Protein AF-A0A7W0K6J2-F1 (afdb_monomer)

Sequence (387 aa):
MLRSRPRVLTAVVVVIVLTAGVWVAWDRLHVATPQEAKAETKAQKPKSLDDDDRKVTDEQRAEMLGRAHVWRTPAVPIAHASFVGEGLETLSCKFKLSDLGGTTPKFDCTLEDGQKIRIKYGKGPEIPAEAAATRLLKALGFGADDIALVEKVHCYGCPEEPFSTMKVVEVTGAGPLYKNVIDYNDVEEFTWVALERKFSGRPVETDQVEGWSFFELDLVDAAKGGAPRAHVDALRLMAVFLSHWDNKSENQRLVCLSAHWPKDTRCSDPFLLLQDVGATFGPVKVDLDAWGHAPIWEDRPSCTVSMIDLPYDGATFGKAHVTEAGRQFIGRLLTQLSDPQITELFAGARFNHERGIFSAARPVSDWVRTFKSKVSTITEGPACPEA

Mean predicted aligned error: 9.85 Å

Solvent-accessible surface area (backbone atoms only — not comparable to full-atom values): 21674 Å² total; per-residue (Å²): 140,85,83,88,83,91,82,78,79,70,72,71,64,65,68,71,67,67,77,78,72,72,91,82,74,89,75,90,83,90,78,89,82,83,91,83,88,78,90,73,89,69,80,78,66,82,74,78,73,86,64,86,79,60,61,47,53,69,66,59,47,53,55,38,48,22,26,18,29,46,64,49,86,40,95,52,55,51,79,69,46,77,38,68,51,73,66,39,67,66,47,65,32,37,50,41,96,65,91,76,78,87,87,73,47,38,46,42,27,29,36,90,92,65,50,77,40,35,41,38,51,67,70,62,46,37,60,35,19,26,29,32,47,23,51,51,34,41,39,68,13,31,45,35,40,45,52,29,49,26,49,30,35,44,27,26,31,42,59,99,52,47,38,65,50,41,54,50,31,60,79,66,67,38,54,80,62,52,67,75,70,56,48,66,86,43,72,37,80,46,61,58,25,30,42,42,42,78,53,86,46,50,68,51,26,35,98,85,44,50,33,47,39,55,67,56,59,78,53,37,28,48,94,71,62,13,32,50,69,34,51,53,31,20,50,52,51,50,39,44,72,34,38,50,26,63,33,45,28,73,30,20,38,29,23,28,56,48,94,76,73,60,87,99,55,80,73,89,41,28,34,40,30,53,34,70,43,26,42,11,41,10,85,84,20,63,28,68,67,55,35,60,67,52,63,67,50,74,36,65,82,67,26,26,30,51,36,53,92,33,62,75,52,8,56,33,36,60,79,43,75,35,45,39,63,3,45,52,50,41,35,60,52,60,69,44,55,47,72,68,43,47,39,30,30,37,53,59,24,52,56,56,49,69,41,65,100,86,38,80,51,43,62,49,70,57,55,40,51,42,50,53,52,55,49,45,67,59,62,51,78,77,78,35,52,88,130

Foldseek 3Di:
DDDDDDDDPPPPPPVVPPVPPDPPPPDDDDDDDDDDDDDDDDDDDPPPPPLQPDEDDPVLLLLLLQQAEFFDCAPDALLPQALLFPAAQEAEWEFDQDADDDDFQKGWTAHPVRDIWIKTADLAQLLLQLSLLCSLCNSLGGDEWHKGWYFKYKYFQADQRNRVVNVVCVVVVVVVVSVVVRGRVDIDMGGGIIITGGDAFHFHHHPVFFADFLVSLVSHHVVSNGYDLLSNLLVLLSCLLFLQLVGPRNQWTWGQNPPDDDPPDRRPHIYTHGGSSSCTQALRHLDLVRSLPRDSAPDPQQQKGFSCVHPPRSPRTHIDGHALSNLVSNLVSLVSQDLVNQLSSNVSSPQQDARPDPRHGDDSVSVSVSSVVSSCSSNDDDGNDDD

Structure (mmCIF, N/CA/C/O backbone):
data_AF-A0A7W0K6J2-F1
#
_entry.id   AF-A0A7W0K6J2-F1
#
loop_
_atom_site.group_PDB
_atom_site.id
_atom_site.type_symbol
_atom_site.label_atom_id
_atom_site.label_alt_id
_atom_site.label_comp_id
_atom_site.label_asym_id
_atom_site.label_entity_id
_atom_site.label_seq_id
_atom_site.pdbx_PDB_ins_code
_atom_site.Cartn_x
_atom_site.Cartn_y
_atom_site.Cartn_z
_atom_site.occupancy
_atom_site.B_iso_or_equiv
_atom_site.auth_seq_id
_atom_site.auth_comp_id
_atom_site.auth_asym_id
_atom_site.auth_atom_id
_atom_site.pdbx_PDB_model_num
ATOM 1 N N . MET A 1 1 ? 49.452 11.692 -24.178 1.00 37.75 1 MET A N 1
ATOM 2 C CA . MET A 1 1 ? 49.080 12.250 -25.498 1.00 37.75 1 MET A CA 1
ATOM 3 C C . MET A 1 1 ? 48.085 11.302 -26.155 1.00 37.75 1 MET A C 1
ATOM 5 O O . MET A 1 1 ? 48.494 10.357 -26.816 1.00 37.75 1 MET A O 1
ATOM 9 N N . LEU A 1 2 ? 46.790 11.487 -25.882 1.00 33.62 2 LEU A N 1
ATOM 10 C CA . LEU A 1 2 ? 45.718 10.666 -26.450 1.00 33.62 2 LEU A CA 1
ATOM 11 C C . LEU A 1 2 ? 45.206 11.310 -27.743 1.00 33.62 2 LEU A C 1
ATOM 13 O O . LEU A 1 2 ? 44.875 12.493 -27.765 1.00 33.62 2 LEU A O 1
ATOM 17 N N . ARG A 1 3 ? 45.154 10.511 -28.812 1.00 36.97 3 ARG A N 1
ATOM 18 C CA . ARG A 1 3 ? 44.584 10.863 -30.116 1.00 36.97 3 ARG A CA 1
ATOM 19 C C . ARG A 1 3 ? 43.105 10.472 -30.146 1.00 36.97 3 ARG A C 1
ATOM 21 O O . ARG A 1 3 ? 42.750 9.341 -29.828 1.00 36.97 3 ARG A O 1
ATOM 28 N N . SER A 1 4 ? 42.284 11.432 -30.547 1.00 35.66 4 SER A N 1
ATOM 29 C CA . SER A 1 4 ? 40.837 11.379 -30.731 1.00 35.66 4 SER A CA 1
ATOM 30 C C . SER A 1 4 ? 40.411 10.509 -31.925 1.00 35.66 4 SER A C 1
ATOM 32 O O . SER A 1 4 ? 41.108 10.425 -32.937 1.00 35.66 4 SER A O 1
ATOM 34 N N . ARG A 1 5 ? 39.227 9.889 -31.830 1.00 38.28 5 ARG A N 1
ATOM 35 C CA . ARG A 1 5 ? 38.500 9.268 -32.952 1.00 38.28 5 ARG A CA 1
ATOM 36 C C . ARG A 1 5 ? 37.072 9.837 -33.010 1.00 38.28 5 ARG A C 1
ATOM 38 O O . ARG A 1 5 ? 36.350 9.680 -32.030 1.00 38.28 5 ARG A O 1
ATOM 45 N N . PRO A 1 6 ? 36.636 10.447 -34.128 1.00 42.25 6 PRO A N 1
ATOM 46 C CA . PRO A 1 6 ? 35.254 10.865 -34.334 1.00 42.25 6 PRO A CA 1
ATOM 47 C C . PRO A 1 6 ? 34.502 9.785 -35.128 1.00 42.25 6 PRO A C 1
ATOM 49 O O . PRO A 1 6 ? 34.853 9.498 -36.271 1.00 42.25 6 PRO A O 1
ATOM 52 N N . ARG A 1 7 ? 33.477 9.160 -34.537 1.00 43.97 7 ARG A N 1
ATOM 53 C CA . ARG A 1 7 ? 32.579 8.216 -35.244 1.00 43.97 7 ARG A CA 1
ATOM 54 C C . ARG A 1 7 ? 31.093 8.350 -34.882 1.00 43.97 7 ARG A C 1
ATOM 56 O O . ARG A 1 7 ? 30.318 7.456 -35.181 1.00 43.97 7 ARG A O 1
ATOM 63 N N . VAL A 1 8 ? 30.675 9.471 -34.293 1.00 45.00 8 VAL A N 1
ATOM 64 C CA . VAL A 1 8 ? 29.279 9.651 -33.839 1.00 45.00 8 VAL A CA 1
ATOM 65 C C . VAL A 1 8 ? 28.438 10.529 -34.783 1.00 45.00 8 VAL A C 1
ATOM 67 O O . VAL A 1 8 ? 27.218 10.504 -34.713 1.00 45.00 8 VAL A O 1
ATOM 70 N N . LEU A 1 9 ? 29.033 11.245 -35.746 1.00 39.81 9 LEU A N 1
ATOM 71 C CA . LEU A 1 9 ? 28.279 12.229 -36.543 1.00 39.81 9 LEU A CA 1
ATOM 72 C C . LEU A 1 9 ? 27.656 11.722 -37.860 1.00 39.81 9 LEU A C 1
ATOM 74 O O . LEU A 1 9 ? 26.963 12.486 -38.523 1.00 39.81 9 LEU A O 1
ATOM 78 N N . THR A 1 10 ? 27.875 10.470 -38.272 1.00 39.72 10 THR A N 1
ATOM 79 C CA . THR A 1 10 ? 27.467 10.014 -39.622 1.00 39.72 10 THR A CA 1
ATOM 80 C C . THR A 1 10 ? 26.140 9.241 -39.651 1.00 39.72 10 THR A C 1
ATOM 82 O O . THR A 1 10 ? 25.559 9.086 -40.719 1.00 39.72 10 THR A O 1
ATOM 85 N N . ALA A 1 11 ? 25.599 8.813 -38.506 1.00 39.47 11 ALA A N 1
ATOM 86 C CA . ALA A 1 11 ? 24.343 8.051 -38.465 1.00 39.47 11 ALA A CA 1
ATOM 87 C C . ALA A 1 11 ? 23.072 8.930 -38.489 1.00 39.47 11 ALA A C 1
ATOM 89 O O . ALA A 1 11 ? 22.015 8.474 -38.913 1.00 39.47 11 ALA A O 1
ATOM 90 N N . VAL A 1 12 ? 23.167 10.207 -38.099 1.00 41.69 12 VAL A N 1
ATOM 91 C CA . VAL A 1 12 ? 21.994 11.092 -37.930 1.00 41.69 12 VAL A CA 1
ATOM 92 C C . VAL A 1 12 ? 21.539 11.751 -39.246 1.00 41.69 12 VAL A C 1
ATOM 94 O O . VAL A 1 12 ? 20.387 12.150 -39.375 1.00 41.69 12 VAL A O 1
ATOM 97 N N . VAL A 1 13 ? 22.393 11.807 -40.274 1.00 40.66 13 VAL A N 1
ATOM 98 C CA . VAL A 1 13 ? 22.077 12.501 -41.543 1.00 40.66 13 VAL A CA 1
ATOM 99 C C . VAL A 1 13 ? 21.351 11.601 -42.561 1.00 40.66 13 VAL A C 1
ATOM 101 O O . VAL A 1 13 ? 20.655 12.105 -43.437 1.00 40.66 13 VAL A O 1
ATOM 104 N N . VAL A 1 14 ? 21.426 10.271 -42.434 1.00 41.25 14 VAL A N 1
ATOM 105 C CA . VAL A 1 14 ? 20.830 9.344 -43.422 1.00 41.25 14 VAL A CA 1
ATOM 106 C C . VAL A 1 14 ? 19.319 9.141 -43.217 1.00 41.25 14 VAL A C 1
ATOM 108 O O . VAL A 1 14 ? 18.601 8.867 -44.175 1.00 41.25 14 VAL A O 1
ATOM 111 N N . VAL A 1 15 ? 18.795 9.366 -42.009 1.00 41.56 15 VAL A N 1
ATOM 112 C CA . VAL A 1 15 ? 17.362 9.173 -41.706 1.00 41.56 15 VAL A CA 1
ATOM 113 C C . VAL A 1 15 ? 16.490 10.345 -42.194 1.00 41.56 15 VAL A C 1
ATOM 115 O O . VAL A 1 15 ? 15.308 10.160 -42.465 1.00 41.56 15 VAL A O 1
ATOM 118 N N . ILE A 1 16 ? 17.065 11.535 -42.408 1.00 41.38 16 ILE A N 1
ATOM 119 C CA . ILE A 1 16 ? 16.310 12.740 -42.807 1.00 41.38 16 ILE A CA 1
ATOM 120 C C . ILE A 1 16 ? 16.061 12.817 -44.330 1.00 41.38 16 ILE A C 1
ATOM 122 O O . ILE A 1 16 ? 15.163 13.529 -44.768 1.00 41.38 16 ILE A O 1
ATOM 126 N N . VAL A 1 17 ? 16.780 12.052 -45.162 1.00 39.00 17 VAL A N 1
ATOM 127 C CA . VAL A 1 17 ? 16.642 12.128 -46.636 1.00 39.00 17 VAL A CA 1
ATOM 128 C C . VAL A 1 17 ? 15.668 11.087 -47.217 1.00 39.00 17 VAL A C 1
ATOM 130 O O . VAL A 1 17 ? 15.190 11.254 -48.337 1.00 39.00 17 VAL A O 1
ATOM 133 N N . LEU A 1 18 ? 15.278 10.050 -46.466 1.00 39.22 18 LEU A N 1
ATOM 134 C CA . LEU A 1 18 ? 14.361 9.011 -46.972 1.00 39.22 18 LEU A CA 1
ATOM 135 C C . LEU A 1 18 ? 12.867 9.296 -46.730 1.00 39.22 18 LEU A C 1
ATOM 137 O O . LEU A 1 18 ? 12.018 8.589 -47.269 1.00 39.22 18 LEU A O 1
ATOM 141 N N . THR A 1 19 ? 12.519 10.361 -46.003 1.00 38.97 19 THR A N 1
ATOM 142 C CA . THR A 1 19 ? 11.121 10.747 -45.727 1.00 38.97 19 THR A CA 1
ATOM 143 C C . THR A 1 19 ? 10.505 11.690 -46.768 1.00 38.97 19 THR A C 1
ATOM 145 O O . THR A 1 19 ? 9.306 11.946 -46.712 1.00 38.97 19 THR A O 1
ATOM 148 N N . ALA A 1 20 ? 11.264 12.153 -47.770 1.00 38.50 20 ALA A N 1
ATOM 149 C CA . ALA A 1 20 ? 10.760 13.061 -48.812 1.00 38.50 20 ALA A CA 1
ATOM 150 C C . ALA A 1 20 ? 10.387 12.378 -50.150 1.00 38.50 20 ALA A C 1
ATOM 152 O O . ALA A 1 20 ? 9.940 13.055 -51.072 1.00 38.50 20 ALA A O 1
ATOM 153 N N . GLY A 1 21 ? 10.555 11.054 -50.286 1.00 39.44 21 GLY A N 1
ATOM 154 C CA . GLY A 1 21 ? 10.448 10.359 -51.583 1.00 39.44 21 GLY A CA 1
ATOM 155 C C . GLY A 1 21 ? 9.261 9.410 -51.789 1.00 39.44 21 GLY A C 1
ATOM 156 O O . GLY A 1 21 ? 9.068 8.943 -52.906 1.00 39.44 21 GLY A O 1
ATOM 157 N N . VAL A 1 22 ? 8.464 9.095 -50.762 1.00 40.91 22 VAL A N 1
ATOM 158 C CA . VAL A 1 22 ? 7.479 7.985 -50.842 1.00 40.91 22 VAL A CA 1
ATOM 159 C C . VAL A 1 22 ? 6.017 8.461 -50.890 1.00 40.91 22 VAL A C 1
ATOM 161 O O . VAL A 1 22 ? 5.095 7.662 -50.999 1.00 40.91 22 VAL A O 1
ATOM 164 N N . TRP A 1 23 ? 5.769 9.772 -50.929 1.00 33.25 23 TRP A N 1
ATOM 165 C CA . TRP A 1 23 ? 4.405 10.325 -50.924 1.00 33.25 23 TRP A CA 1
ATOM 166 C C . TRP A 1 23 ? 3.747 10.491 -52.314 1.00 33.25 23 TRP A C 1
ATOM 168 O O . TRP A 1 23 ? 2.705 11.126 -52.420 1.00 33.25 23 TRP A O 1
ATOM 178 N N . VAL A 1 24 ? 4.319 9.930 -53.393 1.00 37.50 24 VAL A N 1
ATOM 179 C CA . VAL A 1 24 ? 3.827 10.139 -54.783 1.00 37.50 24 VAL A CA 1
ATOM 180 C C . VAL A 1 24 ? 3.415 8.844 -55.517 1.00 37.50 24 VAL A C 1
ATOM 182 O O . VAL A 1 24 ? 3.085 8.882 -56.696 1.00 37.50 24 VAL A O 1
ATOM 185 N N . ALA A 1 25 ? 3.340 7.683 -54.859 1.00 38.03 25 ALA A N 1
ATOM 186 C CA . ALA A 1 25 ? 2.979 6.434 -55.555 1.00 38.03 25 ALA A CA 1
ATOM 187 C C . ALA A 1 25 ? 2.019 5.517 -54.780 1.00 38.03 25 ALA A C 1
ATOM 189 O O . ALA A 1 25 ? 2.139 4.297 -54.843 1.00 38.03 25 ALA A O 1
ATOM 190 N N . TRP A 1 26 ? 1.052 6.098 -54.065 1.00 32.16 26 TRP A N 1
ATOM 191 C CA . TRP A 1 26 ? -0.043 5.358 -53.420 1.00 32.16 26 TRP A CA 1
ATOM 192 C C . TRP A 1 26 ? -1.407 5.772 -53.977 1.00 32.16 26 TRP A C 1
ATOM 194 O O . TRP A 1 26 ? -2.379 5.940 -53.250 1.00 32.16 26 TRP A O 1
ATOM 204 N N . ASP A 1 27 ? -1.481 5.946 -55.291 1.00 32.47 27 ASP A N 1
ATOM 205 C CA . ASP A 1 27 ? -2.751 5.975 -55.998 1.00 32.47 27 ASP A CA 1
ATOM 206 C C . ASP A 1 27 ? -2.582 5.143 -57.269 1.00 32.47 27 ASP A C 1
ATOM 208 O O . ASP A 1 27 ? -1.630 5.349 -58.022 1.00 32.47 27 ASP A O 1
ATOM 212 N N . ARG A 1 28 ? -3.493 4.186 -57.480 1.00 36.31 28 ARG A N 1
ATOM 213 C CA . ARG A 1 28 ? -3.448 3.061 -58.445 1.00 36.31 28 ARG A CA 1
ATOM 214 C C . ARG A 1 28 ? -2.753 1.785 -57.959 1.00 36.31 28 ARG A C 1
ATOM 216 O O . ARG A 1 28 ? -1.608 1.510 -58.295 1.00 36.31 28 ARG A O 1
ATOM 223 N N . LEU A 1 29 ? -3.534 0.934 -57.295 1.00 33.84 29 LEU A N 1
ATOM 224 C CA . LEU A 1 29 ? -3.852 -0.421 -57.779 1.00 33.84 29 LEU A CA 1
ATOM 225 C C . LEU A 1 29 ? -4.843 -1.075 -56.805 1.00 33.84 29 LEU A C 1
ATOM 227 O O . LEU A 1 29 ? -4.480 -1.761 -55.857 1.00 33.84 29 LEU A O 1
ATOM 231 N N . HIS A 1 30 ? -6.129 -0.830 -57.051 1.00 33.28 30 HIS A N 1
ATOM 232 C CA . HIS A 1 30 ? -7.193 -1.741 -56.647 1.00 33.28 30 HIS A CA 1
ATOM 233 C C . HIS A 1 30 ? -7.361 -2.778 -57.755 1.00 33.28 30 HIS A C 1
ATOM 235 O O . HIS A 1 30 ? -7.811 -2.442 -58.848 1.00 33.28 30 HIS A O 1
ATOM 241 N N . VAL A 1 31 ? -7.029 -4.032 -57.460 1.00 33.12 31 VAL A N 1
ATOM 242 C CA . VAL A 1 31 ? -7.576 -5.193 -58.165 1.00 33.12 31 VAL A CA 1
ATOM 243 C C . VAL A 1 31 ? -7.964 -6.207 -57.098 1.00 33.12 31 VAL A C 1
ATOM 245 O O . VAL A 1 31 ? -7.122 -6.718 -56.365 1.00 33.12 31 VAL A O 1
ATOM 248 N N . ALA A 1 32 ? -9.267 -6.436 -56.989 1.00 33.50 32 ALA A N 1
ATOM 249 C CA . ALA A 1 32 ? -9.851 -7.505 -56.202 1.00 33.50 32 ALA A CA 1
ATOM 250 C C . ALA A 1 32 ? -9.737 -8.829 -56.964 1.00 33.50 32 ALA A C 1
ATOM 252 O O . ALA A 1 32 ? -10.024 -8.866 -58.159 1.00 33.50 32 ALA A O 1
ATOM 253 N N . THR A 1 33 ? -9.432 -9.916 -56.255 1.00 30.48 33 THR A N 1
ATOM 254 C CA . THR A 1 33 ? -9.789 -11.283 -56.667 1.00 30.48 33 THR A CA 1
ATOM 255 C C . THR A 1 33 ? -10.016 -12.176 -55.435 1.00 30.48 33 THR A C 1
ATOM 257 O O . THR A 1 33 ? -9.529 -11.844 -54.354 1.00 30.48 33 THR A O 1
ATOM 260 N N . PRO A 1 34 ? -10.821 -13.247 -55.568 1.00 31.42 34 PRO A N 1
ATOM 261 C CA . PRO A 1 34 ? -11.751 -13.692 -54.531 1.00 31.42 34 PRO A CA 1
ATOM 262 C C . PRO A 1 34 ? -11.293 -14.891 -53.680 1.00 31.42 34 PRO A C 1
ATOM 264 O O . PRO A 1 34 ? -10.385 -15.631 -54.038 1.00 31.42 34 PRO A O 1
ATOM 267 N N . GLN A 1 35 ? -12.013 -15.040 -52.560 1.00 34.94 35 GLN A N 1
ATOM 268 C CA . GLN A 1 35 ? -12.176 -16.182 -51.646 1.00 34.94 35 GLN A CA 1
ATOM 269 C C . GLN A 1 35 ? -11.630 -17.552 -52.085 1.00 34.94 35 GLN A C 1
ATOM 271 O O . GLN A 1 35 ? -12.126 -18.141 -53.039 1.00 34.94 35 GLN A O 1
ATOM 276 N N . GLU A 1 36 ? -10.847 -18.166 -51.194 1.00 29.56 36 GLU A N 1
ATOM 277 C CA . GLU A 1 36 ? -10.998 -19.589 -50.877 1.00 29.56 36 GLU A CA 1
ATOM 278 C C . GLU A 1 36 ? -11.085 -19.780 -49.360 1.00 29.56 36 GLU A C 1
ATOM 280 O O . GLU A 1 36 ? -10.163 -19.493 -48.597 1.00 29.56 36 GLU A O 1
ATOM 285 N N . ALA A 1 37 ? -12.253 -20.251 -48.928 1.00 32.75 37 ALA A N 1
ATOM 286 C CA . ALA A 1 37 ? -12.520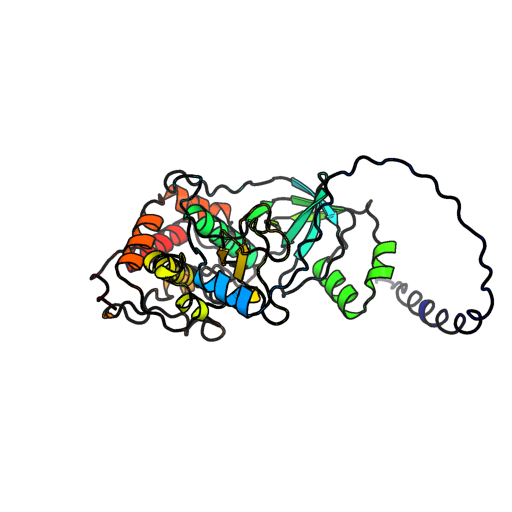 -20.693 -47.576 1.00 32.75 37 ALA A CA 1
ATOM 287 C C . ALA A 1 37 ? -11.918 -22.089 -47.368 1.00 32.75 37 ALA A C 1
ATOM 289 O O . ALA A 1 37 ? -12.308 -23.044 -48.039 1.00 32.75 37 ALA A O 1
ATOM 290 N N . LYS A 1 38 ? -11.026 -22.229 -46.385 1.00 32.53 38 LYS A N 1
ATOM 291 C CA . LYS A 1 38 ? -10.736 -23.517 -45.748 1.00 32.53 38 LYS A CA 1
ATOM 292 C C . LYS A 1 38 ? -11.127 -23.433 -44.283 1.00 32.53 38 LYS A C 1
ATOM 294 O O . LYS A 1 38 ? -10.480 -22.770 -43.478 1.00 32.53 38 LYS A O 1
ATOM 299 N N . ALA A 1 39 ? -12.243 -24.086 -43.979 1.00 31.61 39 ALA A N 1
ATOM 300 C CA . ALA A 1 39 ? -12.684 -24.372 -42.630 1.00 31.61 39 ALA A CA 1
ATOM 301 C C . ALA A 1 39 ? -11.764 -25.448 -42.037 1.00 31.61 39 ALA A C 1
ATOM 303 O O . ALA A 1 39 ? -11.871 -26.621 -42.383 1.00 31.61 39 ALA A O 1
ATOM 304 N N . GLU A 1 40 ? -10.861 -25.039 -41.150 1.00 32.53 40 GLU A N 1
ATOM 305 C CA . GLU A 1 40 ? -10.204 -25.941 -40.209 1.00 32.53 40 GLU A CA 1
ATOM 306 C C . GLU A 1 40 ? -10.767 -25.684 -38.816 1.00 32.53 40 GLU A C 1
ATOM 308 O O . GLU A 1 40 ? -10.619 -24.611 -38.225 1.00 32.53 40 GLU A O 1
ATOM 313 N N . THR A 1 41 ? -11.443 -26.705 -38.305 1.00 33.19 41 THR A N 1
ATOM 314 C CA . THR A 1 41 ? -12.015 -26.788 -36.968 1.00 33.19 41 THR A CA 1
ATOM 315 C C . THR A 1 41 ? -10.887 -26.805 -35.933 1.00 33.19 41 THR A C 1
ATOM 317 O O . THR A 1 41 ? -10.472 -27.857 -35.453 1.00 33.19 41 THR A O 1
ATOM 320 N N . LYS A 1 42 ? -10.361 -25.628 -35.576 1.00 32.12 42 LYS A N 1
ATOM 321 C CA . LYS A 1 42 ? -9.554 -25.469 -34.363 1.00 32.12 42 LYS A CA 1
ATOM 322 C C . LYS A 1 42 ? -10.488 -25.551 -33.165 1.00 32.12 42 LYS A C 1
ATOM 324 O O . LYS A 1 42 ? -11.328 -24.674 -32.969 1.00 32.12 42 LY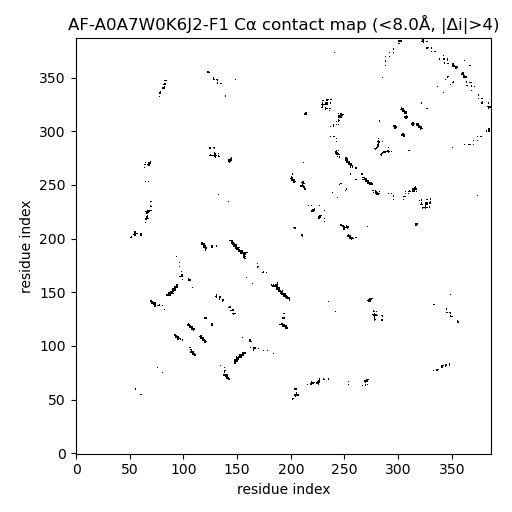S A O 1
ATOM 329 N N . ALA A 1 43 ? -10.315 -26.598 -32.362 1.00 34.09 43 ALA A N 1
ATOM 330 C CA . ALA A 1 43 ? -10.822 -26.644 -31.001 1.00 34.09 43 ALA A CA 1
ATOM 331 C C . ALA A 1 43 ? -10.476 -25.313 -30.317 1.00 34.09 43 ALA A C 1
ATOM 333 O O . ALA A 1 43 ? -9.302 -24.958 -30.181 1.00 34.09 43 ALA A O 1
ATOM 334 N N . GLN A 1 44 ? -11.509 -24.540 -29.977 1.00 28.67 44 GLN A N 1
ATOM 335 C CA . GLN A 1 44 ? -11.364 -23.276 -29.275 1.00 28.67 44 GLN A CA 1
ATOM 336 C C . GLN A 1 44 ? -10.728 -23.562 -27.917 1.00 28.67 44 GLN A C 1
ATOM 338 O O . GLN A 1 44 ? -11.383 -23.992 -26.972 1.00 28.67 44 GLN A O 1
ATOM 343 N N . LYS A 1 45 ? -9.423 -23.298 -27.826 1.00 31.28 45 LYS A N 1
ATOM 344 C CA . LYS A 1 45 ? -8.774 -22.943 -26.566 1.00 31.28 45 LYS A CA 1
ATOM 345 C C . LYS A 1 45 ? -9.619 -21.811 -25.957 1.00 31.28 45 LYS A C 1
ATOM 347 O O . LYS A 1 45 ? -9.982 -20.909 -26.722 1.00 31.28 45 LYS A O 1
ATOM 352 N N . PRO A 1 46 ? -9.974 -21.837 -24.658 1.00 30.02 46 PRO A N 1
ATOM 353 C CA . PRO A 1 46 ? -10.716 -20.736 -24.061 1.00 30.02 46 PRO A CA 1
ATOM 354 C C . PRO A 1 46 ? -9.935 -19.458 -24.349 1.00 30.02 46 PRO A C 1
ATOM 356 O O . PRO A 1 46 ? -8.751 -19.348 -24.027 1.00 30.02 46 PRO A O 1
ATOM 359 N N . LYS A 1 47 ? -10.589 -18.554 -25.079 1.00 31.38 47 LYS A N 1
ATOM 360 C CA . LYS A 1 47 ? -10.069 -17.238 -25.418 1.00 31.38 47 LYS A CA 1
ATOM 361 C C . LYS A 1 47 ? -9.708 -16.600 -24.081 1.00 31.38 47 LYS A C 1
ATOM 363 O O . LYS A 1 47 ? -10.598 -16.420 -23.251 1.00 31.38 47 LYS A O 1
ATOM 368 N N . SER A 1 48 ? -8.423 -16.338 -23.846 1.00 36.84 48 SER A N 1
ATOM 369 C CA . SER A 1 48 ? -8.022 -15.434 -22.776 1.00 36.84 48 SER A CA 1
ATOM 370 C C . SER A 1 48 ? -8.790 -14.151 -23.037 1.00 36.84 48 SER A C 1
ATOM 372 O O . SER A 1 48 ? -8.620 -13.535 -24.091 1.00 36.84 48 SER A O 1
ATOM 374 N N . LEU A 1 49 ? -9.742 -13.846 -22.165 1.00 40.16 49 LEU A N 1
ATOM 375 C CA . LEU A 1 49 ? -10.480 -12.608 -22.247 1.00 40.16 49 LEU A CA 1
ATOM 376 C C . LEU A 1 49 ? -9.430 -11.504 -22.091 1.00 40.16 49 LEU A C 1
ATOM 378 O O . LEU A 1 49 ? -8.841 -11.374 -21.021 1.00 40.16 49 LEU A O 1
ATOM 382 N N . ASP A 1 50 ? -9.171 -10.748 -23.157 1.00 43.50 50 ASP A N 1
ATOM 383 C CA . ASP A 1 50 ? -8.651 -9.383 -23.049 1.00 43.50 50 ASP A CA 1
ATOM 384 C C . ASP A 1 50 ? -9.763 -8.551 -22.372 1.00 43.50 50 ASP A C 1
ATOM 386 O O . ASP A 1 50 ? -10.477 -7.779 -23.004 1.00 43.50 50 ASP A O 1
ATOM 390 N N . ASP A 1 51 ? -10.013 -8.849 -21.093 1.00 47.16 51 ASP A N 1
ATOM 391 C CA . ASP A 1 51 ? -11.104 -8.332 -20.258 1.00 47.16 51 ASP A CA 1
ATOM 392 C C . ASP A 1 51 ? -10.662 -7.104 -19.438 1.00 47.16 51 ASP A C 1
ATOM 394 O O . ASP A 1 51 ? -11.496 -6.515 -18.738 1.00 47.16 51 ASP A O 1
ATOM 398 N N . ASP A 1 52 ? -9.379 -6.735 -19.547 1.00 51.00 52 ASP A N 1
ATOM 399 C CA . ASP A 1 52 ? -8.712 -5.649 -18.816 1.00 51.00 52 ASP A CA 1
ATOM 400 C C . ASP A 1 52 ? -9.166 -4.245 -19.270 1.00 51.00 52 ASP A C 1
ATOM 402 O O . ASP A 1 52 ? -9.069 -3.308 -18.487 1.00 51.00 52 ASP A O 1
ATOM 406 N N . ASP A 1 53 ? -9.759 -4.096 -20.463 1.00 56.28 53 ASP A N 1
ATOM 407 C CA . ASP A 1 53 ? -10.169 -2.785 -21.013 1.00 56.28 53 ASP A CA 1
ATOM 408 C C . ASP A 1 53 ? -11.630 -2.395 -20.712 1.00 56.28 53 ASP A C 1
ATOM 410 O O . ASP A 1 53 ? -12.116 -1.346 -21.144 1.00 56.28 53 ASP A O 1
ATOM 414 N N . ARG A 1 54 ? -12.403 -3.237 -20.013 1.00 71.38 54 ARG A N 1
ATOM 415 C CA . ARG A 1 54 ? -13.829 -2.947 -19.796 1.00 71.38 54 ARG A CA 1
ATOM 416 C C . ARG A 1 54 ? -14.027 -1.958 -18.651 1.00 71.38 54 ARG A C 1
ATOM 418 O O . ARG A 1 54 ? -13.934 -2.337 -17.485 1.00 71.38 54 ARG A O 1
ATOM 425 N N . LYS A 1 55 ? -14.461 -0.748 -18.997 1.00 88.12 55 LYS A N 1
ATOM 426 C CA . LYS A 1 55 ? -14.991 0.235 -18.048 1.00 88.12 55 LYS A CA 1
ATOM 427 C C . LYS A 1 55 ? -16.461 -0.053 -17.683 1.00 88.12 55 LYS A C 1
ATOM 429 O O . LYS A 1 55 ? -17.212 -0.641 -18.471 1.00 88.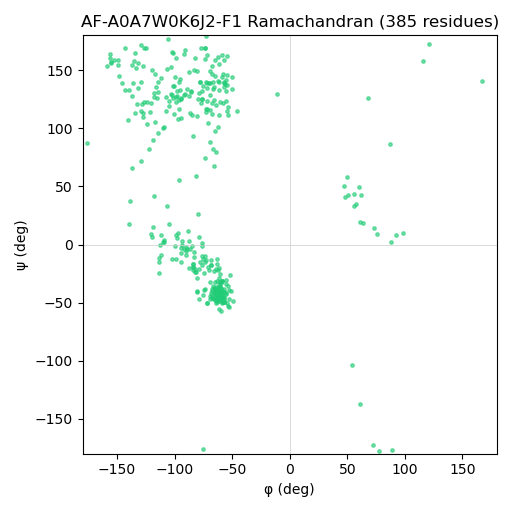12 55 LYS A O 1
ATOM 434 N N . VAL A 1 56 ? -16.860 0.307 -16.465 1.00 91.31 56 VAL A N 1
ATOM 435 C CA . VAL A 1 56 ? -18.245 0.277 -15.956 1.00 91.31 56 VAL A CA 1
ATOM 436 C C . VAL A 1 56 ? -18.846 1.684 -15.944 1.00 91.31 56 VAL A C 1
ATOM 438 O O . VAL A 1 56 ? -18.114 2.664 -16.066 1.00 91.31 56 VAL A O 1
ATOM 441 N N . THR A 1 57 ? -20.169 1.804 -15.785 1.00 93.50 57 THR A N 1
ATOM 442 C CA . THR A 1 57 ? -20.790 3.123 -15.554 1.00 93.50 57 THR A CA 1
ATOM 443 C C . THR A 1 57 ? -20.518 3.622 -14.134 1.00 93.50 57 THR A C 1
ATOM 445 O O . THR A 1 57 ? -20.245 2.824 -13.229 1.00 93.50 57 THR A O 1
ATOM 448 N N . ASP A 1 58 ? -20.642 4.931 -13.912 1.00 94.44 58 ASP A N 1
ATOM 449 C CA . ASP A 1 58 ? -20.467 5.529 -12.585 1.00 94.44 58 ASP A CA 1
ATOM 450 C C . ASP A 1 58 ? -21.468 4.955 -11.567 1.00 94.44 58 ASP A C 1
ATOM 452 O O . ASP A 1 58 ? -21.102 4.673 -10.424 1.00 94.44 58 ASP A O 1
ATOM 456 N N . GLU A 1 59 ? -22.711 4.676 -11.980 1.00 94.31 59 GLU A N 1
ATOM 457 C CA . GLU A 1 59 ? -23.725 4.056 -11.120 1.00 94.31 59 GLU A CA 1
ATOM 458 C C . GLU A 1 59 ? -23.343 2.627 -10.731 1.00 94.31 59 GLU A C 1
ATOM 460 O O . GLU A 1 59 ? -23.512 2.231 -9.577 1.00 94.31 59 GLU A O 1
ATOM 465 N N . GLN A 1 60 ? -22.807 1.847 -11.675 1.00 94.25 60 GLN A N 1
ATOM 466 C CA . GLN A 1 60 ? -22.327 0.492 -11.401 1.00 94.25 60 GLN A CA 1
ATOM 467 C C . GLN A 1 60 ? -21.135 0.512 -10.441 1.00 94.25 60 GLN A C 1
ATOM 469 O O . GLN A 1 60 ? -21.081 -0.307 -9.522 1.00 94.25 60 GLN A O 1
ATOM 474 N N . ARG A 1 61 ? -20.202 1.456 -10.618 1.00 95.44 61 ARG A N 1
ATOM 475 C CA . ARG A 1 61 ? -19.065 1.632 -9.708 1.00 95.44 61 ARG A CA 1
ATOM 476 C C . ARG A 1 61 ? -19.535 2.019 -8.306 1.00 95.44 61 ARG A C 1
ATOM 478 O O . ARG A 1 61 ? -19.126 1.374 -7.344 1.00 95.44 61 ARG A O 1
ATOM 485 N N . ALA A 1 62 ? -20.410 3.018 -8.182 1.00 95.75 62 ALA A N 1
ATOM 486 C CA . ALA A 1 62 ? -20.943 3.473 -6.895 1.00 95.75 62 ALA A CA 1
ATOM 487 C C . ALA A 1 62 ? -21.724 2.366 -6.163 1.00 95.75 62 ALA A C 1
ATOM 489 O O . ALA A 1 62 ? -21.600 2.201 -4.949 1.00 95.75 62 ALA A O 1
ATOM 490 N N . GLU A 1 63 ? -22.490 1.561 -6.903 1.00 95.56 63 GLU A N 1
ATOM 491 C CA . GLU A 1 63 ? -23.191 0.387 -6.378 1.00 95.56 63 GLU A CA 1
ATOM 492 C C . GLU A 1 63 ? -22.224 -0.660 -5.811 1.00 95.56 63 GLU A C 1
ATOM 494 O O . GLU A 1 63 ? -22.444 -1.168 -4.708 1.00 95.56 63 GLU A O 1
ATOM 499 N N . MET A 1 64 ? -21.149 -0.972 -6.542 1.00 95.94 64 MET A N 1
ATOM 500 C CA . MET A 1 64 ? -20.134 -1.934 -6.103 1.00 95.94 64 MET A CA 1
ATOM 501 C C . MET A 1 64 ? -19.330 -1.414 -4.920 1.00 95.94 64 MET A C 1
ATOM 503 O O . MET A 1 64 ? -19.099 -2.168 -3.979 1.00 95.94 64 MET A O 1
ATOM 507 N N . LEU A 1 65 ? -18.956 -0.136 -4.940 1.00 97.44 65 LEU A N 1
ATOM 508 C CA . LEU A 1 65 ? -18.281 0.533 -3.835 1.00 97.44 65 LEU A CA 1
ATOM 509 C C . LEU A 1 65 ? -19.114 0.440 -2.550 1.00 97.44 65 LEU A C 1
ATOM 511 O O . LEU A 1 65 ? -18.597 0.041 -1.509 1.00 97.44 65 LEU A O 1
ATOM 515 N N . GLY A 1 66 ? -20.423 0.697 -2.639 1.00 97.94 66 GLY A N 1
ATOM 516 C CA . GLY A 1 66 ? -21.327 0.603 -1.493 1.00 97.94 66 GLY A CA 1
ATOM 517 C C . GLY A 1 66 ? -21.430 -0.792 -0.874 1.00 97.94 66 GLY A C 1
ATOM 518 O O . GLY A 1 66 ? -21.803 -0.922 0.289 1.00 97.94 66 GLY A O 1
ATOM 519 N N . ARG A 1 67 ? -21.068 -1.840 -1.619 1.00 97.75 67 ARG A N 1
ATOM 520 C CA . ARG A 1 67 ? -21.053 -3.232 -1.149 1.00 97.75 67 ARG A CA 1
ATOM 521 C C . ARG A 1 67 ? -19.661 -3.826 -1.037 1.00 97.75 67 ARG A C 1
ATOM 523 O O . ARG A 1 67 ? -19.535 -5.032 -0.836 1.00 97.75 67 ARG A O 1
ATOM 530 N N . ALA A 1 68 ? -18.620 -3.023 -1.206 1.00 98.44 68 ALA A N 1
ATOM 531 C CA . ALA A 1 68 ? -17.277 -3.550 -1.248 1.00 98.44 68 ALA A CA 1
ATOM 532 C C . ALA A 1 68 ? -16.841 -4.053 0.129 1.00 98.44 68 ALA A C 1
ATOM 534 O O . ALA A 1 68 ? -17.082 -3.428 1.167 1.00 98.44 68 ALA A O 1
ATOM 535 N N . HIS A 1 69 ? -16.154 -5.189 0.128 1.00 98.56 69 HIS A N 1
ATOM 536 C CA . HIS A 1 69 ? -15.399 -5.648 1.282 1.00 98.56 69 HIS A CA 1
ATOM 537 C C . HIS A 1 69 ? -13.979 -5.068 1.245 1.00 98.56 69 HIS A C 1
ATOM 539 O O . HIS A 1 69 ? -13.417 -4.866 0.177 1.00 98.56 69 HIS A O 1
ATOM 545 N N . VAL A 1 70 ? -13.381 -4.822 2.411 1.00 98.50 70 VAL A N 1
ATOM 546 C CA . VAL A 1 70 ? -11.994 -4.314 2.532 1.00 98.50 70 VAL A CA 1
ATOM 547 C C . VAL A 1 70 ? -11.041 -5.326 3.174 1.00 98.50 70 VAL A C 1
ATOM 549 O O . VAL A 1 70 ? -9.830 -5.137 3.195 1.00 98.50 70 VAL A O 1
ATOM 552 N N . TRP A 1 71 ? -11.591 -6.395 3.752 1.00 98.62 71 TRP A N 1
ATOM 553 C CA . TRP A 1 71 ? -10.854 -7.378 4.538 1.00 98.62 71 TRP A CA 1
ATOM 554 C C . TRP A 1 71 ? -11.486 -8.761 4.391 1.00 98.62 71 TRP A C 1
ATOM 556 O O . TRP A 1 71 ? -12.714 -8.876 4.308 1.00 98.62 71 TRP A O 1
ATOM 566 N N . ARG A 1 72 ? -10.651 -9.802 4.391 1.00 97.56 72 ARG A N 1
ATOM 567 C CA . ARG A 1 72 ? -11.053 -11.212 4.481 1.00 97.56 72 ARG A CA 1
ATOM 568 C C . ARG A 1 72 ? -10.140 -11.942 5.444 1.00 97.56 72 ARG A C 1
ATOM 570 O O . ARG A 1 72 ? -8.976 -11.587 5.589 1.00 97.56 72 ARG A O 1
ATOM 577 N N . THR A 1 73 ? -10.646 -13.022 6.026 1.00 97.69 73 THR A N 1
ATOM 578 C CA . THR A 1 73 ? -9.797 -13.950 6.770 1.00 97.69 73 THR A CA 1
ATOM 579 C C . THR A 1 73 ? -8.656 -14.425 5.862 1.00 97.69 73 THR A C 1
ATOM 581 O O . THR A 1 73 ? -8.940 -14.942 4.776 1.00 97.69 73 THR A O 1
ATOM 584 N N . PRO A 1 74 ? -7.384 -14.246 6.262 1.00 96.38 74 PRO A N 1
ATOM 585 C CA . PRO A 1 74 ? -6.259 -14.682 5.451 1.00 96.38 74 PRO A CA 1
ATOM 586 C C . PRO A 1 74 ? -6.260 -16.211 5.325 1.00 96.38 74 PRO A C 1
ATOM 588 O O . PRO A 1 74 ? -6.627 -16.925 6.259 1.00 96.38 74 PRO A O 1
ATOM 591 N N . ALA A 1 75 ? -5.846 -16.718 4.161 1.00 93.50 75 ALA A N 1
ATOM 592 C CA . ALA A 1 75 ? -5.804 -18.159 3.892 1.00 93.50 75 ALA A CA 1
ATOM 593 C C . ALA A 1 75 ? -4.831 -18.903 4.824 1.00 93.50 75 ALA A C 1
ATOM 595 O O . ALA A 1 75 ? -5.063 -20.056 5.180 1.00 93.50 75 ALA A O 1
ATOM 596 N N . VAL A 1 76 ? -3.756 -18.225 5.233 1.00 95.81 76 VAL A N 1
ATOM 597 C CA . VAL A 1 76 ? -2.821 -18.683 6.262 1.00 95.81 76 VAL A CA 1
ATOM 598 C C . VAL A 1 76 ? -3.129 -17.914 7.549 1.00 95.81 76 VAL A C 1
ATOM 600 O O . VAL A 1 76 ? -3.200 -16.685 7.497 1.00 95.81 76 VAL A O 1
ATOM 603 N N . PRO A 1 77 ? -3.304 -18.582 8.706 1.00 97.62 77 PRO A N 1
ATOM 604 C CA . PRO A 1 77 ? -3.484 -17.883 9.975 1.00 97.62 77 PRO A CA 1
ATOM 605 C C . PRO A 1 77 ? -2.328 -16.917 10.253 1.00 97.62 77 PRO A C 1
ATOM 607 O O . PRO A 1 77 ? -1.171 -17.253 10.012 1.00 97.62 77 PRO A O 1
ATOM 610 N N . ILE A 1 78 ? -2.623 -15.745 10.819 1.00 98.00 78 ILE A N 1
ATOM 611 C CA . ILE A 1 78 ? -1.639 -14.664 11.029 1.00 98.00 78 ILE A CA 1
ATOM 612 C C . ILE A 1 78 ? -0.440 -15.142 11.862 1.00 98.00 78 ILE A C 1
ATOM 614 O O . ILE A 1 78 ? 0.709 -14.866 11.522 1.00 98.00 78 ILE A O 1
ATOM 618 N N . ALA A 1 79 ? -0.694 -15.948 12.896 1.00 96.75 79 ALA A N 1
ATOM 619 C CA . ALA A 1 79 ? 0.339 -16.553 13.743 1.00 96.75 79 ALA A CA 1
ATOM 620 C C . ALA A 1 79 ? 1.290 -17.520 12.999 1.00 96.75 79 ALA A C 1
ATOM 622 O O . ALA A 1 79 ? 2.320 -17.913 13.539 1.00 96.75 79 ALA A O 1
ATOM 623 N N . HIS A 1 80 ? 0.945 -17.914 11.771 1.00 95.81 80 HIS A N 1
ATOM 624 C CA . HIS A 1 80 ? 1.726 -18.795 10.902 1.00 95.81 80 HIS A CA 1
ATOM 625 C C . HIS A 1 80 ? 2.133 -18.124 9.582 1.00 95.81 80 HIS A C 1
ATOM 627 O O . HIS A 1 80 ? 2.683 -18.790 8.707 1.00 95.81 80 HIS A O 1
ATOM 633 N N . ALA A 1 81 ? 1.862 -16.826 9.414 1.00 94.06 81 ALA A N 1
ATOM 634 C CA . ALA A 1 81 ? 2.295 -16.090 8.236 1.00 94.06 81 ALA A CA 1
ATOM 635 C C . ALA A 1 81 ? 3.828 -16.095 8.145 1.00 94.06 81 ALA A C 1
ATOM 637 O O . ALA A 1 81 ? 4.508 -15.820 9.137 1.00 94.06 81 ALA A O 1
ATOM 638 N N . SER A 1 82 ? 4.356 -16.388 6.956 1.00 90.25 82 SER A N 1
ATOM 639 C CA . SER A 1 82 ? 5.782 -16.267 6.657 1.00 90.25 82 SER A CA 1
ATOM 640 C C . SER A 1 82 ? 6.037 -14.983 5.884 1.00 90.25 82 SER A C 1
ATOM 642 O O . SER A 1 82 ? 5.298 -14.649 4.955 1.00 90.25 82 SER A O 1
ATOM 644 N N . PHE A 1 83 ? 7.093 -14.271 6.272 1.00 91.62 83 PHE A N 1
ATOM 645 C CA . PHE A 1 83 ? 7.538 -13.061 5.582 1.00 91.62 83 PHE A CA 1
ATOM 646 C C . PHE A 1 83 ? 8.860 -13.241 4.838 1.00 91.62 83 PHE A C 1
ATOM 648 O O . PHE A 1 83 ? 9.349 -12.305 4.190 1.00 91.62 83 PHE A O 1
ATOM 655 N N . VAL A 1 84 ? 9.402 -14.459 4.882 1.00 76.69 84 VAL A N 1
ATOM 656 C CA . VAL A 1 84 ? 10.407 -14.932 3.941 1.00 76.69 84 VAL A CA 1
ATOM 657 C C . VAL A 1 84 ? 9.706 -14.968 2.588 1.00 76.69 84 VAL A C 1
ATOM 659 O O . VAL A 1 84 ? 8.915 -15.865 2.310 1.00 76.69 84 VAL A O 1
ATOM 662 N N . GLY A 1 85 ? 9.892 -13.916 1.788 1.00 65.56 85 GLY A N 1
ATOM 663 C CA . GLY A 1 85 ? 9.328 -13.879 0.443 1.00 65.56 85 GLY A CA 1
ATOM 664 C C . GLY A 1 85 ? 9.768 -15.110 -0.349 1.00 65.56 85 GLY A C 1
ATOM 665 O O . GLY A 1 85 ? 10.762 -15.749 0.001 1.00 65.56 85 GLY A O 1
ATOM 666 N N . GLU A 1 86 ? 9.062 -15.418 -1.434 1.00 63.62 86 GLU A N 1
ATOM 667 C CA . GLU A 1 86 ? 9.552 -16.355 -2.446 1.00 63.62 86 GLU A CA 1
ATOM 668 C C . GLU A 1 86 ? 10.810 -15.747 -3.085 1.00 63.62 86 GLU A C 1
ATOM 670 O O . GLU A 1 86 ? 10.752 -15.075 -4.112 1.00 63.62 86 GLU A O 1
ATOM 675 N N . GLY A 1 87 ? 11.944 -15.864 -2.394 1.00 60.56 87 GLY A N 1
ATOM 676 C CA . GLY A 1 87 ? 13.235 -15.364 -2.827 1.00 60.56 87 GLY A CA 1
ATOM 677 C C . GLY A 1 87 ? 13.688 -16.206 -4.001 1.00 60.56 87 GLY A C 1
ATOM 678 O O . GLY A 1 87 ? 14.332 -17.234 -3.818 1.00 60.56 87 GLY A O 1
ATOM 679 N N . LEU A 1 88 ? 13.297 -15.800 -5.204 1.00 71.75 88 LEU A N 1
ATOM 680 C CA . LEU A 1 88 ? 13.801 -16.407 -6.421 1.00 71.75 88 LEU A CA 1
ATOM 681 C C . LEU A 1 88 ? 15.245 -15.933 -6.594 1.00 71.75 88 LEU A C 1
ATOM 683 O O . LEU A 1 88 ? 15.500 -14.738 -6.759 1.00 71.75 88 LEU A O 1
ATOM 687 N N . GLU A 1 89 ? 16.191 -16.871 -6.546 1.00 83.62 89 GLU A N 1
ATOM 688 C CA . GLU A 1 89 ? 17.606 -16.565 -6.786 1.00 83.62 89 GLU A CA 1
ATOM 689 C C . GLU A 1 89 ? 17.798 -15.997 -8.193 1.00 83.62 89 GLU A C 1
ATOM 691 O O . GLU A 1 89 ? 18.527 -15.030 -8.405 1.00 83.62 89 GLU A O 1
ATOM 696 N N . THR A 1 90 ? 17.133 -16.591 -9.184 1.00 91.75 90 THR A N 1
ATOM 697 C CA . THR A 1 90 ? 17.225 -16.153 -10.573 1.00 91.75 90 THR A CA 1
ATOM 698 C C . THR A 1 90 ? 15.903 -16.347 -11.299 1.00 91.75 90 THR A C 1
ATOM 700 O O . THR A 1 90 ? 15.238 -17.371 -11.152 1.00 91.75 90 THR A O 1
ATOM 703 N N . LEU A 1 91 ? 15.539 -15.360 -12.113 1.00 94.12 91 LEU A N 1
ATOM 704 C CA . LEU A 1 91 ? 14.366 -15.371 -12.976 1.00 94.12 91 LEU A CA 1
ATOM 705 C C . LEU A 1 91 ? 14.778 -14.995 -14.402 1.00 94.12 91 LEU A C 1
ATOM 707 O O . LEU A 1 91 ? 15.589 -14.098 -14.607 1.00 94.12 91 LEU A O 1
ATOM 711 N N . SER A 1 92 ? 14.201 -15.663 -15.395 1.00 95.75 92 SER A N 1
ATOM 712 C CA . SER A 1 92 ? 14.383 -15.323 -16.809 1.00 95.75 92 SER A CA 1
ATOM 713 C C . SER A 1 92 ? 13.056 -14.882 -17.412 1.00 95.75 92 SER A C 1
ATOM 715 O O . SER A 1 92 ? 12.028 -15.517 -17.176 1.00 95.75 92 SER A O 1
ATOM 717 N N . CYS A 1 93 ? 13.058 -13.795 -18.185 1.00 96.44 93 CYS A N 1
ATOM 718 C CA . CYS A 1 93 ? 11.857 -13.321 -18.870 1.00 96.44 93 CYS A CA 1
ATOM 719 C C . CYS A 1 93 ? 12.169 -12.612 -20.192 1.00 96.44 93 CYS A C 1
ATOM 721 O O . CYS A 1 93 ? 13.281 -12.143 -20.422 1.00 96.44 93 CYS A O 1
ATOM 723 N N . LYS A 1 94 ? 11.172 -12.532 -21.079 1.00 96.88 94 LYS A N 1
ATOM 724 C CA . LYS A 1 94 ? 11.274 -11.826 -22.365 1.00 96.88 94 LYS A CA 1
ATOM 725 C C . LYS A 1 94 ? 10.665 -10.440 -22.271 1.00 96.88 94 LYS A C 1
ATOM 727 O O . LYS A 1 94 ? 9.498 -10.318 -21.891 1.00 96.88 94 LYS A O 1
ATOM 732 N N . PHE A 1 95 ? 11.431 -9.423 -22.654 1.00 96.50 95 PHE A N 1
ATOM 733 C CA . PHE A 1 95 ? 10.993 -8.035 -22.646 1.00 96.50 95 PHE A CA 1
ATOM 734 C C . PHE A 1 95 ? 9.694 -7.842 -23.433 1.00 96.50 95 PHE A C 1
ATOM 736 O O . PHE A 1 95 ? 9.516 -8.383 -24.534 1.00 96.50 95 PHE A O 1
ATOM 743 N N . LYS A 1 96 ? 8.787 -7.052 -22.859 1.00 93.19 96 LYS A N 1
ATOM 744 C CA . LYS A 1 96 ? 7.508 -6.704 -23.459 1.00 93.19 96 LYS A CA 1
ATOM 745 C C . LYS A 1 96 ? 7.386 -5.188 -23.539 1.00 93.19 96 LYS A C 1
ATOM 747 O O . LYS A 1 96 ? 7.392 -4.495 -22.530 1.00 93.19 96 LYS A O 1
ATOM 752 N N . LEU A 1 97 ? 7.187 -4.697 -24.758 1.00 90.12 97 LEU A N 1
ATOM 753 C CA . LEU A 1 97 ? 6.858 -3.298 -24.992 1.00 90.12 97 LEU A CA 1
ATOM 754 C C . LEU A 1 97 ? 5.474 -2.971 -24.412 1.00 90.12 97 LEU A C 1
ATOM 756 O O . LEU A 1 97 ? 4.486 -3.613 -24.784 1.00 90.12 97 LEU A O 1
ATOM 760 N N . SER A 1 98 ? 5.406 -1.969 -23.544 1.00 85.62 98 SER A N 1
ATOM 761 C CA . SER A 1 98 ? 4.172 -1.494 -22.914 1.00 85.62 98 SER A CA 1
ATOM 762 C C . SER A 1 98 ? 4.307 -0.038 -22.485 1.00 85.62 98 SER A C 1
ATOM 764 O O . SER A 1 98 ? 5.415 0.414 -22.193 1.00 85.62 98 SER A O 1
ATOM 766 N N . ASP A 1 99 ? 3.182 0.656 -22.363 1.00 81.62 99 ASP A N 1
ATOM 767 C CA . ASP A 1 99 ? 3.149 1.987 -21.760 1.00 81.62 99 ASP A CA 1
ATOM 768 C C . ASP A 1 99 ? 3.422 1.876 -20.255 1.00 81.62 99 ASP A C 1
ATOM 770 O O . ASP A 1 99 ? 2.959 0.947 -19.581 1.00 81.62 99 ASP A O 1
ATOM 774 N N . LEU A 1 100 ? 4.223 2.801 -19.723 1.00 83.62 100 LEU A N 1
ATOM 775 C CA . LEU A 1 100 ? 4.661 2.766 -18.329 1.00 83.62 100 LEU A CA 1
ATOM 776 C C . LEU A 1 100 ? 4.235 4.049 -17.621 1.00 83.62 100 LEU A C 1
ATOM 778 O O . LEU A 1 100 ? 4.758 5.122 -17.900 1.00 83.62 100 LEU A O 1
ATOM 782 N N . GLY A 1 101 ? 3.336 3.949 -16.642 1.00 80.00 101 GLY A N 1
ATOM 783 C CA . GLY A 1 101 ? 2.983 5.069 -15.759 1.00 80.00 101 GLY A CA 1
ATOM 784 C C . GLY A 1 101 ? 4.029 5.338 -14.667 1.00 80.00 101 GLY A C 1
ATOM 785 O O . GLY A 1 101 ? 4.904 4.513 -14.416 1.00 80.00 101 GLY A O 1
ATOM 786 N N . GLY A 1 102 ? 3.919 6.463 -13.958 1.00 83.50 102 GLY A N 1
ATOM 787 C CA . GLY A 1 102 ? 4.748 6.777 -12.782 1.00 83.50 102 GLY A CA 1
ATOM 788 C C . GLY A 1 102 ? 6.213 7.132 -13.079 1.00 83.50 102 GLY A C 1
ATOM 789 O O . GLY A 1 102 ? 6.607 7.317 -14.235 1.00 83.50 102 GLY A O 1
ATOM 790 N N . THR A 1 103 ? 7.004 7.263 -12.010 1.00 83.00 103 THR A N 1
ATOM 791 C CA . THR A 1 103 ? 8.404 7.741 -12.033 1.00 83.00 103 THR A CA 1
ATOM 792 C C . THR A 1 103 ? 9.431 6.678 -11.641 1.00 83.00 103 THR A C 1
ATOM 794 O O . THR A 1 103 ? 10.621 6.856 -11.899 1.00 83.00 103 THR A O 1
ATOM 797 N N . THR A 1 104 ? 8.991 5.572 -11.044 1.00 87.06 104 THR A N 1
ATOM 798 C CA . THR A 1 104 ? 9.863 4.476 -10.611 1.00 87.06 104 THR A CA 1
ATOM 799 C C . THR A 1 104 ? 10.318 3.628 -11.795 1.00 87.06 104 THR A C 1
ATOM 801 O O . THR A 1 104 ? 9.461 3.198 -12.577 1.00 87.06 104 THR A O 1
ATOM 804 N N . PRO A 1 105 ? 11.627 3.325 -11.911 1.00 93.88 105 PRO A N 1
ATOM 805 C CA . PRO A 1 105 ? 12.139 2.459 -12.961 1.00 93.88 105 PRO A CA 1
ATOM 806 C C . PRO A 1 105 ? 11.490 1.075 -12.938 1.00 93.88 105 PRO A C 1
ATOM 808 O O . PRO A 1 105 ? 11.528 0.352 -11.938 1.00 93.88 105 PRO A O 1
ATOM 811 N N . LYS A 1 106 ? 10.870 0.716 -14.062 1.00 95.00 106 LYS A N 1
ATOM 812 C CA . LYS A 1 106 ? 10.179 -0.558 -14.248 1.00 95.00 106 LYS A CA 1
ATOM 813 C C . LYS A 1 106 ? 10.081 -0.948 -15.714 1.00 95.00 106 LYS A C 1
ATOM 815 O O . LYS A 1 106 ? 10.258 -0.104 -16.588 1.00 95.00 106 LYS A O 1
ATOM 820 N N . PHE A 1 107 ? 9.783 -2.213 -15.968 1.00 95.56 107 PHE A N 1
ATOM 821 C CA . PHE A 1 107 ? 9.446 -2.729 -17.290 1.00 95.56 107 PHE A CA 1
ATOM 822 C C . PHE A 1 107 ? 8.534 -3.949 -17.187 1.00 95.56 107 PHE A C 1
ATOM 824 O O . PHE A 1 107 ? 8.506 -4.630 -16.160 1.00 95.56 107 PHE A O 1
ATOM 831 N N . ASP A 1 108 ? 7.810 -4.239 -18.265 1.00 94.94 108 ASP A N 1
ATOM 832 C CA . ASP A 1 108 ? 7.007 -5.452 -18.368 1.00 94.94 108 ASP A CA 1
ATOM 833 C C . ASP A 1 108 ? 7.796 -6.541 -19.094 1.00 94.94 108 ASP A C 1
ATOM 835 O O . ASP A 1 108 ? 8.520 -6.293 -20.063 1.00 94.94 108 ASP A O 1
ATOM 839 N N . CYS A 1 109 ? 7.632 -7.781 -18.650 1.00 94.44 109 CYS A N 1
ATOM 840 C CA . CYS A 1 109 ? 8.148 -8.936 -19.363 1.00 94.44 109 CYS A CA 1
ATOM 841 C C . CYS A 1 109 ? 7.198 -10.132 -19.270 1.00 94.44 109 CYS A C 1
ATOM 843 O O . CYS A 1 109 ? 6.188 -10.112 -18.564 1.00 94.44 109 CYS A O 1
ATOM 845 N N . THR A 1 110 ? 7.480 -11.157 -20.068 1.00 94.62 110 THR A N 1
ATOM 8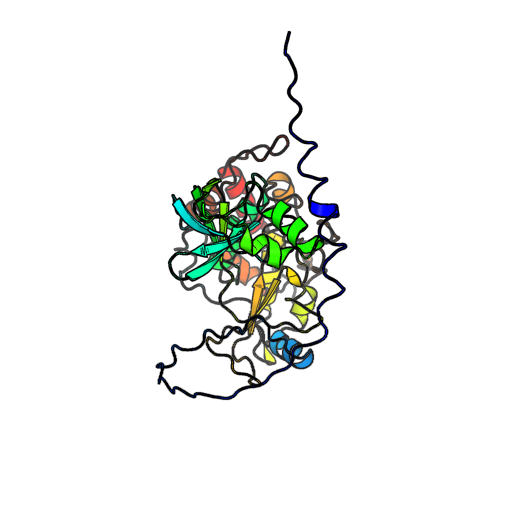46 C CA . THR A 1 110 ? 6.696 -12.394 -20.116 1.00 94.62 110 THR A CA 1
ATOM 847 C C . THR A 1 110 ? 7.573 -13.572 -19.709 1.00 94.62 110 THR A C 1
ATOM 849 O O . THR A 1 110 ? 8.688 -13.711 -20.218 1.00 94.62 110 THR A O 1
ATOM 852 N N . LEU A 1 111 ? 7.080 -14.396 -18.787 1.00 92.19 111 LEU A N 1
ATOM 853 C CA . LEU A 1 111 ? 7.712 -15.648 -18.365 1.00 92.19 111 LEU A CA 1
ATOM 854 C C . LEU A 1 111 ? 7.559 -16.745 -19.429 1.00 92.19 111 LEU A C 1
ATOM 856 O O . LEU A 1 111 ? 6.802 -16.597 -20.391 1.00 92.19 111 LEU A O 1
ATOM 860 N N . GLU A 1 112 ? 8.276 -17.859 -19.265 1.00 89.75 112 GLU A N 1
ATOM 861 C CA . GLU A 1 112 ? 8.226 -18.993 -20.204 1.00 89.75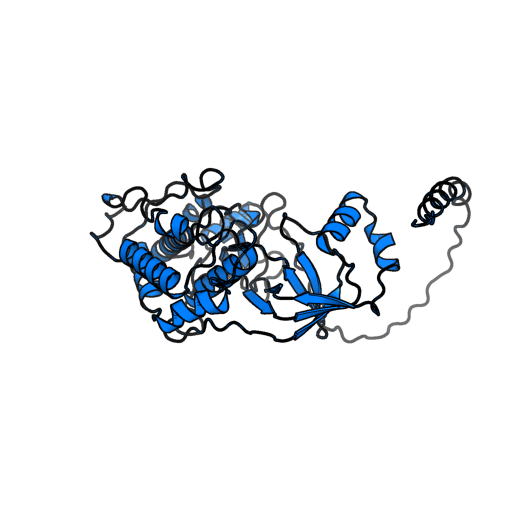 112 GLU A CA 1
ATOM 862 C C . GLU A 1 112 ? 6.823 -19.599 -20.352 1.00 89.75 112 GLU A C 1
ATOM 864 O O . GLU A 1 112 ? 6.442 -20.025 -21.442 1.00 89.75 112 GLU A O 1
ATOM 869 N N . ASP A 1 113 ? 6.031 -19.586 -19.280 1.00 88.56 113 ASP A N 1
ATOM 870 C CA . ASP A 1 113 ? 4.643 -20.060 -19.258 1.00 88.56 113 ASP A CA 1
ATOM 871 C C . ASP A 1 113 ? 3.643 -19.078 -19.909 1.00 88.56 113 ASP A C 1
ATOM 873 O O . ASP A 1 113 ? 2.448 -19.368 -20.005 1.00 88.56 113 ASP A O 1
ATOM 877 N N . GLY A 1 114 ? 4.124 -17.927 -20.393 1.00 89.19 114 GLY A N 1
ATOM 878 C CA . GLY A 1 114 ? 3.316 -16.876 -21.005 1.00 89.19 114 GLY A CA 1
ATOM 879 C C . GLY A 1 114 ? 2.752 -15.857 -20.013 1.00 89.19 114 GLY A C 1
ATOM 880 O O . GLY A 1 114 ? 2.034 -14.941 -20.426 1.00 89.19 114 GLY A O 1
ATOM 881 N N . GLN A 1 115 ? 3.060 -15.974 -18.721 1.00 88.50 115 GLN A N 1
ATOM 882 C CA . GLN A 1 115 ? 2.584 -15.036 -17.719 1.00 88.50 115 GLN A CA 1
ATOM 883 C C . GLN A 1 115 ? 3.239 -13.659 -17.878 1.00 88.50 115 GLN A C 1
ATOM 885 O O . GLN A 1 115 ? 4.462 -13.533 -17.925 1.00 88.50 115 GLN A O 1
ATOM 890 N N . LYS A 1 116 ? 2.408 -12.612 -17.922 1.00 91.06 116 LYS A N 1
ATOM 891 C CA . LYS A 1 116 ? 2.847 -11.210 -17.912 1.00 91.06 116 LYS A CA 1
ATOM 892 C C . LYS A 1 116 ? 3.203 -10.806 -16.481 1.00 91.06 116 LYS A C 1
ATOM 894 O O . LYS A 1 116 ? 2.405 -11.013 -15.569 1.00 91.06 116 LYS A O 1
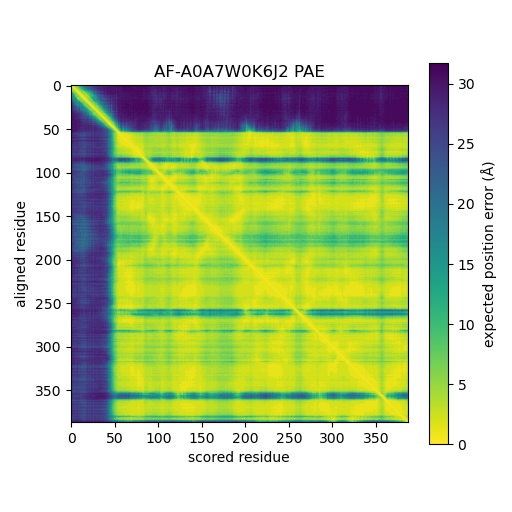ATOM 899 N N . ILE A 1 117 ? 4.373 -10.211 -16.309 1.00 91.88 117 ILE A N 1
ATOM 900 C CA . ILE A 1 117 ? 4.887 -9.731 -15.026 1.00 91.88 117 ILE A CA 1
ATOM 901 C C . ILE A 1 117 ? 5.486 -8.337 -15.190 1.00 91.88 117 ILE A C 1
ATOM 903 O O . ILE A 1 117 ? 5.888 -7.954 -16.292 1.00 91.88 117 ILE A O 1
ATOM 907 N N . ARG A 1 118 ? 5.570 -7.598 -14.085 1.00 94.50 118 ARG A N 1
ATOM 908 C CA . ARG A 1 118 ? 6.236 -6.299 -14.030 1.00 94.50 118 ARG A CA 1
ATOM 909 C C . ARG A 1 118 ? 7.457 -6.389 -13.129 1.00 94.50 118 ARG A C 1
ATOM 911 O O . ARG A 1 118 ? 7.376 -6.902 -12.018 1.00 94.50 118 ARG A O 1
ATOM 918 N N . ILE A 1 119 ? 8.586 -5.902 -13.625 1.00 95.50 119 ILE A N 1
ATOM 919 C CA . ILE A 1 119 ? 9.838 -5.814 -12.881 1.00 95.50 119 ILE A CA 1
ATOM 920 C C . ILE A 1 119 ? 10.056 -4.357 -12.496 1.00 95.50 119 ILE A C 1
ATOM 922 O O . ILE A 1 119 ? 10.166 -3.499 -13.369 1.00 95.50 119 ILE A O 1
ATOM 926 N N . LYS A 1 120 ? 10.131 -4.078 -11.195 1.00 95.31 120 LYS A N 1
ATOM 927 C CA . LYS A 1 120 ? 10.574 -2.799 -10.628 1.00 95.31 120 LYS A CA 1
ATOM 928 C C . LYS A 1 120 ? 12.046 -2.927 -10.238 1.00 95.31 120 LYS A C 1
ATOM 930 O O . LYS A 1 120 ? 12.421 -3.898 -9.581 1.00 95.31 120 LYS A O 1
ATOM 935 N N . TYR A 1 121 ? 12.884 -1.968 -10.625 1.00 94.19 121 TYR A N 1
ATOM 936 C CA . TYR A 1 121 ? 14.332 -2.024 -10.390 1.00 94.19 121 TYR A CA 1
ATOM 937 C C . TYR A 1 121 ? 14.895 -0.700 -9.856 1.00 94.19 121 TYR A C 1
ATOM 939 O O . TYR A 1 121 ? 14.248 0.345 -9.899 1.00 94.19 121 TYR A O 1
ATOM 947 N N . GLY A 1 122 ? 16.118 -0.751 -9.324 1.00 89.75 122 GLY A N 1
ATOM 948 C CA . GLY A 1 122 ? 16.827 0.407 -8.777 1.00 89.75 122 GLY A CA 1
ATOM 949 C C . GLY A 1 122 ? 17.195 0.250 -7.301 1.00 89.75 122 GLY A C 1
ATOM 950 O O . GLY A 1 122 ? 16.812 -0.702 -6.632 1.00 89.75 122 GLY A O 1
ATOM 951 N N . LYS A 1 123 ? 17.976 1.206 -6.784 1.00 86.62 123 LYS A N 1
ATOM 952 C CA . LYS A 1 123 ? 18.538 1.171 -5.415 1.00 86.62 123 LYS A CA 1
ATOM 953 C C . LYS A 1 123 ? 17.748 2.006 -4.397 1.00 86.62 123 LYS A C 1
ATOM 955 O O . LYS A 1 123 ? 18.220 2.237 -3.285 1.00 86.62 123 LYS A O 1
ATOM 960 N N . GLY A 1 124 ? 16.589 2.522 -4.803 1.00 87.62 124 GLY A N 1
ATOM 961 C CA . GLY A 1 124 ? 15.760 3.400 -3.984 1.00 87.62 124 GLY A CA 1
ATOM 962 C C . GLY A 1 124 ? 15.022 2.667 -2.854 1.00 87.62 124 GLY A C 1
ATOM 963 O O . GLY A 1 124 ? 14.973 1.437 -2.827 1.00 87.62 124 GLY A O 1
ATOM 964 N N . PRO A 1 125 ? 14.415 3.418 -1.921 1.00 91.38 125 PRO A N 1
ATOM 965 C CA . PRO A 1 125 ? 13.672 2.855 -0.789 1.00 91.38 125 PRO A CA 1
ATOM 966 C C . PRO A 1 125 ? 12.316 2.236 -1.164 1.00 91.38 125 PRO A C 1
ATOM 968 O O . PRO A 1 125 ? 11.744 1.505 -0.362 1.00 91.38 125 PRO A O 1
ATOM 971 N N . GLU A 1 126 ? 11.809 2.493 -2.370 1.00 91.75 126 GLU A N 1
ATOM 972 C CA . GLU A 1 126 ? 10.457 2.102 -2.782 1.00 91.75 126 GLU A CA 1
ATOM 973 C C . GLU A 1 126 ? 10.241 0.588 -2.859 1.00 91.75 126 GLU A C 1
ATOM 975 O O . GLU A 1 126 ? 9.278 0.087 -2.291 1.00 91.75 126 GLU A O 1
ATOM 980 N N . ILE A 1 127 ? 11.158 -0.152 -3.492 1.00 92.94 127 ILE A N 1
ATOM 981 C CA . ILE A 1 127 ? 11.051 -1.613 -3.641 1.00 92.94 127 ILE A CA 1
ATOM 982 C C . ILE A 1 127 ? 10.976 -2.312 -2.269 1.00 92.94 127 ILE A C 1
ATOM 984 O O . ILE A 1 127 ? 10.059 -3.104 -2.048 1.00 92.94 127 ILE A O 1
ATOM 988 N N . PRO A 1 128 ? 11.881 -2.018 -1.315 1.00 93.62 128 PRO A N 1
ATOM 989 C CA . PRO A 1 128 ? 11.753 -2.485 0.060 1.00 93.62 128 PRO A CA 1
ATOM 990 C C . PRO A 1 128 ? 10.428 -2.116 0.728 1.00 93.62 128 PRO A C 1
ATOM 992 O O . PRO A 1 128 ? 9.782 -2.995 1.298 1.00 93.62 128 PRO A O 1
ATOM 995 N N . ALA A 1 129 ? 10.023 -0.841 0.668 1.00 95.50 129 ALA A N 1
ATOM 996 C CA . ALA A 1 129 ? 8.784 -0.373 1.289 1.00 95.50 129 ALA A CA 1
ATOM 997 C C . ALA A 1 129 ? 7.578 -1.160 0.771 1.00 95.50 129 ALA A C 1
ATOM 999 O O . ALA A 1 129 ? 6.814 -1.709 1.562 1.00 95.50 129 ALA A O 1
ATOM 1000 N N . GLU A 1 130 ? 7.466 -1.293 -0.549 1.00 95.31 130 GLU A N 1
ATOM 1001 C CA . GLU A 1 130 ? 6.372 -2.007 -1.192 1.00 95.31 130 GLU A CA 1
ATOM 1002 C C . GLU A 1 130 ? 6.383 -3.494 -0.828 1.00 95.31 130 GLU A C 1
ATOM 1004 O O . GLU A 1 130 ? 5.343 -4.050 -0.477 1.00 95.31 130 GLU A O 1
ATOM 1009 N N . ALA A 1 131 ? 7.559 -4.133 -0.813 1.00 95.44 131 ALA A N 1
ATOM 1010 C CA . ALA A 1 131 ? 7.701 -5.530 -0.409 1.00 95.44 131 ALA A CA 1
ATOM 1011 C C . ALA A 1 131 ? 7.244 -5.769 1.038 1.00 95.44 131 ALA A C 1
ATOM 1013 O O . ALA A 1 131 ? 6.509 -6.719 1.300 1.00 95.44 131 ALA A O 1
ATOM 1014 N N . ALA A 1 132 ? 7.639 -4.916 1.987 1.00 97.00 132 ALA A N 1
ATOM 1015 C CA . ALA A 1 132 ? 7.196 -5.047 3.374 1.00 97.00 132 ALA A CA 1
ATOM 1016 C C . ALA A 1 132 ? 5.698 -4.736 3.528 1.00 97.00 132 ALA A C 1
ATOM 1018 O O . ALA A 1 132 ? 4.970 -5.499 4.161 1.00 97.00 132 ALA A O 1
ATOM 1019 N N . ALA A 1 133 ? 5.211 -3.642 2.940 1.00 97.88 133 ALA A N 1
ATOM 1020 C CA . ALA A 1 133 ? 3.823 -3.220 3.099 1.00 97.88 133 ALA A CA 1
ATOM 1021 C C . ALA A 1 133 ? 2.844 -4.240 2.503 1.00 97.88 133 ALA A C 1
ATOM 1023 O O . ALA A 1 133 ? 1.904 -4.648 3.183 1.00 97.88 133 ALA A O 1
ATOM 1024 N N . THR A 1 134 ? 3.091 -4.716 1.279 1.00 97.06 134 THR A N 1
ATOM 1025 C CA . THR A 1 134 ? 2.233 -5.722 0.628 1.00 97.06 134 THR A CA 1
ATOM 1026 C C . THR A 1 134 ? 2.198 -7.039 1.397 1.00 97.06 134 THR A C 1
ATOM 1028 O O . THR A 1 134 ? 1.121 -7.586 1.641 1.00 97.06 134 THR A O 1
ATOM 1031 N N . ARG A 1 135 ? 3.355 -7.527 1.861 1.00 96.81 135 ARG A N 1
ATOM 1032 C CA . ARG A 1 135 ? 3.438 -8.737 2.686 1.00 96.81 135 ARG A CA 1
ATOM 1033 C C . ARG A 1 135 ? 2.653 -8.598 3.986 1.00 96.81 135 ARG A C 1
ATOM 1035 O O . ARG A 1 135 ? 1.882 -9.496 4.320 1.00 96.81 135 ARG A O 1
ATOM 1042 N N . LEU A 1 136 ? 2.812 -7.478 4.696 1.00 98.31 136 LEU A N 1
ATOM 1043 C CA . LEU A 1 136 ? 2.081 -7.208 5.934 1.00 98.31 136 LEU A CA 1
ATOM 1044 C C . LEU A 1 136 ? 0.569 -7.149 5.690 1.00 98.31 136 LEU A C 1
ATOM 1046 O O . LEU A 1 136 ? -0.185 -7.818 6.390 1.00 98.31 136 LEU A O 1
ATOM 1050 N N . LEU A 1 137 ? 0.123 -6.403 4.677 1.00 98.50 137 LEU A N 1
ATOM 1051 C CA . LEU A 1 137 ? -1.295 -6.282 4.326 1.00 98.50 137 LEU A CA 1
ATOM 1052 C C . LEU A 1 137 ? -1.922 -7.648 4.031 1.00 98.50 137 LEU A C 1
ATOM 1054 O O . LEU A 1 137 ? -2.934 -7.999 4.643 1.00 98.50 137 LEU A O 1
ATOM 1058 N N . LYS A 1 138 ? -1.274 -8.450 3.176 1.00 97.06 138 LYS A N 1
ATOM 1059 C CA . LYS A 1 138 ? -1.724 -9.806 2.829 1.00 97.06 138 LYS A CA 1
ATOM 1060 C C . LYS A 1 138 ? -1.782 -10.718 4.053 1.00 97.06 138 LYS A C 1
ATOM 1062 O O . LYS A 1 138 ? -2.776 -11.416 4.240 1.00 97.06 138 LYS A O 1
ATOM 1067 N N . ALA A 1 139 ? -0.747 -10.699 4.897 1.00 97.56 139 ALA A N 1
ATOM 1068 C CA . ALA A 1 139 ? -0.704 -11.508 6.114 1.00 97.56 139 ALA A CA 1
ATOM 1069 C C . ALA A 1 139 ? -1.843 -11.158 7.078 1.00 97.56 139 ALA A C 1
ATOM 1071 O O . ALA A 1 139 ? -2.393 -12.049 7.716 1.00 97.56 139 ALA A O 1
ATOM 1072 N N . LEU A 1 140 ? -2.231 -9.883 7.155 1.00 98.62 140 LEU A N 1
ATOM 1073 C CA . LEU A 1 140 ? -3.325 -9.420 8.008 1.00 98.62 140 LEU A CA 1
ATOM 1074 C C . LEU A 1 140 ? -4.716 -9.588 7.371 1.00 98.62 140 LEU A C 1
ATOM 1076 O O . LEU A 1 140 ? -5.706 -9.360 8.062 1.00 98.62 140 LEU A O 1
ATOM 1080 N N . GLY A 1 141 ? -4.818 -10.001 6.102 1.00 98.12 141 GLY A N 1
ATOM 1081 C CA . GLY A 1 141 ? -6.091 -10.229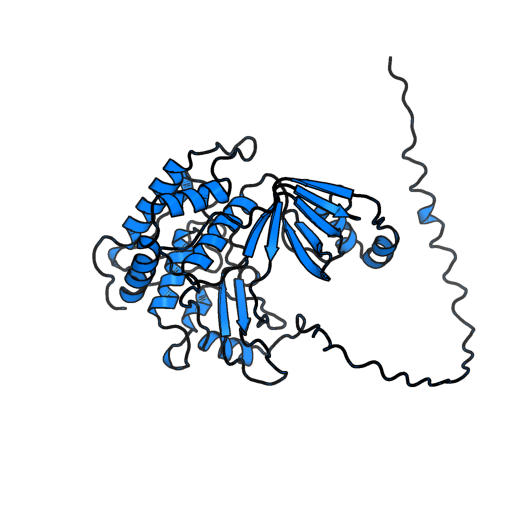 5.402 1.00 98.12 141 GLY A CA 1
ATOM 1082 C C . GLY A 1 141 ? -6.635 -9.033 4.605 1.00 98.12 141 GLY A C 1
ATOM 1083 O O . GLY A 1 141 ? -7.761 -9.083 4.103 1.00 98.12 141 GLY A O 1
ATOM 1084 N N . PHE A 1 142 ? -5.854 -7.959 4.470 1.00 98.50 142 PHE A N 1
ATOM 1085 C CA . PHE A 1 142 ? -6.151 -6.861 3.547 1.00 98.50 142 PHE A CA 1
ATOM 1086 C C . PHE A 1 142 ? -5.662 -7.208 2.136 1.00 98.50 142 PHE A C 1
ATOM 1088 O O . PHE A 1 142 ? -4.686 -7.941 1.964 1.00 98.50 142 PHE A O 1
ATOM 1095 N N . GLY A 1 143 ? -6.332 -6.683 1.109 1.00 96.94 143 GLY A N 1
ATOM 1096 C CA . GLY A 1 143 ? -5.856 -6.859 -0.262 1.00 96.94 143 GLY A CA 1
ATOM 1097 C C . GLY A 1 143 ? -4.662 -5.964 -0.552 1.00 96.94 143 GLY A C 1
ATOM 1098 O O . GLY A 1 143 ? -4.687 -4.776 -0.228 1.00 96.94 143 GLY A O 1
ATOM 1099 N N . ALA A 1 144 ? -3.665 -6.544 -1.210 1.00 96.62 144 ALA A N 1
ATOM 1100 C CA . ALA A 1 144 ? -2.551 -5.840 -1.817 1.00 96.62 144 ALA A CA 1
ATOM 1101 C C . ALA A 1 144 ? -1.960 -6.676 -2.955 1.00 96.62 144 ALA A C 1
ATOM 1103 O O . ALA A 1 144 ? -2.117 -7.901 -2.967 1.00 96.62 144 ALA A O 1
ATOM 1104 N N . ASP A 1 145 ? -1.275 -6.022 -3.891 1.00 93.56 145 ASP A N 1
ATOM 1105 C CA . ASP A 1 145 ? -0.479 -6.713 -4.907 1.00 93.56 145 ASP A CA 1
ATOM 1106 C C . ASP A 1 145 ? 0.609 -7.586 -4.260 1.00 93.56 145 ASP A C 1
ATOM 1108 O O . ASP A 1 145 ? 0.921 -7.460 -3.076 1.00 93.56 145 ASP A O 1
ATOM 1112 N N . ASP A 1 146 ? 1.170 -8.513 -5.029 1.00 91.12 146 ASP A N 1
ATOM 1113 C CA . ASP A 1 146 ? 2.233 -9.389 -4.558 1.00 91.12 146 ASP A CA 1
ATOM 1114 C C . ASP A 1 146 ? 3.598 -8.928 -5.066 1.00 91.12 146 ASP A C 1
ATOM 1116 O O . ASP A 1 146 ? 3.785 -8.704 -6.263 1.00 91.12 146 ASP A O 1
ATOM 1120 N N . ILE A 1 147 ? 4.543 -8.800 -4.133 1.00 92.75 147 ILE A N 1
ATOM 1121 C CA . ILE A 1 147 ? 5.899 -8.318 -4.385 1.00 92.75 147 ILE A CA 1
ATOM 1122 C C . ILE A 1 147 ? 6.902 -9.365 -3.905 1.00 92.75 147 ILE A C 1
ATOM 1124 O O . ILE A 1 147 ? 7.197 -9.503 -2.706 1.00 92.75 147 ILE A O 1
ATOM 1128 N N . ALA A 1 148 ? 7.476 -10.083 -4.866 1.00 91.94 148 ALA A N 1
ATOM 1129 C CA . ALA A 1 148 ? 8.594 -10.983 -4.627 1.00 91.94 148 ALA A CA 1
ATOM 1130 C C . ALA A 1 148 ? 9.910 -10.254 -4.918 1.00 91.94 148 ALA A C 1
ATOM 1132 O O . ALA A 1 148 ? 10.046 -9.586 -5.941 1.00 91.94 148 ALA A O 1
ATOM 1133 N N . LEU A 1 149 ? 10.885 -10.372 -4.014 1.00 92.88 149 LEU A N 1
ATOM 1134 C CA . LEU A 1 149 ? 12.230 -9.868 -4.283 1.00 92.88 149 LEU A CA 1
ATOM 1135 C C . LEU A 1 149 ? 13.019 -10.957 -4.997 1.00 92.88 149 LEU A C 1
ATOM 1137 O O . LEU A 1 149 ? 13.092 -12.084 -4.511 1.00 92.88 149 LEU A O 1
ATOM 1141 N N . VAL A 1 150 ? 13.608 -10.596 -6.130 1.00 93.06 150 VAL A N 1
ATOM 1142 C CA . VAL A 1 150 ? 14.394 -11.494 -6.972 1.00 93.06 150 VAL A CA 1
ATOM 1143 C C . VAL A 1 150 ? 15.829 -10.994 -6.978 1.00 93.06 150 VAL A C 1
ATOM 1145 O O . VAL A 1 150 ? 16.082 -9.821 -7.268 1.00 93.06 150 VAL A O 1
ATOM 1148 N N . GLU A 1 151 ? 16.774 -11.868 -6.638 1.00 91.88 151 GLU A N 1
ATOM 1149 C CA . GLU A 1 151 ? 18.184 -11.478 -6.571 1.00 91.88 151 GLU A CA 1
ATOM 1150 C C . GLU A 1 151 ? 18.738 -11.156 -7.958 1.00 91.88 151 GLU A C 1
ATOM 1152 O O . GLU A 1 151 ? 19.448 -10.161 -8.100 1.00 91.88 151 GLU A O 1
ATOM 1157 N N . LYS A 1 152 ? 18.368 -11.941 -8.976 1.00 94.94 152 LYS A N 1
ATOM 1158 C CA . LYS A 1 152 ? 18.816 -11.746 -10.355 1.00 94.94 152 LYS A CA 1
ATOM 1159 C C . LYS A 1 152 ? 17.704 -11.967 -11.382 1.00 94.94 152 LYS A C 1
ATOM 1161 O O . LYS A 1 152 ? 17.014 -12.983 -11.356 1.00 94.94 152 LYS A O 1
ATOM 1166 N N . VAL A 1 153 ? 17.566 -11.048 -12.334 1.00 95.88 153 VAL A N 1
ATOM 1167 C CA . VAL A 1 153 ? 16.724 -11.210 -13.527 1.00 95.88 153 VAL A CA 1
ATOM 1168 C C . VAL A 1 153 ? 17.590 -11.164 -14.775 1.00 95.88 153 VAL A C 1
ATOM 1170 O O . VAL A 1 153 ? 18.306 -10.191 -14.985 1.00 95.88 153 VAL A O 1
ATOM 1173 N N . HIS A 1 154 ? 17.467 -12.184 -15.621 1.00 97.12 154 HIS A N 1
ATOM 1174 C CA . HIS A 1 154 ? 17.931 -12.153 -17.005 1.00 97.12 154 HIS A CA 1
ATOM 1175 C C . HIS A 1 154 ? 16.765 -11.739 -17.906 1.00 97.12 154 HIS A C 1
ATOM 1177 O O . HIS A 1 154 ? 15.807 -12.500 -18.093 1.00 97.12 154 HIS A O 1
ATOM 1183 N N . CYS A 1 155 ? 16.828 -10.524 -18.446 1.00 97.44 155 CYS A N 1
ATOM 1184 C CA . CYS A 1 155 ? 15.823 -10.017 -19.367 1.00 97.44 155 CYS A CA 1
ATOM 1185 C C . CYS A 1 155 ? 16.311 -10.120 -20.814 1.00 97.44 155 CYS A C 1
ATOM 1187 O O . CYS A 1 155 ? 17.211 -9.396 -21.233 1.00 97.44 155 CYS A O 1
ATOM 1189 N N . TYR A 1 156 ? 15.668 -10.991 -21.588 1.00 97.62 156 TYR A N 1
ATOM 1190 C CA . TYR A 1 156 ? 15.951 -11.174 -23.008 1.00 97.62 156 TYR A CA 1
ATOM 1191 C C . TYR A 1 156 ? 15.281 -10.072 -23.834 1.00 97.62 156 TYR A C 1
ATOM 1193 O O . TYR A 1 156 ? 14.059 -9.895 -23.749 1.00 97.62 156 TYR A O 1
ATOM 1201 N N . GLY A 1 157 ? 16.062 -9.360 -24.648 1.00 96.00 157 GLY A N 1
ATOM 1202 C CA . GLY A 1 157 ? 15.607 -8.241 -25.480 1.00 96.00 157 GLY A CA 1
ATOM 1203 C C . GLY A 1 157 ? 15.303 -6.950 -24.716 1.00 96.00 157 GLY A C 1
ATOM 1204 O O . GLY A 1 157 ? 14.648 -6.059 -25.262 1.00 96.00 157 GLY A O 1
ATOM 1205 N N . CYS A 1 158 ? 15.729 -6.844 -23.455 1.00 96.06 158 CYS A N 1
ATOM 1206 C CA . CYS A 1 158 ? 15.693 -5.573 -22.738 1.00 96.06 158 CYS A CA 1
ATOM 1207 C C . CYS A 1 158 ? 16.766 -4.628 -23.305 1.00 96.06 158 CYS A C 1
ATOM 1209 O O . CYS A 1 158 ? 17.878 -5.077 -23.562 1.00 96.06 158 CYS A O 1
ATOM 1211 N N . PRO A 1 159 ? 16.482 -3.327 -23.474 1.00 94.00 159 PRO A N 1
ATOM 1212 C CA . PRO A 1 159 ? 17.551 -2.342 -23.622 1.00 94.00 159 PRO A CA 1
ATOM 1213 C C . PRO A 1 159 ? 18.260 -2.125 -22.272 1.00 94.00 159 PRO A C 1
ATOM 1215 O O . PRO A 1 159 ? 17.675 -2.409 -21.227 1.00 94.00 159 PRO A O 1
ATOM 1218 N N . GLU A 1 160 ? 19.463 -1.543 -22.288 1.00 91.38 160 GLU A N 1
ATOM 1219 C CA . GLU A 1 160 ? 20.263 -1.231 -21.083 1.00 91.38 160 GLU A CA 1
ATOM 1220 C C . GLU A 1 160 ? 19.471 -0.417 -20.039 1.00 91.38 160 GLU A C 1
ATOM 1222 O O . GLU A 1 160 ? 19.532 -0.677 -18.841 1.00 91.38 160 GLU A O 1
ATOM 1227 N N . GLU A 1 161 ? 18.647 0.530 -20.503 1.00 92.31 161 GLU A N 1
ATOM 1228 C CA . GLU A 1 161 ? 17.760 1.340 -19.661 1.00 92.31 161 GLU A CA 1
ATOM 1229 C C . GLU A 1 161 ? 16.292 1.182 -20.102 1.00 92.31 161 GLU A C 1
ATOM 1231 O O . GLU A 1 161 ? 15.777 2.033 -20.846 1.00 92.31 161 GLU A O 1
ATOM 1236 N N . PRO A 1 162 ? 15.585 0.114 -19.670 1.00 93.69 162 PRO A N 1
ATOM 1237 C CA . PRO A 1 162 ? 14.218 -0.183 -20.105 1.00 93.69 162 PRO A CA 1
ATOM 1238 C C . PRO A 1 162 ? 13.240 0.949 -19.845 1.00 93.69 162 PRO A C 1
ATOM 1240 O O . PRO A 1 162 ? 12.507 1.345 -20.748 1.00 93.69 162 PRO A O 1
ATOM 1243 N N . PHE A 1 163 ? 13.254 1.513 -18.638 1.00 94.12 163 PHE A N 1
ATOM 1244 C CA . PHE A 1 163 ? 12.289 2.535 -18.254 1.00 94.12 163 PHE A CA 1
ATOM 1245 C C . PHE A 1 163 ? 12.426 3.808 -19.099 1.00 94.12 163 PHE A C 1
ATOM 1247 O O . PHE A 1 163 ? 11.452 4.283 -19.684 1.00 94.12 163 PHE A O 1
ATOM 1254 N N . SER A 1 164 ? 13.648 4.334 -19.207 1.00 92.81 164 SER A N 1
ATOM 1255 C CA . SER A 1 164 ? 13.941 5.548 -19.975 1.00 92.81 164 SER A CA 1
ATOM 1256 C C . SER A 1 164 ? 13.672 5.343 -21.464 1.00 92.81 164 SER A C 1
ATOM 1258 O O . SER A 1 164 ? 13.045 6.190 -22.101 1.00 92.81 164 SER A O 1
ATOM 1260 N N . THR A 1 165 ? 14.087 4.195 -22.008 1.00 92.38 165 THR A N 1
ATOM 1261 C CA . THR A 1 165 ? 13.820 3.829 -23.403 1.00 92.38 165 THR A CA 1
ATOM 1262 C C . THR A 1 165 ? 12.322 3.784 -23.674 1.00 92.38 165 THR A C 1
ATOM 1264 O O . THR A 1 165 ? 11.857 4.372 -24.650 1.00 92.38 165 THR A O 1
ATOM 1267 N N . MET A 1 166 ? 11.544 3.170 -22.779 1.00 91.94 166 MET A N 1
ATOM 1268 C CA . MET A 1 166 ? 10.098 3.080 -22.944 1.00 91.94 166 MET A CA 1
ATOM 1269 C C . MET A 1 166 ? 9.396 4.429 -22.916 1.00 91.94 166 MET A C 1
ATOM 1271 O O . MET A 1 166 ? 8.562 4.685 -23.781 1.00 91.94 166 MET A O 1
ATOM 1275 N N . LYS A 1 167 ? 9.785 5.323 -22.004 1.00 90.31 167 LYS A N 1
ATOM 1276 C CA . LYS A 1 167 ? 9.259 6.693 -21.973 1.00 90.31 167 LYS A CA 1
ATOM 1277 C C . LYS A 1 167 ? 9.526 7.444 -23.277 1.00 90.31 167 LYS A C 1
ATOM 1279 O O . LYS A 1 167 ? 8.653 8.155 -23.765 1.00 90.31 167 LYS A O 1
ATOM 1284 N N . VAL A 1 168 ? 10.708 7.278 -23.872 1.00 91.25 168 VAL A N 1
ATOM 1285 C CA . VAL A 1 168 ? 11.031 7.900 -25.167 1.00 91.25 168 VAL A CA 1
ATOM 1286 C C . VAL A 1 168 ? 10.197 7.292 -26.294 1.00 91.25 168 VAL A C 1
ATOM 1288 O O . VAL A 1 168 ? 9.659 8.029 -27.121 1.00 91.25 168 VAL A O 1
ATOM 1291 N N . VAL A 1 169 ? 10.061 5.965 -26.335 1.00 90.50 169 VAL A N 1
ATOM 1292 C CA . VAL A 1 169 ? 9.252 5.264 -27.346 1.00 90.50 169 VAL A CA 1
ATOM 1293 C C . VAL A 1 169 ? 7.786 5.697 -27.282 1.00 90.50 169 VAL A C 1
ATOM 1295 O O . VAL A 1 169 ? 7.189 5.947 -28.329 1.00 90.50 169 VAL A O 1
ATOM 1298 N N . GLU A 1 170 ? 7.235 5.830 -26.076 1.00 88.81 170 GLU A N 1
ATOM 1299 C CA . GLU A 1 170 ? 5.875 6.315 -25.820 1.00 88.81 170 GLU A CA 1
ATOM 1300 C C . GLU A 1 170 ? 5.700 7.756 -26.325 1.00 88.81 170 GLU A C 1
ATOM 1302 O O . GLU A 1 170 ? 4.879 8.009 -27.204 1.00 88.81 170 GLU A O 1
ATOM 1307 N N . VAL A 1 171 ? 6.546 8.688 -25.865 1.00 89.62 171 VAL A N 1
ATOM 1308 C CA . VAL A 1 171 ? 6.473 10.117 -26.231 1.00 89.62 171 VAL A CA 1
ATOM 1309 C C . VAL A 1 171 ? 6.649 10.352 -27.735 1.00 89.62 171 VAL A C 1
ATOM 1311 O O . VAL A 1 171 ? 6.078 11.288 -28.292 1.00 89.62 171 VAL A O 1
ATOM 1314 N N . THR A 1 172 ? 7.437 9.517 -28.413 1.00 91.62 172 THR A N 1
ATOM 1315 C CA . THR A 1 172 ? 7.694 9.642 -29.858 1.00 91.62 172 THR A CA 1
ATOM 1316 C C . THR A 1 172 ? 6.710 8.864 -30.732 1.00 91.62 172 THR A C 1
ATOM 1318 O O . THR A 1 172 ? 6.752 9.003 -31.954 1.00 91.62 172 THR A O 1
ATOM 1321 N N . GLY A 1 173 ? 5.849 8.022 -30.149 1.00 88.75 173 GLY A N 1
ATOM 1322 C CA . GLY A 1 173 ? 4.986 7.110 -30.904 1.00 88.75 173 GLY A CA 1
ATOM 1323 C C . GLY A 1 173 ? 5.759 6.052 -31.705 1.00 88.75 173 GLY A C 1
ATOM 1324 O O . GLY A 1 173 ? 5.218 5.453 -32.636 1.00 88.75 173 GLY A O 1
ATOM 1325 N N . ALA A 1 174 ? 7.028 5.798 -31.367 1.00 89.75 174 ALA A N 1
ATOM 1326 C CA . ALA A 1 174 ? 7.920 4.923 -32.128 1.00 89.75 174 ALA A CA 1
ATOM 1327 C C . ALA A 1 174 ? 7.688 3.422 -31.873 1.00 89.75 174 ALA A C 1
ATOM 1329 O O . ALA A 1 174 ? 8.437 2.589 -32.384 1.00 89.75 174 ALA A O 1
ATOM 1330 N N . GLY A 1 175 ? 6.653 3.050 -31.113 1.00 88.88 175 GLY A N 1
ATOM 1331 C CA . GLY A 1 175 ? 6.376 1.668 -30.713 1.00 88.88 175 GLY A CA 1
ATOM 1332 C C . GLY A 1 175 ? 6.393 0.643 -31.859 1.00 88.88 175 GLY A C 1
ATOM 1333 O O . GLY A 1 175 ? 7.073 -0.377 -31.727 1.00 88.88 175 GLY A O 1
ATOM 1334 N N . PRO A 1 176 ? 5.719 0.881 -33.004 1.00 89.44 176 PRO A N 1
ATOM 1335 C CA . PRO A 1 176 ? 5.743 -0.046 -34.140 1.00 89.44 176 PRO A CA 1
ATOM 1336 C C . PRO A 1 176 ? 7.138 -0.261 -34.736 1.00 89.44 176 PRO A C 1
ATOM 1338 O O . PRO A 1 176 ? 7.455 -1.368 -35.162 1.00 89.44 176 PRO A O 1
ATOM 1341 N N . LEU A 1 177 ? 7.974 0.781 -34.754 1.00 88.06 177 LEU A N 1
ATOM 1342 C CA . LEU A 1 177 ? 9.349 0.698 -35.250 1.00 88.06 177 LEU A CA 1
ATOM 1343 C C . LEU A 1 177 ? 10.244 -0.013 -34.239 1.00 88.06 177 LEU A C 1
ATOM 1345 O O . LEU A 1 177 ? 11.011 -0.896 -34.618 1.00 88.06 177 LEU A O 1
ATOM 1349 N N . TYR A 1 178 ? 10.098 0.327 -32.957 1.00 89.44 178 TYR A N 1
ATOM 1350 C CA . TYR A 1 178 ? 10.908 -0.240 -31.888 1.00 89.44 178 TYR A CA 1
ATOM 1351 C C . TYR A 1 178 ? 10.725 -1.762 -31.777 1.00 89.44 178 TYR A C 1
ATOM 1353 O O . TYR A 1 178 ? 11.692 -2.488 -31.582 1.00 89.44 178 TYR A O 1
ATOM 1361 N N . LYS A 1 179 ? 9.509 -2.280 -32.007 1.00 88.81 179 LYS A N 1
ATOM 1362 C CA . LYS A 1 179 ? 9.249 -3.734 -32.020 1.00 88.81 179 LYS A CA 1
ATOM 1363 C C . LYS A 1 179 ? 10.130 -4.515 -33.001 1.00 88.81 179 LYS A C 1
ATOM 1365 O O . LYS A 1 179 ? 10.431 -5.670 -32.730 1.00 88.81 179 LYS A O 1
ATOM 1370 N N . ASN A 1 180 ? 10.541 -3.906 -34.114 1.00 88.06 180 ASN A N 1
ATOM 1371 C CA . ASN A 1 180 ? 11.342 -4.574 -35.144 1.00 88.06 180 ASN A CA 1
ATOM 1372 C C . ASN A 1 180 ? 12.846 -4.586 -34.838 1.00 88.06 180 ASN A C 1
ATOM 1374 O O . ASN A 1 180 ? 13.589 -5.255 -35.550 1.00 88.06 180 ASN A O 1
ATOM 1378 N N . VAL A 1 181 ? 13.297 -3.835 -33.828 1.00 89.94 181 VAL A N 1
ATOM 1379 C CA . VAL A 1 181 ? 14.720 -3.730 -33.461 1.00 89.94 181 VAL A CA 1
ATOM 1380 C C . VAL A 1 181 ? 15.054 -4.426 -32.141 1.00 89.94 181 VAL A C 1
ATOM 1382 O O . VAL A 1 181 ? 16.203 -4.384 -31.718 1.00 89.94 181 VAL A O 1
ATOM 1385 N N . ILE A 1 182 ? 14.077 -5.070 -31.492 1.00 92.25 182 ILE A N 1
ATOM 1386 C CA . ILE A 1 182 ? 14.315 -5.875 -30.288 1.00 92.25 182 ILE A CA 1
ATOM 1387 C C . ILE A 1 182 ? 15.051 -7.159 -30.691 1.00 92.25 182 ILE A C 1
ATOM 1389 O O . ILE A 1 182 ? 14.488 -7.992 -31.405 1.00 92.25 182 ILE A O 1
ATOM 1393 N N . ASP A 1 183 ? 16.277 -7.339 -30.199 1.00 92.94 183 ASP A N 1
ATOM 1394 C CA . ASP A 1 183 ? 17.023 -8.591 -30.332 1.00 92.94 183 ASP A CA 1
ATOM 1395 C C . ASP A 1 183 ? 16.869 -9.440 -29.066 1.00 92.94 183 ASP A C 1
ATOM 1397 O O . ASP A 1 183 ? 17.416 -9.139 -28.012 1.00 92.94 183 ASP A O 1
ATOM 1401 N N . TYR A 1 184 ? 16.114 -10.534 -29.163 1.00 93.69 184 TYR A N 1
ATOM 1402 C CA . TYR A 1 184 ? 15.904 -11.451 -28.039 1.00 93.69 184 TYR A CA 1
ATOM 1403 C C . TYR A 1 184 ? 17.099 -12.377 -27.755 1.00 93.69 184 TYR A C 1
ATOM 1405 O O . TYR A 1 184 ? 16.999 -13.212 -26.855 1.00 93.69 184 TYR A O 1
ATOM 1413 N N . ASN A 1 185 ? 18.201 -12.263 -28.502 1.00 94.12 185 ASN A N 1
ATOM 1414 C CA . ASN A 1 185 ? 19.470 -12.900 -28.148 1.00 94.12 185 ASN A CA 1
ATOM 1415 C C . ASN A 1 185 ? 20.289 -12.054 -27.164 1.00 94.12 185 ASN A C 1
ATOM 1417 O O . ASN A 1 185 ? 21.151 -12.608 -26.480 1.00 94.12 185 ASN A O 1
ATOM 1421 N N . ASP A 1 186 ? 20.002 -10.753 -27.068 1.00 94.81 186 ASP A N 1
ATOM 1422 C CA . ASP A 1 186 ? 20.625 -9.868 -26.090 1.00 94.81 186 ASP A CA 1
ATOM 1423 C C . ASP A 1 186 ? 19.992 -10.080 -24.712 1.00 94.81 186 ASP A C 1
ATOM 1425 O O . ASP A 1 186 ? 18.776 -10.264 -24.580 1.00 94.81 186 ASP A O 1
ATOM 1429 N N . VAL A 1 187 ? 20.833 -10.075 -23.677 1.00 96.50 187 VAL A N 1
ATOM 1430 C CA . VAL A 1 187 ? 20.425 -10.319 -22.293 1.00 96.50 187 VAL A CA 1
ATOM 1431 C C . VAL A 1 187 ? 20.953 -9.207 -21.411 1.00 96.50 187 VAL A C 1
ATOM 1433 O O . VAL A 1 187 ? 22.163 -9.038 -21.285 1.00 96.50 187 VAL A O 1
ATOM 1436 N N . GLU A 1 188 ? 20.034 -8.520 -20.745 1.00 97.25 188 GLU A N 1
ATOM 1437 C CA . GLU A 1 188 ? 20.357 -7.562 -19.694 1.00 97.25 188 GLU A CA 1
ATOM 1438 C C . GLU A 1 188 ? 20.134 -8.192 -18.319 1.00 97.25 188 GLU A C 1
ATOM 1440 O O . GLU A 1 188 ? 19.127 -8.872 -18.079 1.00 97.25 188 GLU A O 1
ATOM 1445 N N . GLU A 1 189 ? 21.083 -7.968 -17.410 1.00 96.50 189 GLU A N 1
ATOM 1446 C CA . GLU A 1 189 ? 21.021 -8.464 -16.037 1.00 96.50 189 GLU A CA 1
ATOM 1447 C C . GLU A 1 189 ? 20.589 -7.349 -15.080 1.00 96.50 189 GLU A C 1
ATOM 1449 O O . GLU A 1 189 ? 21.229 -6.304 -14.977 1.00 96.50 189 GLU A O 1
ATOM 1454 N N . PHE A 1 190 ? 19.541 -7.614 -14.303 1.00 95.38 190 PHE A N 1
ATOM 1455 C CA . PHE A 1 190 ? 19.116 -6.754 -13.202 1.00 95.38 190 PHE A CA 1
ATOM 1456 C C . PHE A 1 190 ? 19.292 -7.492 -11.883 1.00 95.38 190 PHE A C 1
ATOM 1458 O O . PHE A 1 190 ? 18.983 -8.680 -11.789 1.00 95.38 190 PHE A O 1
ATOM 1465 N N . THR A 1 191 ? 19.748 -6.791 -10.845 1.00 92.88 191 THR A N 1
ATOM 1466 C CA . THR A 1 191 ? 19.923 -7.377 -9.511 1.00 92.88 191 THR A CA 1
ATOM 1467 C C . THR A 1 191 ? 19.021 -6.721 -8.480 1.00 92.88 191 THR A C 1
ATOM 1469 O O . THR A 1 191 ? 18.755 -5.520 -8.553 1.00 92.88 191 THR A O 1
ATOM 1472 N N . TRP A 1 192 ? 18.570 -7.519 -7.511 1.00 90.62 192 TRP A N 1
ATOM 1473 C CA . TRP A 1 192 ? 17.706 -7.101 -6.404 1.00 90.62 192 TRP A CA 1
ATOM 1474 C C . TRP A 1 192 ? 16.489 -6.301 -6.865 1.00 90.62 192 TRP A C 1
ATOM 1476 O O . TRP A 1 192 ? 16.272 -5.160 -6.455 1.00 90.62 192 TRP A O 1
ATOM 1486 N N . VAL A 1 193 ? 15.695 -6.923 -7.728 1.00 93.62 193 VAL A N 1
ATOM 1487 C CA . VAL A 1 193 ? 14.483 -6.328 -8.290 1.00 93.62 193 VAL A CA 1
ATOM 1488 C C . VAL A 1 193 ? 13.237 -6.796 -7.547 1.00 93.62 193 VAL A C 1
ATOM 1490 O O . VAL A 1 193 ? 13.245 -7.830 -6.877 1.00 93.62 193 VAL A O 1
ATOM 1493 N N . ALA A 1 194 ? 12.149 -6.046 -7.691 1.00 94.06 194 ALA A N 1
ATOM 1494 C CA . ALA A 1 194 ? 10.820 -6.496 -7.306 1.00 94.06 194 ALA A CA 1
ATOM 1495 C C . ALA A 1 194 ? 10.085 -7.056 -8.523 1.00 94.06 194 ALA A C 1
ATOM 1497 O O . ALA A 1 194 ? 9.897 -6.367 -9.525 1.00 94.06 194 ALA A O 1
ATOM 1498 N N . LEU A 1 195 ? 9.638 -8.300 -8.400 1.00 94.25 195 LEU A N 1
ATOM 1499 C CA . LEU A 1 195 ? 8.629 -8.902 -9.251 1.00 94.25 195 LEU A CA 1
ATOM 1500 C C . LEU A 1 195 ? 7.252 -8.529 -8.698 1.00 94.25 195 LEU A C 1
ATOM 1502 O O . LEU A 1 195 ? 6.861 -9.009 -7.635 1.00 94.25 195 LEU A O 1
ATOM 1506 N N . GLU A 1 196 ? 6.525 -7.699 -9.435 1.00 92.75 196 GLU A N 1
ATOM 1507 C CA . GLU A 1 196 ? 5.162 -7.293 -9.116 1.00 92.75 196 GLU A CA 1
ATOM 1508 C C . GLU A 1 196 ? 4.154 -8.184 -9.847 1.00 92.75 196 GLU A C 1
ATOM 1510 O O . GLU A 1 196 ? 4.165 -8.316 -11.079 1.00 92.75 196 GLU A O 1
ATOM 1515 N N . ARG A 1 197 ? 3.246 -8.778 -9.071 1.00 90.31 197 ARG A N 1
ATOM 1516 C CA . ARG A 1 197 ? 2.090 -9.527 -9.562 1.00 90.31 197 ARG A CA 1
ATOM 1517 C C . ARG A 1 197 ? 0.829 -8.864 -9.030 1.00 90.31 197 ARG A C 1
ATOM 1519 O O . ARG A 1 197 ? 0.633 -8.759 -7.821 1.00 90.31 197 ARG A O 1
ATOM 1526 N N . LYS A 1 198 ? -0.047 -8.443 -9.941 1.00 89.50 198 LYS A N 1
ATOM 1527 C CA . LYS A 1 198 ? -1.312 -7.815 -9.562 1.00 89.50 198 LYS A CA 1
ATOM 1528 C C . LYS A 1 198 ? -2.185 -8.767 -8.756 1.00 89.50 198 LYS A C 1
ATOM 1530 O O . LYS A 1 198 ? -2.300 -9.950 -9.086 1.00 89.50 198 LYS A O 1
ATOM 1535 N N . PHE A 1 199 ? -2.845 -8.228 -7.735 1.00 91.06 199 PHE A N 1
ATOM 1536 C CA . PHE A 1 199 ? -3.874 -8.938 -6.996 1.00 91.06 199 PHE A CA 1
ATOM 1537 C C . PHE A 1 199 ? -4.947 -9.439 -7.967 1.00 91.06 199 PHE A C 1
ATOM 1539 O O . PHE A 1 199 ? -5.421 -8.688 -8.832 1.00 91.06 199 PHE A O 1
ATOM 1546 N N . SER A 1 200 ? -5.314 -10.714 -7.822 1.00 89.06 200 SER A N 1
ATOM 1547 C CA . SER A 1 200 ? -6.283 -11.366 -8.697 1.00 89.06 200 SER A CA 1
ATOM 1548 C C . SER A 1 200 ? -7.674 -10.788 -8.468 1.00 89.06 200 SER A C 1
ATOM 1550 O O . SER A 1 200 ? -8.252 -10.905 -7.392 1.00 89.06 200 SER A O 1
ATOM 1552 N N . GLY A 1 201 ? -8.203 -10.141 -9.494 1.00 89.62 201 GLY A N 1
ATOM 1553 C CA . GLY A 1 201 ? -9.505 -9.500 -9.469 1.00 89.62 201 GLY A CA 1
ATOM 1554 C C . GLY A 1 201 ? -9.630 -8.594 -10.678 1.00 89.62 201 GLY A C 1
ATOM 1555 O O . GLY A 1 201 ? -8.660 -7.941 -11.074 1.00 89.62 201 GLY A O 1
ATOM 1556 N N . ARG A 1 202 ? -10.816 -8.567 -11.281 1.00 90.06 202 ARG A N 1
ATOM 1557 C CA . ARG A 1 202 ? -11.074 -7.708 -12.436 1.00 90.06 202 ARG A CA 1
ATOM 1558 C C . ARG A 1 202 ? -11.243 -6.265 -11.953 1.00 90.06 202 ARG A C 1
ATOM 1560 O O . ARG A 1 202 ? -12.074 -6.066 -11.066 1.00 90.06 202 ARG A O 1
ATOM 1567 N N . PRO A 1 203 ? -10.489 -5.282 -12.475 1.00 91.81 203 PRO A N 1
ATOM 1568 C CA . PRO A 1 203 ? -10.647 -3.887 -12.070 1.00 91.81 203 PRO A CA 1
ATOM 1569 C C . PRO A 1 203 ? -12.071 -3.382 -12.343 1.00 91.81 203 PRO A C 1
ATOM 1571 O O . PRO A 1 203 ? -12.716 -3.785 -13.312 1.00 91.81 203 PRO A O 1
ATOM 1574 N N . VAL A 1 204 ? -12.570 -2.528 -11.452 1.00 92.56 204 VAL A N 1
ATOM 1575 C CA . VAL A 1 204 ? -13.849 -1.822 -11.578 1.00 92.56 204 VAL A CA 1
ATOM 1576 C C . VAL A 1 204 ? -13.529 -0.340 -11.710 1.00 92.56 204 VAL A C 1
ATOM 1578 O O . VAL A 1 204 ? -13.308 0.356 -10.721 1.00 92.56 204 VAL A O 1
ATOM 1581 N N . GLU A 1 205 ? -13.485 0.127 -12.949 1.00 92.88 205 GLU A N 1
ATOM 1582 C CA . GLU A 1 205 ? -13.054 1.478 -13.308 1.00 92.88 205 GLU A CA 1
ATOM 1583 C C . GLU A 1 205 ? -14.048 2.088 -14.288 1.00 92.88 205 GLU A C 1
ATOM 1585 O O . GLU A 1 205 ? -14.691 1.364 -15.049 1.00 92.88 205 GLU A O 1
ATOM 1590 N N . THR A 1 206 ? -14.165 3.409 -14.289 1.00 93.12 206 THR A N 1
ATOM 1591 C CA . THR A 1 206 ? -14.973 4.149 -15.268 1.00 93.12 206 THR A CA 1
ATOM 1592 C C . THR A 1 206 ? -14.035 4.825 -16.267 1.00 93.12 206 THR A C 1
ATOM 1594 O O . THR A 1 206 ? -12.811 4.747 -16.131 1.00 93.12 206 THR A O 1
ATOM 1597 N N . ASP A 1 207 ? -14.577 5.500 -17.279 1.00 90.56 207 ASP A N 1
ATOM 1598 C CA . ASP A 1 207 ? -13.755 6.299 -18.203 1.00 90.56 207 ASP A CA 1
ATOM 1599 C C . ASP A 1 207 ? -13.032 7.463 -17.497 1.00 90.56 207 ASP A C 1
ATOM 1601 O O . ASP A 1 207 ? -12.106 8.051 -18.049 1.00 90.56 207 ASP A O 1
ATOM 1605 N N . GLN A 1 208 ? -13.473 7.817 -16.286 1.00 91.56 208 GLN A N 1
ATOM 1606 C CA . GLN A 1 208 ? -13.031 8.999 -15.548 1.00 91.56 208 GLN A CA 1
ATOM 1607 C C . GLN A 1 208 ? -12.261 8.651 -14.272 1.00 91.56 208 GLN A C 1
ATOM 1609 O O . GLN A 1 208 ? -11.500 9.481 -13.779 1.00 91.56 208 GLN A O 1
ATOM 1614 N N . VAL A 1 209 ? -12.486 7.458 -13.711 1.00 92.12 209 VAL A N 1
ATOM 1615 C CA . VAL A 1 209 ? -11.966 7.072 -12.397 1.00 92.12 209 VAL A CA 1
ATOM 1616 C C . VAL A 1 209 ? -11.334 5.688 -12.455 1.00 92.12 209 VAL A C 1
ATOM 1618 O O . VAL A 1 209 ? -12.006 4.687 -12.724 1.00 92.12 209 VAL A O 1
ATOM 1621 N N . GLU A 1 210 ? -10.049 5.638 -12.115 1.00 92.88 210 GLU A N 1
ATOM 1622 C CA . GLU A 1 210 ? -9.321 4.413 -11.793 1.00 92.88 210 GLU A CA 1
ATOM 1623 C C . GLU A 1 210 ? -9.288 4.219 -10.275 1.00 92.88 210 GLU A C 1
ATOM 1625 O O . GLU A 1 210 ? -9.141 5.181 -9.525 1.00 92.88 210 GLU A O 1
ATOM 1630 N N . GLY A 1 211 ? -9.449 2.982 -9.805 1.00 94.88 211 GLY A N 1
ATOM 1631 C CA . GLY A 1 211 ? -9.345 2.666 -8.380 1.00 94.88 211 GLY A CA 1
ATOM 1632 C C . GLY A 1 211 ? -10.359 3.377 -7.471 1.00 94.88 211 GLY A C 1
ATOM 1633 O O . GLY A 1 211 ? -11.559 3.400 -7.769 1.00 94.88 211 GLY A O 1
ATOM 1634 N N . TRP A 1 212 ? -9.905 3.866 -6.309 1.00 97.44 212 TRP A N 1
ATOM 1635 C CA . TRP A 1 212 ? -10.746 4.500 -5.277 1.00 97.44 212 TRP A CA 1
ATOM 1636 C C . TRP A 1 212 ? -9.960 5.404 -4.317 1.00 97.44 212 TRP A C 1
ATOM 1638 O O . TRP A 1 212 ? -8.779 5.188 -4.069 1.00 97.44 212 TRP A O 1
ATOM 1648 N N . SER A 1 213 ? -10.638 6.397 -3.743 1.00 97.62 213 SER A N 1
ATOM 1649 C CA . SER A 1 213 ? -10.070 7.389 -2.816 1.00 97.62 213 SER A CA 1
ATOM 1650 C C . SER A 1 213 ? -10.500 7.167 -1.362 1.00 97.62 213 SER A C 1
ATOM 1652 O O . SER A 1 213 ? -11.611 6.717 -1.106 1.00 97.62 213 SER A O 1
ATOM 1654 N N . PHE A 1 214 ? -9.691 7.556 -0.370 1.00 97.94 214 PHE A N 1
ATOM 1655 C CA . PHE A 1 214 ? -9.993 7.284 1.048 1.00 97.94 214 PHE A CA 1
ATOM 1656 C C . PHE A 1 214 ? -11.303 7.889 1.569 1.00 97.94 214 PHE A C 1
ATOM 1658 O O . PHE A 1 214 ? -11.967 7.269 2.405 1.00 97.94 214 PHE A O 1
ATOM 1665 N N . PHE A 1 215 ? -11.719 9.049 1.058 1.00 96.25 215 PHE A N 1
ATOM 1666 C CA . PHE A 1 215 ? -13.027 9.632 1.380 1.00 96.25 215 PHE A CA 1
ATOM 1667 C C . PHE A 1 215 ? -14.210 8.772 0.892 1.00 96.25 215 PHE A C 1
ATOM 1669 O O . PHE A 1 215 ? -15.305 8.861 1.437 1.00 96.25 215 PHE A O 1
ATOM 1676 N N . GLU A 1 216 ? -14.005 7.891 -0.092 1.00 97.88 216 GLU A N 1
ATOM 1677 C CA . GLU A 1 216 ? -15.037 6.983 -0.603 1.00 97.88 216 GLU A CA 1
ATOM 1678 C C . GLU A 1 216 ? -15.325 5.806 0.342 1.00 97.88 216 GLU A C 1
ATOM 1680 O O . GLU A 1 216 ? -16.343 5.134 0.188 1.00 97.88 216 GLU A O 1
ATOM 1685 N N . LEU A 1 217 ? -14.489 5.569 1.362 1.00 98.06 217 LEU A N 1
ATOM 1686 C CA . LEU A 1 217 ? -14.753 4.539 2.374 1.00 98.06 217 LEU A CA 1
ATOM 1687 C C . LEU A 1 217 ? -16.030 4.800 3.181 1.00 98.06 217 LEU A C 1
ATOM 1689 O O . LEU A 1 217 ? -16.592 3.861 3.739 1.00 98.06 217 LEU A O 1
ATOM 1693 N N . ASP A 1 218 ? -16.510 6.044 3.234 1.00 96.69 218 ASP A N 1
ATOM 1694 C CA . ASP A 1 218 ? -17.788 6.370 3.877 1.00 96.69 218 ASP A CA 1
ATOM 1695 C C . ASP A 1 218 ? -19.008 5.977 3.035 1.00 96.69 218 ASP A C 1
ATOM 1697 O O . ASP A 1 218 ? -20.126 5.964 3.545 1.00 96.69 218 ASP A O 1
ATOM 1701 N N . LEU A 1 219 ? -18.804 5.595 1.770 1.00 97.62 219 LEU A N 1
ATOM 1702 C CA . LEU A 1 219 ? -19.859 5.054 0.916 1.00 97.62 219 LEU A CA 1
ATOM 1703 C C . LEU A 1 219 ? -20.070 3.548 1.128 1.00 97.62 219 LEU A C 1
ATOM 1705 O O . LEU A 1 219 ? -21.117 3.035 0.733 1.00 97.62 219 LEU A O 1
ATOM 1709 N N . VAL A 1 220 ? -19.115 2.846 1.755 1.00 98.50 220 VAL A N 1
ATOM 1710 C CA . VAL A 1 220 ? -19.227 1.416 2.076 1.00 98.50 220 VAL A CA 1
ATOM 1711 C C . VAL A 1 220 ? -20.305 1.210 3.139 1.00 98.50 220 VAL A C 1
ATOM 1713 O O . VAL A 1 220 ? -20.220 1.742 4.245 1.00 98.50 220 VAL A O 1
ATOM 1716 N N . ASP A 1 221 ? -21.308 0.398 2.814 1.00 98.00 221 ASP A N 1
ATOM 1717 C CA . ASP A 1 221 ? -22.523 0.259 3.608 1.00 98.00 221 ASP A CA 1
ATOM 1718 C C . ASP A 1 221 ? -22.809 -1.213 3.931 1.00 98.00 221 ASP A C 1
ATOM 1720 O O . ASP A 1 221 ? -23.209 -2.012 3.077 1.00 98.00 221 ASP A O 1
ATOM 1724 N N . ALA A 1 222 ? -22.649 -1.569 5.207 1.00 97.69 222 ALA A N 1
ATOM 1725 C CA . ALA A 1 222 ? -22.916 -2.915 5.701 1.00 97.69 222 ALA A CA 1
ATOM 1726 C C . ALA A 1 222 ? -24.372 -3.360 5.462 1.00 97.69 222 ALA A C 1
ATOM 1728 O O . ALA A 1 222 ? -24.611 -4.541 5.209 1.00 97.69 222 ALA A O 1
ATOM 1729 N N . ALA A 1 223 ? -25.346 -2.440 5.465 1.00 97.44 223 ALA A N 1
ATOM 1730 C CA . ALA A 1 223 ? -26.748 -2.765 5.199 1.00 97.44 223 ALA A CA 1
ATOM 1731 C C . ALA A 1 223 ? -26.995 -3.155 3.731 1.00 97.44 223 ALA A C 1
ATOM 1733 O O . ALA A 1 223 ? -27.950 -3.871 3.431 1.00 97.44 223 ALA A O 1
ATOM 1734 N N . LYS A 1 224 ? -26.114 -2.737 2.813 1.00 96.44 224 LYS A N 1
ATOM 1735 C CA . LYS A 1 224 ? -26.133 -3.149 1.399 1.00 96.44 224 LYS A CA 1
ATOM 1736 C C . LYS A 1 224 ? -25.304 -4.409 1.137 1.00 96.44 224 LYS A C 1
ATOM 1738 O O . LYS A 1 224 ? -25.295 -4.902 0.010 1.00 96.44 224 LYS A O 1
ATOM 1743 N N . GLY A 1 225 ? -24.640 -4.948 2.161 1.00 96.81 225 GLY A N 1
ATOM 1744 C CA . GLY A 1 225 ? -23.725 -6.084 2.062 1.00 96.81 225 GLY A CA 1
ATOM 1745 C C . GLY A 1 225 ? -22.246 -5.698 1.987 1.00 96.81 225 GLY A C 1
ATOM 1746 O O . GLY A 1 225 ? -21.430 -6.565 1.705 1.00 96.81 225 GLY A O 1
ATOM 1747 N N . GLY A 1 226 ? -21.896 -4.429 2.222 1.00 98.06 226 GLY A N 1
ATOM 1748 C CA . GLY A 1 226 ? -20.509 -3.971 2.308 1.00 98.06 226 GLY A CA 1
ATOM 1749 C C . GLY A 1 226 ? -19.789 -4.397 3.584 1.00 98.06 226 GLY A C 1
ATOM 1750 O O . GLY A 1 226 ? -20.342 -5.064 4.463 1.00 98.06 226 GLY A O 1
ATOM 1751 N N . ALA A 1 227 ? -18.519 -4.005 3.692 1.00 98.56 227 ALA A N 1
ATOM 1752 C CA . ALA A 1 227 ? -17.724 -4.281 4.880 1.00 98.56 227 ALA A CA 1
ATOM 1753 C C . ALA A 1 227 ? -18.381 -3.713 6.159 1.00 98.56 227 ALA A C 1
ATOM 1755 O O . ALA A 1 227 ? -18.840 -2.569 6.159 1.00 98.56 227 ALA A O 1
ATOM 1756 N N . PRO A 1 228 ? -18.357 -4.453 7.285 1.00 98.38 228 PRO A N 1
ATOM 1757 C CA . PRO A 1 228 ? -18.668 -3.883 8.590 1.00 98.38 228 PRO A CA 1
ATOM 1758 C C . PRO A 1 228 ? -17.782 -2.669 8.880 1.00 98.38 228 PRO A C 1
ATOM 1760 O O . PRO A 1 228 ? -16.593 -2.679 8.547 1.00 98.38 228 PRO A O 1
ATOM 1763 N N . ARG A 1 229 ? -18.318 -1.663 9.585 1.00 98.00 229 ARG A N 1
ATOM 1764 C CA . ARG A 1 229 ? -17.573 -0.433 9.908 1.00 98.00 229 ARG A CA 1
ATOM 1765 C C . ARG A 1 229 ? -16.235 -0.709 10.601 1.00 98.00 229 ARG A C 1
ATOM 1767 O O . ARG A 1 229 ? -15.243 -0.067 10.279 1.00 98.00 229 ARG A O 1
ATOM 1774 N N . ALA A 1 230 ? -16.176 -1.732 11.456 1.00 98.50 230 ALA A N 1
ATOM 1775 C CA . ALA A 1 230 ? -14.939 -2.168 12.101 1.00 98.50 230 ALA A CA 1
ATOM 1776 C C . ALA A 1 230 ? -13.823 -2.530 11.099 1.00 98.50 230 ALA A C 1
ATOM 1778 O O . ALA A 1 230 ? -12.664 -2.214 11.339 1.00 98.50 230 ALA A O 1
ATOM 1779 N N . HIS A 1 231 ? -14.147 -3.161 9.965 1.00 98.81 231 HIS A N 1
ATOM 1780 C CA . HIS A 1 231 ? -13.148 -3.495 8.945 1.00 98.81 231 HIS A CA 1
ATOM 1781 C C . HIS A 1 231 ? -12.693 -2.247 8.175 1.00 98.81 231 HIS A C 1
ATOM 1783 O O . HIS A 1 231 ? -11.509 -2.113 7.876 1.00 98.81 231 HIS A O 1
ATOM 1789 N N . VAL A 1 232 ? -13.617 -1.325 7.882 1.00 98.75 232 VAL A N 1
ATOM 1790 C CA . VAL A 1 232 ? -13.308 -0.053 7.207 1.00 98.75 232 VAL A CA 1
ATOM 1791 C C . VAL A 1 232 ? -12.378 0.803 8.068 1.00 98.75 232 VAL A C 1
ATOM 1793 O O . VAL A 1 232 ? -11.347 1.280 7.597 1.00 98.75 232 VAL A O 1
ATOM 1796 N N . ASP A 1 233 ? -12.691 0.945 9.353 1.00 98.75 233 ASP A N 1
ATOM 1797 C CA . ASP A 1 233 ? -11.870 1.718 10.284 1.00 98.75 233 ASP A CA 1
ATOM 1798 C C . ASP A 1 233 ? -10.525 1.035 10.579 1.00 98.75 233 ASP A C 1
ATOM 1800 O O . ASP A 1 233 ? -9.505 1.708 10.737 1.00 98.75 233 ASP A O 1
ATOM 1804 N N . ALA A 1 234 ? -10.486 -0.300 10.579 1.00 98.88 234 ALA A N 1
ATOM 1805 C CA . ALA A 1 234 ? -9.237 -1.051 10.641 1.00 98.88 234 ALA A CA 1
ATOM 1806 C C . ALA A 1 234 ? -8.344 -0.800 9.416 1.00 98.88 234 ALA A C 1
ATOM 1808 O O . ALA A 1 234 ? -7.137 -0.637 9.585 1.00 98.88 234 ALA A O 1
ATOM 1809 N N . LEU A 1 235 ? -8.915 -0.715 8.206 1.00 98.81 235 LEU A N 1
ATOM 1810 C CA . LEU A 1 235 ? -8.168 -0.347 6.998 1.00 98.81 235 LEU A CA 1
ATOM 1811 C C . LEU A 1 235 ? -7.607 1.080 7.102 1.00 98.81 235 LEU A C 1
ATOM 1813 O O . LEU A 1 235 ? -6.448 1.305 6.756 1.00 98.81 235 LEU A O 1
ATOM 1817 N N . ARG A 1 236 ? -8.390 2.036 7.625 1.00 98.69 236 ARG A N 1
ATOM 1818 C CA . ARG A 1 236 ? -7.917 3.411 7.871 1.00 98.69 236 ARG A CA 1
ATOM 1819 C C . ARG A 1 236 ? -6.728 3.441 8.826 1.00 98.69 236 ARG A C 1
ATOM 1821 O O . ARG A 1 236 ? -5.705 4.042 8.505 1.00 98.69 236 ARG A O 1
ATOM 1828 N N . LEU A 1 237 ? -6.828 2.749 9.963 1.00 98.69 237 LEU A N 1
ATOM 1829 C CA . LEU A 1 237 ? -5.716 2.629 10.909 1.00 98.69 237 LEU A CA 1
ATOM 1830 C C . LEU A 1 237 ? -4.503 1.932 10.293 1.00 98.69 237 LEU A C 1
ATOM 1832 O O . LEU A 1 237 ? -3.378 2.346 10.554 1.00 98.69 237 LEU A O 1
ATOM 1836 N N . MET A 1 238 ? -4.711 0.907 9.466 1.00 98.75 238 MET A N 1
ATOM 1837 C CA . MET A 1 238 ? -3.629 0.215 8.765 1.00 98.75 238 MET A CA 1
ATOM 1838 C C . MET A 1 238 ? -2.897 1.152 7.793 1.00 98.75 238 MET A C 1
ATOM 1840 O O . MET A 1 238 ? -1.668 1.163 7.756 1.00 98.75 238 MET A O 1
ATOM 1844 N N . ALA A 1 239 ? -3.628 1.985 7.048 1.00 98.31 239 ALA A N 1
ATOM 1845 C CA . ALA A 1 239 ? -3.031 2.978 6.160 1.00 98.31 239 ALA A CA 1
ATOM 1846 C C . ALA A 1 239 ? -2.192 4.001 6.943 1.00 98.31 239 ALA A C 1
ATOM 1848 O O . ALA A 1 239 ? -1.046 4.267 6.572 1.00 98.31 239 ALA A O 1
ATOM 1849 N N . VAL A 1 240 ? -2.722 4.524 8.057 1.00 98.25 240 VAL A N 1
ATOM 1850 C CA . VAL A 1 240 ? -2.010 5.459 8.951 1.00 98.25 240 VAL A CA 1
ATOM 1851 C C . VAL A 1 240 ? -0.779 4.806 9.572 1.00 98.25 240 VAL A C 1
ATOM 1853 O O . VAL A 1 240 ? 0.298 5.401 9.582 1.00 98.25 240 VAL A O 1
ATOM 1856 N N . PHE A 1 241 ? -0.898 3.551 10.006 1.00 98.56 241 PHE A N 1
ATOM 1857 C CA . PHE A 1 241 ? 0.215 2.762 10.523 1.00 98.56 241 PHE A CA 1
ATOM 1858 C C . PHE A 1 241 ? 1.360 2.652 9.510 1.00 98.56 241 PHE A C 1
ATOM 1860 O O . PHE A 1 241 ? 2.520 2.781 9.894 1.00 98.56 241 PHE A O 1
ATOM 1867 N N . LEU A 1 242 ? 1.048 2.460 8.225 1.00 98.06 242 LEU A N 1
ATOM 1868 C CA . LEU A 1 242 ? 2.032 2.429 7.138 1.00 98.06 242 LEU A CA 1
ATOM 1869 C C . LEU A 1 242 ? 2.525 3.817 6.712 1.00 98.06 242 LEU A C 1
ATOM 1871 O O . LEU A 1 242 ? 3.527 3.897 6.008 1.00 98.06 242 LEU A O 1
ATOM 1875 N N . SER A 1 243 ? 1.843 4.895 7.105 1.00 97.00 243 SER A N 1
ATOM 1876 C CA . SER A 1 243 ? 2.028 6.236 6.534 1.00 97.00 243 SER A CA 1
ATOM 1877 C C . SER A 1 243 ? 1.830 6.256 5.009 1.00 97.00 243 SER A C 1
ATOM 1879 O O . SER A 1 243 ? 2.622 6.865 4.297 1.00 97.00 243 SER A O 1
ATOM 1881 N N . HIS A 1 244 ? 0.794 5.565 4.509 1.00 96.25 244 HIS A N 1
ATOM 1882 C CA . HIS A 1 244 ? 0.476 5.454 3.073 1.00 96.25 244 HIS A CA 1
ATOM 1883 C C . HIS A 1 244 ? -0.127 6.750 2.510 1.00 96.25 244 HIS A C 1
ATOM 1885 O O . HIS A 1 244 ? -1.337 6.852 2.301 1.00 96.25 244 HIS A O 1
ATOM 1891 N N . TRP A 1 245 ? 0.712 7.766 2.315 1.00 94.12 245 TRP A N 1
ATOM 1892 C CA . TRP A 1 245 ? 0.279 9.089 1.854 1.00 94.12 245 TRP A CA 1
ATOM 1893 C C . TRP A 1 245 ? 0.108 9.177 0.334 1.00 94.12 245 TRP A C 1
ATOM 1895 O O . TRP A 1 245 ? -0.668 10.007 -0.133 1.00 94.12 245 TRP A O 1
ATOM 1905 N N . ASP A 1 246 ? 0.774 8.323 -0.454 1.00 93.50 246 ASP A N 1
ATOM 1906 C CA . ASP A 1 246 ? 0.604 8.287 -1.916 1.00 93.50 246 ASP A CA 1
ATOM 1907 C C . ASP A 1 246 ? -0.647 7.483 -2.296 1.00 93.50 246 ASP A C 1
ATOM 1909 O O . ASP A 1 246 ? -0.603 6.453 -2.966 1.00 93.50 246 ASP A O 1
ATOM 1913 N N . ASN A 1 247 ? -1.788 7.939 -1.788 1.00 95.50 247 ASN A N 1
ATOM 1914 C CA . ASN A 1 247 ? -3.054 7.218 -1.792 1.00 95.50 247 ASN A CA 1
ATOM 1915 C C . ASN A 1 247 ? -4.075 7.783 -2.790 1.00 95.50 247 ASN A C 1
ATOM 1917 O O . ASN A 1 247 ? -5.282 7.754 -2.535 1.00 95.50 247 ASN A O 1
ATOM 1921 N N . LYS A 1 248 ? -3.596 8.308 -3.920 1.00 94.88 248 LYS A N 1
ATOM 1922 C CA . LYS A 1 248 ? -4.452 8.729 -5.038 1.00 94.88 248 LYS A CA 1
ATOM 1923 C C . LYS A 1 248 ? -5.309 7.567 -5.528 1.00 94.88 248 LYS A C 1
ATOM 1925 O O . LYS A 1 248 ? -4.958 6.406 -5.322 1.00 94.88 248 LYS A O 1
ATOM 1930 N N . SER A 1 249 ? -6.409 7.886 -6.199 1.00 94.75 249 SER A N 1
ATOM 1931 C CA . SER A 1 249 ? -7.386 6.895 -6.644 1.00 94.75 249 SER A CA 1
ATOM 1932 C C . SER A 1 249 ? -6.767 5.754 -7.453 1.00 94.75 249 SER A C 1
ATOM 1934 O O . SER A 1 249 ? -6.980 4.589 -7.127 1.00 94.75 249 SER A O 1
ATOM 1936 N N . GLU A 1 250 ? -5.913 6.091 -8.417 1.00 92.50 250 GLU A N 1
ATOM 1937 C CA . GLU A 1 250 ? -5.191 5.179 -9.308 1.00 92.50 250 GLU A CA 1
ATOM 1938 C C . GLU A 1 250 ? -4.118 4.332 -8.596 1.00 92.50 250 GLU A C 1
ATOM 1940 O O . GLU A 1 250 ? -3.701 3.282 -9.093 1.00 92.50 250 GLU A O 1
ATOM 1945 N N . ASN A 1 251 ? -3.710 4.739 -7.391 1.00 94.12 251 ASN A N 1
ATOM 1946 C CA . ASN A 1 251 ? -2.794 3.981 -6.541 1.00 94.12 251 ASN A CA 1
ATOM 1947 C C . ASN A 1 251 ? -3.533 2.974 -5.654 1.00 94.12 251 ASN A C 1
ATOM 1949 O O . ASN A 1 251 ? -2.906 2.284 -4.865 1.00 94.12 251 ASN A O 1
ATOM 1953 N N . GLN A 1 252 ? -4.851 2.843 -5.766 1.00 95.69 252 GLN A N 1
ATOM 1954 C CA . GLN A 1 252 ? -5.633 1.804 -5.097 1.00 95.69 252 GLN A CA 1
ATOM 1955 C C . GLN A 1 252 ? -6.473 1.060 -6.139 1.00 95.69 252 GLN A C 1
ATOM 1957 O O . GLN A 1 252 ? -6.590 1.497 -7.280 1.00 95.69 252 GLN A O 1
ATOM 1962 N N . ARG A 1 253 ? -7.093 -0.075 -5.788 1.00 95.94 253 ARG A N 1
ATOM 1963 C CA . ARG A 1 253 ? -8.020 -0.752 -6.716 1.00 95.94 253 ARG A CA 1
ATOM 1964 C C . ARG A 1 253 ? -9.331 -1.138 -6.056 1.00 95.94 253 ARG A C 1
ATOM 1966 O O . ARG A 1 253 ? -9.353 -1.699 -4.962 1.00 95.94 253 ARG A O 1
ATOM 1973 N N . LEU A 1 254 ? -10.422 -0.862 -6.767 1.00 96.69 254 LEU A N 1
ATOM 1974 C CA . LEU A 1 254 ? -11.692 -1.551 -6.594 1.00 96.69 254 LEU A CA 1
ATOM 1975 C C . LEU A 1 254 ? -11.718 -2.679 -7.623 1.00 96.69 254 LEU A C 1
ATOM 1977 O O . LEU A 1 254 ? -11.491 -2.451 -8.812 1.00 96.69 254 LEU A O 1
ATOM 1981 N N . VAL A 1 255 ? -11.957 -3.903 -7.170 1.00 95.25 255 VAL A N 1
ATOM 1982 C CA . VAL A 1 255 ? -11.958 -5.089 -8.028 1.00 95.25 255 VAL A CA 1
ATOM 1983 C C . VAL A 1 255 ? -13.193 -5.944 -7.792 1.00 95.25 255 VAL A C 1
ATOM 1985 O O . VAL A 1 255 ? -13.779 -5.933 -6.713 1.00 95.25 255 VAL A O 1
ATOM 1988 N N . CYS A 1 256 ? -13.560 -6.741 -8.790 1.00 94.56 256 CYS A N 1
ATOM 1989 C CA . CYS A 1 256 ? -14.475 -7.859 -8.627 1.00 94.56 256 CYS A CA 1
ATOM 1990 C C . CYS A 1 256 ? -13.686 -9.164 -8.495 1.00 94.56 256 CYS A C 1
ATOM 1992 O O . CYS A 1 256 ? -12.926 -9.521 -9.400 1.00 94.56 256 CYS A O 1
ATOM 1994 N N . LEU A 1 257 ? -13.888 -9.901 -7.398 1.00 93.00 257 LEU A N 1
ATOM 1995 C CA . LEU A 1 257 ? -13.167 -11.157 -7.128 1.00 93.00 257 LEU A CA 1
ATOM 1996 C C . LEU A 1 257 ? -13.816 -12.393 -7.749 1.00 93.00 257 LEU A C 1
ATOM 1998 O O . LEU A 1 257 ? -13.287 -13.499 -7.669 1.00 93.00 257 LEU A O 1
ATOM 2002 N N . SER A 1 258 ? -14.972 -12.222 -8.382 1.00 83.31 258 SER A N 1
ATOM 2003 C CA . SER A 1 258 ? -15.661 -13.317 -9.054 1.00 83.31 258 SER A CA 1
ATOM 2004 C C . SER A 1 258 ? -14.841 -13.771 -10.265 1.00 83.31 258 SER A C 1
ATOM 2006 O O . SER A 1 258 ? -14.715 -13.031 -11.238 1.00 83.31 258 SER A O 1
ATOM 2008 N N . ALA A 1 259 ? -14.299 -14.996 -10.199 1.00 67.44 259 ALA A N 1
ATOM 2009 C CA . ALA A 1 259 ? -13.412 -15.587 -11.214 1.00 67.44 259 ALA A CA 1
ATOM 2010 C C . ALA A 1 259 ? -13.987 -15.536 -12.641 1.00 67.44 259 ALA A C 1
ATOM 2012 O O . ALA A 1 259 ? -13.246 -15.497 -13.621 1.00 67.44 259 ALA A O 1
ATOM 2013 N N . HIS A 1 260 ? -15.315 -15.507 -12.751 1.00 76.19 260 HIS A N 1
ATOM 2014 C CA . HIS A 1 260 ? -16.022 -15.156 -13.967 1.00 76.19 260 HIS A CA 1
ATOM 2015 C C . HIS A 1 260 ? -17.037 -14.058 -13.643 1.00 76.19 260 HIS A C 1
ATOM 2017 O O . HIS A 1 260 ? -17.998 -14.293 -12.911 1.00 76.19 260 HIS A O 1
ATOM 2023 N N . TRP A 1 261 ? -16.821 -12.859 -14.181 1.00 80.44 261 TRP A N 1
ATOM 2024 C CA . TRP A 1 261 ? -17.753 -11.737 -14.079 1.00 80.44 261 TRP A CA 1
ATOM 2025 C C . TRP A 1 261 ? -18.212 -11.337 -15.494 1.00 80.44 261 TRP A C 1
ATOM 2027 O O . TRP A 1 261 ? -17.537 -10.538 -16.155 1.00 80.44 261 TRP A O 1
ATOM 2037 N N . PRO A 1 262 ? -19.317 -11.933 -15.998 1.00 80.19 262 PRO A N 1
ATOM 2038 C CA . PRO A 1 262 ? -19.804 -11.699 -17.354 1.00 80.19 262 PRO A CA 1
ATOM 2039 C C . PRO A 1 262 ? -20.207 -10.253 -17.637 1.00 80.19 262 PRO A C 1
ATOM 2041 O O . PRO A 1 262 ? -20.527 -9.463 -16.737 1.00 80.19 262 PRO A O 1
ATOM 2044 N N . LYS A 1 263 ? -20.285 -9.929 -18.932 1.00 72.81 263 LYS A N 1
ATOM 2045 C CA . LYS A 1 263 ? -20.840 -8.655 -19.386 1.00 72.81 263 LYS A CA 1
ATOM 2046 C C . LYS A 1 263 ? -22.264 -8.453 -18.867 1.00 72.81 263 LYS A C 1
ATOM 2048 O O . LYS A 1 263 ? -23.044 -9.394 -18.811 1.00 72.81 263 LYS A O 1
ATOM 2053 N N . ASP A 1 264 ? -22.544 -7.228 -18.429 1.00 73.50 264 ASP A N 1
ATOM 2054 C CA . ASP A 1 264 ? -23.859 -6.761 -17.974 1.00 73.50 264 ASP A CA 1
ATOM 2055 C C . ASP A 1 264 ? -24.441 -7.515 -16.762 1.00 73.50 264 ASP A C 1
ATOM 2057 O O . ASP A 1 264 ? -25.630 -7.433 -16.468 1.00 73.50 264 ASP A O 1
ATOM 2061 N N . THR A 1 265 ? -23.579 -8.206 -16.008 1.00 84.00 265 THR A N 1
ATOM 2062 C CA . THR A 1 265 ? -23.929 -8.818 -14.721 1.00 84.00 265 THR A CA 1
ATOM 2063 C C . THR A 1 265 ? -23.396 -7.998 -13.552 1.00 84.00 265 THR A C 1
ATOM 2065 O O . THR A 1 265 ? -22.389 -7.293 -13.658 1.00 84.00 265 THR A O 1
ATOM 2068 N N . ARG A 1 266 ? -24.074 -8.094 -12.406 1.00 88.38 266 ARG A N 1
ATOM 2069 C CA . ARG A 1 266 ? -23.629 -7.475 -11.155 1.00 88.38 266 ARG A CA 1
ATOM 2070 C C . ARG A 1 266 ? -22.425 -8.238 -10.608 1.00 88.38 266 ARG A C 1
ATOM 2072 O O . ARG A 1 266 ? -22.471 -9.463 -10.522 1.00 88.38 266 ARG A O 1
ATOM 2079 N N . CYS A 1 267 ? -21.391 -7.521 -10.172 1.00 91.69 267 CYS A N 1
ATOM 2080 C CA . CYS A 1 267 ? -20.319 -8.146 -9.407 1.00 91.69 267 CYS A CA 1
ATOM 2081 C C . CYS A 1 267 ? -20.882 -8.662 -8.072 1.00 91.69 267 CYS A C 1
ATOM 2083 O O . CYS A 1 267 ? -21.410 -7.885 -7.266 1.00 91.69 267 CYS A O 1
ATOM 2085 N N . SER A 1 268 ? -20.783 -9.970 -7.833 1.00 92.38 268 SER A N 1
ATOM 2086 C CA . SER A 1 268 ? -21.207 -10.576 -6.566 1.00 92.38 268 SER A CA 1
ATOM 2087 C C . SER A 1 268 ? -20.240 -10.300 -5.425 1.00 92.38 268 SER A C 1
ATOM 2089 O O . SER A 1 268 ? -20.668 -10.322 -4.278 1.00 92.38 268 SER A O 1
ATOM 2091 N N . ASP A 1 269 ? -18.972 -10.029 -5.736 1.00 94.94 269 ASP A N 1
ATOM 2092 C CA . ASP A 1 269 ? -17.907 -9.988 -4.740 1.00 94.94 269 ASP A CA 1
ATOM 2093 C C . ASP A 1 269 ? -16.941 -8.797 -4.937 1.00 94.94 269 ASP A C 1
ATOM 2095 O O . ASP A 1 269 ? -15.786 -8.999 -5.333 1.00 94.94 269 ASP A O 1
ATOM 2099 N N . PRO A 1 270 ? -17.421 -7.547 -4.759 1.00 96.94 270 PRO A N 1
ATOM 2100 C CA . PRO A 1 270 ? -16.590 -6.354 -4.881 1.00 96.94 270 PRO A CA 1
ATOM 2101 C C . PRO A 1 270 ? -15.631 -6.218 -3.692 1.00 96.94 270 PRO A C 1
ATOM 2103 O O . PRO A 1 270 ? -15.993 -6.464 -2.537 1.00 96.94 270 PRO A O 1
ATOM 2106 N N . PHE A 1 271 ? -14.398 -5.805 -3.970 1.00 98.19 271 PHE A N 1
ATOM 2107 C CA . PHE A 1 271 ? -13.335 -5.727 -2.977 1.00 98.19 271 PHE A CA 1
ATOM 2108 C C . PHE A 1 271 ? -12.433 -4.512 -3.201 1.00 98.19 271 PHE A C 1
ATOM 2110 O O . PHE A 1 271 ? -11.993 -4.256 -4.321 1.00 98.19 271 PHE A O 1
ATOM 2117 N N . LEU A 1 272 ? -12.155 -3.778 -2.129 1.00 98.38 272 LEU A N 1
ATOM 2118 C CA . LEU A 1 272 ? -11.229 -2.650 -2.097 1.00 98.38 272 LEU A CA 1
ATOM 2119 C C . LEU A 1 272 ? -9.884 -3.137 -1.565 1.00 98.38 272 LEU A C 1
ATOM 2121 O O . LEU A 1 272 ? -9.816 -3.749 -0.498 1.00 98.38 272 LEU A O 1
ATOM 2125 N N . LEU A 1 273 ? -8.817 -2.851 -2.298 1.00 97.25 273 LEU A N 1
ATOM 2126 C CA . LEU A 1 273 ? -7.455 -3.207 -1.916 1.00 97.25 273 LEU A CA 1
ATOM 2127 C C . LEU A 1 273 ? -6.538 -1.991 -1.958 1.00 97.25 273 LEU A C 1
ATOM 2129 O O . LEU A 1 273 ? -6.792 -1.052 -2.721 1.00 97.25 273 LEU A O 1
ATOM 2133 N N . LEU A 1 274 ? -5.480 -2.043 -1.145 1.00 97.81 274 LEU A N 1
ATOM 2134 C CA . LEU A 1 274 ? -4.409 -1.060 -1.208 1.00 97.81 274 LEU A CA 1
ATOM 2135 C C . LEU A 1 274 ? -3.389 -1.477 -2.262 1.00 97.81 274 LEU A C 1
ATOM 2137 O O . LEU A 1 274 ? -2.947 -2.624 -2.277 1.00 97.81 274 LEU A O 1
ATOM 2141 N N . GLN A 1 275 ? -3.007 -0.554 -3.132 1.00 93.31 275 GLN A N 1
ATOM 2142 C CA . GLN A 1 275 ? -1.986 -0.773 -4.151 1.00 93.31 275 GLN A CA 1
ATOM 2143 C C . GLN A 1 275 ? -0.894 0.300 -4.022 1.00 93.31 275 GLN A C 1
ATOM 2145 O O . GLN A 1 275 ? -1.006 1.228 -3.221 1.00 93.31 275 GLN A O 1
ATOM 2150 N N . ASP A 1 276 ? 0.215 0.091 -4.734 1.00 91.81 276 ASP A N 1
ATOM 2151 C CA . ASP A 1 276 ? 1.322 1.040 -4.868 1.00 91.81 276 ASP A CA 1
ATOM 2152 C C . ASP A 1 276 ? 1.811 1.572 -3.515 1.00 91.81 276 ASP A C 1
ATOM 2154 O O . ASP A 1 276 ? 2.080 2.750 -3.291 1.00 91.81 276 ASP A O 1
ATOM 2158 N N . VAL A 1 277 ? 1.917 0.650 -2.559 1.00 95.12 277 VAL A N 1
ATOM 2159 C CA . VAL A 1 277 ? 2.306 0.923 -1.171 1.00 95.12 277 VAL A CA 1
ATOM 2160 C C . VAL A 1 277 ? 3.826 1.078 -1.021 1.00 95.12 277 VAL A C 1
ATOM 2162 O O . VAL A 1 277 ? 4.387 0.839 0.049 1.00 95.12 277 VAL A O 1
ATOM 2165 N N . GLY A 1 278 ? 4.515 1.481 -2.092 1.00 92.81 278 GLY A N 1
ATOM 2166 C CA . GLY A 1 278 ? 5.947 1.780 -2.099 1.00 92.81 278 GLY A CA 1
ATOM 2167 C C . GLY A 1 278 ? 6.293 3.103 -1.410 1.00 92.81 278 GLY A C 1
ATOM 2168 O O . GLY A 1 278 ? 7.448 3.333 -1.046 1.00 92.81 278 GLY A O 1
ATOM 2169 N N . ALA A 1 279 ? 5.298 3.960 -1.169 1.00 93.62 279 ALA A N 1
ATOM 2170 C CA . ALA A 1 279 ? 5.425 5.192 -0.396 1.00 93.62 279 ALA A CA 1
ATOM 2171 C C . ALA A 1 279 ? 4.996 5.011 1.074 1.00 93.62 279 ALA A C 1
ATOM 2173 O O . ALA A 1 279 ? 4.112 5.707 1.568 1.00 93.62 279 ALA A O 1
ATOM 2174 N N . THR A 1 280 ? 5.605 4.048 1.771 1.00 96.00 280 THR A N 1
ATOM 2175 C CA . THR A 1 280 ? 5.254 3.681 3.156 1.00 96.00 280 THR A CA 1
ATOM 2176 C C . THR A 1 280 ? 6.472 3.627 4.084 1.00 96.00 280 THR A C 1
ATOM 2178 O O . THR A 1 280 ? 7.627 3.728 3.657 1.00 96.00 280 THR A O 1
ATOM 2181 N N . PHE A 1 281 ? 6.207 3.467 5.384 1.00 96.06 281 PHE A N 1
ATOM 2182 C CA . PHE A 1 281 ? 7.191 3.465 6.467 1.00 96.06 281 PHE A CA 1
ATOM 2183 C C . PHE A 1 281 ? 7.964 4.787 6.548 1.00 96.06 281 PHE A C 1
ATOM 2185 O O . PHE A 1 281 ? 9.193 4.801 6.604 1.00 96.06 281 PHE A O 1
ATOM 2192 N N . GLY A 1 282 ? 7.221 5.897 6.545 1.00 87.56 282 GLY A N 1
ATOM 2193 C CA . GLY A 1 282 ? 7.732 7.263 6.677 1.00 87.56 282 GLY A CA 1
ATOM 2194 C C . GLY A 1 282 ? 7.491 8.125 5.427 1.00 87.56 282 GLY A C 1
ATOM 2195 O O . GLY A 1 282 ? 7.326 7.594 4.327 1.00 87.56 282 GLY A O 1
ATOM 2196 N N . PRO A 1 283 ? 7.487 9.463 5.565 1.00 84.31 283 PRO A N 1
ATOM 2197 C CA . PRO A 1 283 ? 7.175 10.395 4.477 1.00 84.31 283 PRO A CA 1
ATOM 2198 C C . PRO A 1 283 ? 8.149 10.303 3.293 1.00 84.31 283 PRO A C 1
ATOM 2200 O O . PRO A 1 283 ? 7.743 10.518 2.155 1.00 84.31 283 PRO A O 1
ATOM 2203 N N . VAL A 1 284 ? 9.411 9.924 3.529 1.00 86.00 284 VAL A N 1
ATOM 2204 C CA . VAL A 1 284 ? 10.436 9.751 2.478 1.00 86.00 284 VAL A CA 1
ATOM 2205 C C . VAL A 1 284 ? 10.750 8.287 2.150 1.00 86.00 284 VAL A C 1
ATOM 2207 O O . VAL A 1 284 ? 11.737 8.020 1.467 1.00 86.00 284 VAL A O 1
ATOM 2210 N N . LYS A 1 285 ? 9.860 7.362 2.540 1.00 90.81 285 LYS A N 1
ATOM 2211 C CA . LYS A 1 285 ? 9.938 5.910 2.300 1.00 90.81 285 LYS A CA 1
ATOM 2212 C C . LYS A 1 285 ? 11.075 5.234 3.074 1.00 90.81 285 LYS A C 1
ATOM 2214 O O . LYS A 1 285 ? 12.242 5.587 2.935 1.00 90.81 285 LYS A O 1
ATOM 2219 N N . VAL A 1 286 ? 10.745 4.200 3.845 1.00 93.31 286 VAL A N 1
ATOM 2220 C CA . VAL A 1 286 ? 11.707 3.461 4.687 1.00 93.31 286 VAL A CA 1
ATOM 2221 C C . VAL A 1 286 ? 12.61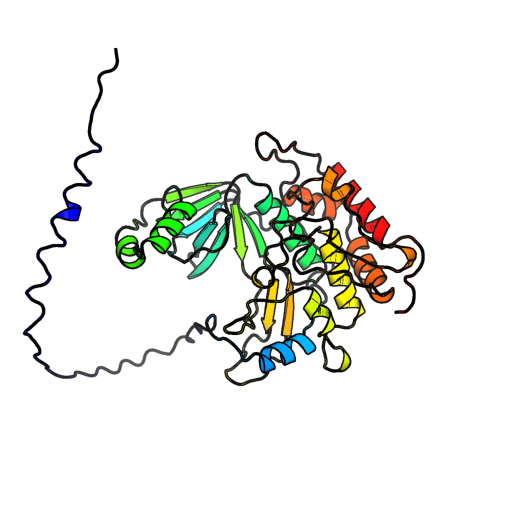3 4.383 5.517 1.00 93.31 286 VAL A C 1
ATOM 2223 O O . VAL A 1 286 ? 13.837 4.237 5.561 1.00 93.31 286 VAL A O 1
ATOM 2226 N N . ASP A 1 287 ? 11.979 5.319 6.209 1.00 92.94 287 ASP A N 1
ATOM 2227 C CA . ASP A 1 287 ? 12.605 6.240 7.146 1.00 92.94 287 ASP A CA 1
ATOM 2228 C C . ASP A 1 287 ? 12.161 5.876 8.562 1.00 92.94 287 ASP A C 1
ATOM 2230 O O . ASP A 1 287 ? 11.049 6.192 8.983 1.00 92.94 287 ASP A O 1
ATOM 2234 N N . LEU A 1 288 ? 13.029 5.168 9.287 1.00 94.50 288 LEU A N 1
ATOM 2235 C CA . LEU A 1 288 ? 12.723 4.668 10.625 1.00 94.50 288 LEU A CA 1
ATOM 2236 C C . LEU A 1 288 ? 12.380 5.801 11.592 1.00 94.50 288 LEU A C 1
ATOM 2238 O O . LEU A 1 288 ? 11.446 5.665 12.384 1.00 94.50 288 LEU A O 1
ATOM 2242 N N . ASP A 1 289 ? 13.157 6.882 11.548 1.00 93.75 289 ASP A N 1
ATOM 2243 C CA . ASP A 1 289 ? 13.039 7.965 12.510 1.00 93.75 289 ASP A CA 1
ATOM 2244 C C . ASP A 1 289 ? 11.746 8.732 12.220 1.00 93.75 289 ASP A C 1
ATOM 2246 O O . ASP A 1 289 ? 10.909 8.876 13.113 1.00 93.75 289 ASP A O 1
ATOM 2250 N N . ALA A 1 290 ? 11.500 9.133 10.971 1.00 94.00 290 ALA A N 1
ATOM 2251 C CA . ALA A 1 290 ? 10.266 9.832 10.623 1.00 94.00 290 ALA A CA 1
ATOM 2252 C C . ALA A 1 290 ? 9.017 8.948 10.798 1.00 94.00 290 ALA A C 1
ATOM 2254 O O . ALA A 1 290 ? 7.999 9.417 11.308 1.00 94.00 290 ALA A O 1
ATOM 2255 N N . TRP A 1 291 ? 9.084 7.656 10.458 1.00 96.31 291 TRP A N 1
ATOM 2256 C CA . TRP A 1 291 ? 7.983 6.719 10.699 1.00 96.31 291 TRP A CA 1
ATOM 2257 C C . TRP A 1 291 ? 7.696 6.526 12.188 1.00 96.31 291 TRP A C 1
ATOM 2259 O O . TRP A 1 291 ? 6.534 6.468 12.595 1.00 96.31 291 TRP A O 1
ATOM 2269 N N . GLY A 1 292 ? 8.741 6.451 13.016 1.00 96.62 292 GLY A N 1
ATOM 2270 C CA . GLY A 1 292 ? 8.611 6.353 14.466 1.00 96.62 292 GLY A CA 1
ATOM 2271 C C . GLY A 1 292 ? 7.923 7.570 15.082 1.00 96.62 292 GLY A C 1
ATOM 2272 O O . GLY A 1 292 ? 7.071 7.398 15.951 1.00 96.62 292 GLY A O 1
ATOM 2273 N N . HIS A 1 293 ? 8.232 8.774 14.591 1.00 95.31 293 HIS A N 1
ATOM 2274 C CA . HIS A 1 293 ? 7.646 10.027 15.079 1.00 95.31 293 HIS A CA 1
ATOM 2275 C C . HIS A 1 293 ? 6.268 10.348 14.484 1.00 95.31 293 HIS A C 1
ATOM 2277 O O . HIS A 1 293 ? 5.519 11.109 15.094 1.00 95.31 293 HIS A O 1
ATOM 2283 N N . ALA A 1 294 ? 5.912 9.781 13.328 1.00 95.06 294 ALA A N 1
ATOM 2284 C CA . ALA A 1 294 ? 4.609 10.012 12.711 1.00 95.06 294 ALA A CA 1
ATOM 2285 C C . ALA A 1 294 ? 3.470 9.551 13.648 1.00 95.06 294 ALA A C 1
ATOM 2287 O O . ALA A 1 294 ? 3.442 8.374 14.037 1.00 95.06 294 ALA A O 1
ATOM 2288 N N . PRO A 1 295 ? 2.524 10.427 14.026 1.00 95.50 295 PRO A N 1
ATOM 2289 C CA . PRO A 1 295 ? 1.456 10.060 14.946 1.00 95.50 295 PRO A CA 1
ATOM 2290 C C . PRO A 1 295 ? 0.498 9.042 14.313 1.00 95.50 295 PRO A C 1
ATOM 2292 O O . PRO A 1 295 ? 0.239 9.069 13.114 1.00 95.50 295 PRO A O 1
ATOM 2295 N N . ILE A 1 296 ? -0.045 8.137 15.133 1.00 97.38 296 ILE A N 1
ATOM 2296 C CA . ILE A 1 296 ? -1.197 7.305 14.736 1.00 97.38 296 ILE A CA 1
ATOM 2297 C C . ILE A 1 296 ? -2.501 8.095 14.884 1.00 97.38 296 ILE A C 1
ATOM 2299 O O . ILE A 1 296 ? -3.399 7.989 14.056 1.00 97.38 296 ILE A O 1
ATOM 2303 N N . TRP A 1 297 ? -2.611 8.866 15.962 1.00 97.94 297 TRP A N 1
ATOM 2304 C CA . TRP A 1 297 ? -3.809 9.616 16.313 1.00 97.94 297 TRP A CA 1
ATOM 2305 C C . TRP A 1 297 ? -3.553 11.094 16.071 1.00 97.94 297 TRP A C 1
ATOM 2307 O O . TRP A 1 297 ? -2.594 11.636 16.615 1.00 97.94 297 TRP A O 1
ATOM 2317 N N . GLU A 1 298 ? -4.426 11.737 15.302 1.00 97.25 298 GLU A N 1
ATOM 2318 C CA . GLU A 1 298 ? -4.489 13.198 15.281 1.00 97.25 298 GLU A CA 1
ATOM 2319 C C . GLU A 1 298 ? -5.039 13.698 16.622 1.00 97.25 298 GLU A C 1
ATOM 2321 O O . GLU A 1 298 ? -4.483 14.604 17.236 1.00 97.25 298 GLU A O 1
ATOM 2326 N N . ASP A 1 299 ? -6.097 13.044 17.110 1.00 96.88 299 ASP A N 1
ATOM 2327 C CA . ASP A 1 299 ? -6.680 13.303 18.421 1.00 96.88 299 ASP A CA 1
ATOM 2328 C C . ASP A 1 299 ? -7.103 11.985 19.083 1.00 96.88 299 ASP A C 1
ATOM 2330 O O . ASP A 1 299 ? -8.071 11.332 18.682 1.00 96.88 299 ASP A O 1
ATOM 2334 N N . ARG A 1 300 ? -6.345 11.560 20.101 1.00 96.19 300 ARG A N 1
ATOM 2335 C CA . ARG A 1 300 ? -6.561 10.273 20.779 1.00 96.19 300 ARG A CA 1
ATOM 2336 C C . ARG A 1 300 ? -7.889 10.212 21.551 1.00 96.19 300 ARG A C 1
ATOM 2338 O O . ARG A 1 300 ? -8.558 9.186 21.406 1.00 96.19 300 ARG A O 1
ATOM 2345 N N . PRO A 1 301 ? -8.279 11.224 22.358 1.00 95.25 301 PRO A N 1
ATOM 2346 C CA . PRO A 1 301 ? -9.583 11.278 23.023 1.00 95.25 301 PRO A CA 1
ATOM 2347 C C . PRO A 1 301 ? -10.789 11.058 22.107 1.00 95.25 301 PRO A C 1
ATOM 2349 O O . PRO A 1 301 ? -11.712 10.350 22.500 1.00 95.25 301 PRO A O 1
ATOM 2352 N N . SER A 1 302 ? -10.777 11.619 20.895 1.00 95.62 302 SER A N 1
ATOM 2353 C CA . SER A 1 302 ? -11.858 11.427 19.921 1.00 95.62 302 SER A CA 1
ATOM 2354 C C . SER A 1 302 ? -11.614 10.278 18.944 1.00 95.62 302 SER A C 1
ATOM 2356 O O . SER A 1 302 ? -12.427 10.092 18.053 1.00 95.62 302 SER A O 1
ATOM 2358 N N . CYS A 1 303 ? -10.522 9.513 19.060 1.00 97.81 303 CYS A N 1
ATOM 2359 C CA . CYS A 1 303 ? -10.113 8.508 18.067 1.00 97.81 303 CYS A CA 1
ATOM 2360 C C . CYS A 1 303 ? -10.124 9.019 16.620 1.00 97.81 303 CYS A C 1
ATOM 2362 O O . CYS A 1 303 ? -10.525 8.311 15.692 1.00 97.81 303 CYS A O 1
ATOM 2364 N N . THR A 1 304 ? -9.666 10.252 16.430 1.00 98.12 304 THR A N 1
ATOM 2365 C CA . THR A 1 304 ? -9.513 10.836 15.102 1.00 98.12 304 THR A CA 1
ATOM 2366 C C . THR A 1 304 ? -8.128 10.518 14.557 1.00 98.12 304 THR A C 1
ATOM 2368 O O . THR A 1 304 ? -7.115 10.664 15.249 1.00 98.12 304 THR A O 1
ATOM 2371 N N . VAL A 1 305 ? -8.089 10.081 13.303 1.00 98.19 305 VAL A N 1
ATOM 2372 C CA . VAL A 1 305 ? -6.866 9.821 12.544 1.00 98.19 305 VAL A CA 1
ATOM 2373 C C . VAL A 1 305 ? -6.826 10.701 11.302 1.00 98.19 305 VAL A C 1
ATOM 2375 O O . VAL A 1 305 ? -7.864 11.052 10.741 1.00 98.19 305 VAL A O 1
ATOM 2378 N N . SER A 1 306 ? -5.620 11.042 10.868 1.00 97.06 306 SER A N 1
ATOM 2379 C CA . SER A 1 306 ? -5.380 11.886 9.702 1.00 97.06 306 SER A CA 1
ATOM 2380 C C . SER A 1 306 ? -3.990 11.605 9.138 1.00 97.06 306 SER A C 1
ATOM 2382 O O . SER A 1 306 ? -3.123 11.075 9.833 1.00 97.06 306 SER A O 1
ATOM 2384 N N . MET A 1 307 ? -3.787 11.974 7.877 1.00 96.06 307 MET A N 1
ATOM 2385 C CA . MET A 1 307 ? -2.483 11.994 7.214 1.00 96.06 307 MET A CA 1
ATOM 2386 C C . MET A 1 307 ? -2.096 13.399 6.742 1.00 96.06 307 MET A C 1
ATOM 2388 O O . MET A 1 307 ? -1.181 13.528 5.938 1.00 96.06 307 MET A O 1
ATOM 2392 N N . ILE A 1 308 ? -2.773 14.445 7.223 1.00 94.50 308 ILE A N 1
ATOM 2393 C CA . ILE A 1 308 ? -2.614 15.809 6.695 1.00 94.50 308 ILE A CA 1
ATOM 2394 C C . ILE A 1 308 ? -1.186 16.366 6.812 1.00 94.50 308 ILE A C 1
ATOM 2396 O O . ILE A 1 308 ? -0.792 17.196 6.007 1.00 94.50 308 ILE A O 1
ATOM 2400 N N . ASP A 1 309 ? -0.391 15.870 7.763 1.00 92.44 309 ASP A N 1
ATOM 2401 C CA . ASP A 1 309 ? 1.012 16.272 7.940 1.00 92.44 309 ASP A CA 1
ATOM 2402 C C . ASP A 1 309 ? 1.995 15.487 7.043 1.00 92.44 309 ASP A C 1
ATOM 2404 O O . ASP A 1 309 ? 3.210 15.697 7.098 1.00 92.44 309 ASP A O 1
ATOM 2408 N N . LEU A 1 310 ? 1.499 14.544 6.239 1.00 93.50 310 LEU A N 1
ATOM 2409 C CA . LEU A 1 310 ? 2.288 13.786 5.268 1.00 93.50 310 LEU A CA 1
ATOM 2410 C C . LEU A 1 310 ? 2.271 14.483 3.892 1.00 93.50 310 LEU A C 1
ATOM 2412 O O . LEU A 1 310 ? 1.442 15.362 3.655 1.00 93.50 310 LEU A O 1
ATOM 2416 N N . PRO A 1 311 ? 3.183 14.125 2.964 1.00 94.12 311 PRO A N 1
ATOM 2417 C CA . PRO A 1 311 ? 3.263 14.775 1.659 1.00 94.12 311 PRO A CA 1
ATOM 2418 C C . PRO A 1 311 ? 1.916 14.856 0.927 1.00 94.12 311 PRO A C 1
ATOM 2420 O O . PRO A 1 311 ? 1.102 13.935 0.993 1.00 94.12 311 PRO A O 1
ATOM 2423 N N . TYR A 1 312 ? 1.720 15.961 0.200 1.00 93.38 312 TYR A N 1
ATOM 2424 C CA . TYR A 1 312 ? 0.472 16.291 -0.503 1.00 93.38 312 TYR A CA 1
ATOM 2425 C C . TYR A 1 312 ? -0.759 16.355 0.416 1.00 93.38 312 TYR A C 1
ATOM 2427 O O . TYR A 1 312 ? -1.848 15.968 0.000 1.00 93.38 312 TYR A O 1
ATOM 2435 N N . ASP A 1 313 ? -0.578 16.812 1.658 1.00 93.94 313 ASP A N 1
ATOM 2436 C CA . ASP A 1 313 ? -1.626 16.940 2.677 1.00 93.94 313 ASP A CA 1
ATOM 2437 C C . ASP A 1 313 ? -2.377 15.618 2.942 1.00 93.94 313 ASP A C 1
ATOM 2439 O O . ASP A 1 313 ? -3.580 15.599 3.204 1.00 93.94 313 ASP A O 1
ATOM 2443 N N . GLY A 1 314 ? -1.674 14.482 2.826 1.00 91.06 314 GLY A N 1
ATOM 2444 C CA . GLY A 1 314 ? -2.265 13.143 2.947 1.00 91.06 314 GLY A CA 1
ATOM 2445 C C . GLY A 1 314 ? -3.080 12.682 1.730 1.00 91.06 314 GLY A C 1
ATOM 2446 O O . GLY A 1 314 ? -3.733 11.636 1.798 1.00 91.06 314 GLY A O 1
ATOM 2447 N N . ALA A 1 315 ? -3.028 13.435 0.625 1.00 94.62 315 ALA A N 1
ATOM 2448 C CA . ALA A 1 315 ? -3.709 13.207 -0.647 1.00 94.62 315 ALA A CA 1
ATOM 2449 C C . ALA A 1 315 ? -5.233 13.033 -0.512 1.00 94.62 315 ALA A C 1
ATOM 2451 O O . ALA A 1 315 ? -5.958 14.014 -0.367 1.00 94.62 315 ALA A O 1
ATOM 2452 N N . THR A 1 316 ? -5.749 11.806 -0.596 1.00 96.81 316 THR A N 1
ATOM 2453 C CA . THR A 1 316 ? -7.190 11.520 -0.482 1.00 96.81 316 THR A CA 1
ATOM 2454 C C . THR A 1 316 ? -7.618 11.145 0.938 1.00 96.81 316 THR A C 1
ATOM 2456 O O . THR A 1 316 ? -8.817 11.015 1.208 1.00 96.81 316 THR A O 1
ATOM 2459 N N . PHE A 1 317 ? -6.661 10.974 1.856 1.00 97.00 317 PHE A N 1
ATOM 2460 C CA . PHE A 1 317 ? -6.915 10.628 3.251 1.00 97.00 317 PHE A CA 1
ATOM 2461 C C . PHE A 1 317 ? -7.216 11.887 4.070 1.00 97.00 317 PHE A C 1
ATOM 2463 O O . PHE A 1 317 ? -6.323 12.547 4.600 1.00 97.00 317 PHE A O 1
ATOM 2470 N N . GLY A 1 318 ? -8.505 12.205 4.192 1.00 91.12 318 GLY A N 1
ATOM 2471 C CA . GLY A 1 318 ? -8.989 13.241 5.104 1.00 91.12 318 GLY A CA 1
ATOM 2472 C C . GLY A 1 318 ? -8.988 12.802 6.574 1.00 91.12 318 GLY A C 1
ATOM 2473 O O . GLY A 1 318 ? -8.589 11.691 6.924 1.00 91.12 318 GLY A O 1
ATOM 2474 N N . LYS A 1 319 ? -9.497 13.670 7.453 1.00 95.75 319 LYS A N 1
ATOM 2475 C CA . LYS A 1 319 ? -9.729 13.315 8.860 1.00 95.75 319 LYS A CA 1
ATOM 2476 C C . LYS A 1 319 ? -10.826 12.261 8.957 1.00 95.75 319 LYS A C 1
ATOM 2478 O O . LYS A 1 319 ? -11.882 12.416 8.345 1.00 95.75 319 LYS A O 1
ATOM 2483 N N . ALA A 1 320 ? -10.603 11.224 9.754 1.00 96.81 320 ALA A N 1
ATOM 2484 C CA . ALA A 1 320 ? -11.575 10.159 9.952 1.00 96.81 320 ALA A CA 1
ATOM 2485 C C . ALA A 1 320 ? -11.689 9.767 11.425 1.00 96.81 320 ALA A C 1
ATOM 2487 O O . ALA A 1 320 ? -10.687 9.632 12.125 1.00 96.81 320 ALA A O 1
ATOM 2488 N N . HIS A 1 321 ? -12.922 9.534 11.871 1.00 97.19 321 HIS A N 1
ATOM 2489 C CA . HIS A 1 321 ? -13.200 8.961 13.181 1.00 97.19 321 HIS A CA 1
ATOM 2490 C C . HIS A 1 321 ? -13.154 7.430 13.113 1.00 97.19 321 HIS A C 1
ATOM 2492 O O . HIS A 1 321 ? -13.774 6.817 12.235 1.00 97.19 321 HIS A O 1
ATOM 2498 N N . VAL A 1 322 ? -12.422 6.824 14.047 1.00 98.12 322 VAL A N 1
ATOM 2499 C CA . VAL A 1 322 ? -12.260 5.375 14.173 1.00 98.12 322 VAL A CA 1
ATOM 2500 C C . VAL A 1 322 ? -13.084 4.857 15.342 1.00 98.12 322 VAL A C 1
ATOM 2502 O O . VAL A 1 322 ? -12.877 5.246 16.489 1.00 98.12 322 VAL A O 1
ATOM 2505 N N . THR A 1 323 ? -13.967 3.902 15.054 1.00 98.19 323 THR A N 1
ATOM 2506 C CA . THR A 1 323 ? -14.739 3.205 16.086 1.00 98.19 323 THR A CA 1
ATOM 2507 C C . THR A 1 323 ? -13.858 2.316 16.968 1.00 98.19 323 THR A C 1
ATOM 2509 O O . THR A 1 323 ? -12.846 1.761 16.527 1.00 98.19 323 THR A O 1
ATOM 2512 N N . GLU A 1 324 ? -14.295 2.078 18.210 1.00 98.38 324 GLU A N 1
ATOM 2513 C CA . GLU A 1 324 ? -13.610 1.149 19.122 1.00 98.38 324 GLU A CA 1
ATOM 2514 C C . GLU A 1 324 ? -13.537 -0.266 18.535 1.00 98.38 324 GLU A C 1
ATOM 2516 O O . GLU A 1 324 ? -12.505 -0.931 18.622 1.00 98.38 324 GLU A O 1
ATOM 2521 N N . ALA A 1 325 ? -14.608 -0.712 17.872 1.00 98.44 325 ALA A N 1
ATOM 2522 C CA . ALA A 1 325 ? -14.635 -2.004 17.198 1.00 98.44 325 ALA A CA 1
ATOM 2523 C C . ALA A 1 325 ? -13.551 -2.103 16.110 1.00 98.44 325 ALA A C 1
ATOM 2525 O O . ALA A 1 325 ? -12.890 -3.137 16.009 1.00 98.44 325 ALA A O 1
ATOM 2526 N N . GLY A 1 326 ? -13.329 -1.032 15.337 1.00 98.50 326 GLY A N 1
ATOM 2527 C CA . GLY A 1 326 ? -12.261 -0.965 14.340 1.00 98.50 326 GLY A CA 1
ATOM 2528 C C . GLY A 1 326 ? -10.863 -0.966 14.954 1.00 98.50 326 GLY A C 1
ATOM 2529 O O . GLY A 1 326 ? -10.018 -1.767 14.546 1.00 98.50 326 GLY A O 1
ATOM 2530 N N . ARG A 1 327 ? -10.641 -0.151 15.995 1.00 98.69 327 ARG A N 1
ATOM 2531 C CA . ARG A 1 327 ? -9.376 -0.113 16.752 1.00 98.69 327 ARG A CA 1
ATOM 2532 C C . ARG A 1 327 ? -9.016 -1.481 17.328 1.00 98.69 327 ARG A C 1
ATOM 2534 O O . ARG A 1 327 ? -7.900 -1.965 17.139 1.00 98.69 327 ARG A O 1
ATOM 2541 N N . GLN A 1 328 ? -9.966 -2.134 17.997 1.00 98.62 328 GLN A N 1
ATOM 2542 C CA . GLN A 1 328 ? -9.754 -3.467 18.556 1.00 98.62 328 GLN A CA 1
ATOM 2543 C C . GLN A 1 328 ? -9.541 -4.519 17.470 1.00 98.62 328 GLN A C 1
ATOM 2545 O O . GLN A 1 328 ? -8.741 -5.433 17.664 1.00 98.62 328 GLN A O 1
ATOM 2550 N N . PHE A 1 329 ? -10.249 -4.418 16.340 1.00 98.81 329 PHE A N 1
ATOM 2551 C CA . PHE A 1 329 ? -10.101 -5.361 15.238 1.00 98.81 329 PHE A CA 1
ATOM 2552 C C . PHE A 1 329 ? -8.668 -5.362 14.709 1.00 98.81 329 PHE A C 1
ATOM 2554 O O . PHE A 1 329 ? -8.012 -6.400 14.780 1.00 98.81 329 PHE A O 1
ATOM 2561 N N . ILE A 1 330 ? -8.141 -4.209 14.281 1.00 98.75 330 ILE A N 1
ATOM 2562 C CA . ILE A 1 330 ? -6.761 -4.131 13.781 1.00 98.75 330 ILE A CA 1
ATOM 2563 C C . ILE A 1 330 ? -5.733 -4.452 14.870 1.00 98.75 330 ILE A C 1
ATOM 2565 O O . ILE A 1 330 ? -4.754 -5.145 14.599 1.00 98.75 330 ILE A O 1
ATOM 2569 N N . GLY A 1 331 ? -5.988 -4.041 16.117 1.00 98.62 331 GLY A N 1
ATOM 2570 C CA . GLY A 1 331 ? -5.143 -4.384 17.257 1.00 98.62 331 GLY A CA 1
ATOM 2571 C C . GLY A 1 331 ? -4.994 -5.897 17.430 1.00 98.62 331 GLY A C 1
ATOM 2572 O O . GLY A 1 331 ? -3.875 -6.393 17.565 1.00 98.62 331 GLY A O 1
ATOM 2573 N N . ARG A 1 332 ? -6.096 -6.658 17.344 1.00 98.62 332 ARG A N 1
ATOM 2574 C CA . ARG A 1 332 ? -6.069 -8.131 17.417 1.00 98.62 332 ARG A CA 1
ATOM 2575 C C . ARG A 1 332 ? -5.332 -8.776 16.247 1.00 98.62 332 ARG A C 1
ATOM 2577 O O . ARG A 1 332 ? -4.755 -9.840 16.431 1.00 98.62 332 ARG A O 1
ATOM 2584 N N . LEU A 1 333 ? -5.362 -8.187 15.052 1.00 98.81 333 LEU A N 1
ATOM 2585 C CA . LEU A 1 333 ? -4.601 -8.712 13.914 1.00 98.81 333 LEU A CA 1
ATOM 2586 C C . LEU A 1 333 ? -3.097 -8.468 14.110 1.00 98.81 333 LEU A C 1
ATOM 2588 O O . LEU A 1 333 ? -2.308 -9.403 14.029 1.00 98.81 333 LEU A O 1
ATOM 2592 N N . LEU A 1 334 ? -2.706 -7.232 14.437 1.00 98.75 334 LEU A N 1
ATOM 2593 C CA . LEU A 1 334 ? -1.301 -6.836 14.584 1.00 98.75 334 LEU A CA 1
ATOM 2594 C C . LEU A 1 334 ? -0.595 -7.547 15.746 1.00 98.75 334 LEU A C 1
ATOM 2596 O O . LEU A 1 334 ? 0.566 -7.924 15.623 1.00 98.75 334 LEU A O 1
ATOM 2600 N N . THR A 1 335 ? -1.296 -7.764 16.860 1.00 98.44 335 THR A N 1
ATOM 2601 C CA . THR A 1 335 ? -0.745 -8.426 18.060 1.00 98.44 335 THR A CA 1
ATOM 2602 C C . THR A 1 335 ? -0.558 -9.937 17.920 1.00 98.44 335 THR A C 1
ATOM 2604 O O . THR A 1 335 ? 0.084 -10.542 18.774 1.00 98.44 335 THR A O 1
ATOM 2607 N N . GLN A 1 336 ? -1.070 -10.555 16.850 1.00 98.50 336 GLN A N 1
ATOM 2608 C CA . GLN A 1 336 ? -0.776 -11.958 16.534 1.00 98.50 336 GLN A CA 1
ATOM 2609 C C . GLN A 1 336 ? 0.622 -12.154 15.934 1.00 98.50 336 GLN A C 1
ATOM 2611 O O . GLN A 1 336 ? 1.111 -13.282 15.911 1.00 98.50 336 GLN A O 1
ATOM 2616 N N . LEU A 1 337 ? 1.256 -11.087 15.436 1.00 98.62 337 LEU A N 1
ATOM 2617 C CA . LEU A 1 337 ? 2.589 -11.157 14.849 1.00 98.62 337 LEU A CA 1
ATOM 2618 C C . LEU A 1 337 ? 3.655 -11.269 15.943 1.00 98.62 337 LEU A C 1
ATOM 2620 O O . LEU A 1 337 ? 3.746 -10.431 16.840 1.00 98.62 337 LEU A O 1
ATOM 2624 N N . SER A 1 338 ? 4.488 -12.298 15.842 1.00 98.19 338 SER A N 1
ATOM 2625 C CA . SER A 1 338 ? 5.613 -12.533 16.748 1.00 98.19 338 SER A CA 1
ATOM 2626 C C . SER A 1 338 ? 6.859 -11.718 16.367 1.00 98.19 338 SER A C 1
ATOM 2628 O O . SER A 1 338 ? 7.025 -11.298 15.222 1.00 98.19 338 SER A O 1
ATOM 2630 N N . ASP A 1 339 ? 7.787 -11.533 17.310 1.00 98.19 339 ASP A N 1
ATOM 2631 C CA . ASP A 1 339 ? 9.061 -10.840 17.055 1.00 98.19 339 ASP A CA 1
ATOM 2632 C C . ASP A 1 339 ? 9.872 -11.464 15.894 1.00 98.19 339 ASP A C 1
ATOM 2634 O O . ASP A 1 339 ? 10.382 -10.699 15.068 1.00 98.19 339 ASP A O 1
ATOM 2638 N N . PRO A 1 340 ? 9.969 -12.807 15.752 1.00 97.94 340 PRO A N 1
ATOM 2639 C CA . PRO A 1 340 ? 10.576 -13.428 14.574 1.00 97.94 340 PRO A CA 1
ATOM 2640 C C . PRO A 1 340 ? 9.876 -13.049 13.267 1.00 97.94 340 PRO A C 1
ATOM 2642 O O . PRO A 1 340 ? 10.548 -12.665 12.318 1.00 97.94 340 PRO A O 1
ATOM 2645 N N . GLN A 1 341 ? 8.543 -13.056 13.229 1.00 98.19 341 GLN A N 1
ATOM 2646 C CA . GLN A 1 341 ? 7.787 -12.677 12.033 1.00 98.19 341 GLN A CA 1
ATOM 2647 C C . GLN A 1 341 ? 8.013 -11.206 11.646 1.00 98.19 341 GLN A C 1
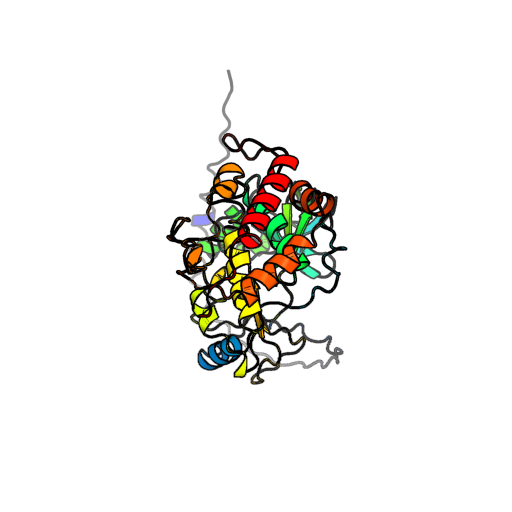ATOM 2649 O O . GLN A 1 341 ? 8.244 -10.897 10.480 1.00 98.19 341 GLN A O 1
ATOM 2654 N N . ILE A 1 342 ? 8.011 -10.284 12.612 1.00 98.44 342 ILE A N 1
ATOM 2655 C CA . ILE A 1 342 ? 8.289 -8.861 12.343 1.00 98.44 342 ILE A CA 1
ATOM 2656 C C . ILE A 1 342 ? 9.750 -8.677 11.894 1.00 98.44 342 ILE A C 1
ATOM 2658 O O . ILE A 1 342 ? 10.046 -7.858 11.024 1.00 98.44 342 ILE A O 1
ATOM 2662 N N . THR A 1 343 ? 10.676 -9.465 12.447 1.00 97.81 343 THR A N 1
ATOM 2663 C CA . THR A 1 343 ? 12.076 -9.486 12.000 1.00 97.81 343 THR A CA 1
ATOM 2664 C C . THR A 1 343 ? 12.175 -9.955 10.549 1.00 97.81 343 THR A C 1
ATOM 2666 O O . THR A 1 343 ? 12.824 -9.291 9.743 1.00 97.81 343 THR A O 1
ATOM 2669 N N . GLU A 1 344 ? 11.501 -11.052 10.195 1.00 96.44 344 GLU A N 1
ATOM 2670 C CA . GLU A 1 344 ? 11.436 -11.576 8.826 1.00 96.44 344 GLU A CA 1
ATOM 2671 C C . GLU A 1 344 ? 10.825 -10.566 7.852 1.00 96.44 344 GLU A C 1
ATOM 2673 O O . GLU A 1 344 ? 11.349 -10.402 6.752 1.00 96.44 344 GLU A O 1
ATOM 2678 N N . LEU A 1 345 ? 9.777 -9.841 8.258 1.00 97.56 345 LEU A N 1
ATOM 2679 C CA . LEU A 1 345 ? 9.143 -8.797 7.451 1.00 97.56 345 LEU A CA 1
ATOM 2680 C C . LEU A 1 345 ? 10.155 -7.755 6.971 1.00 97.56 345 LEU A C 1
ATOM 2682 O O . LEU A 1 345 ? 10.268 -7.492 5.774 1.00 97.56 345 LEU A O 1
ATOM 2686 N N . PHE A 1 346 ? 10.920 -7.185 7.899 1.00 97.00 346 PHE A N 1
ATOM 2687 C CA . PHE A 1 346 ? 11.865 -6.116 7.588 1.00 97.00 346 PHE A CA 1
ATOM 2688 C C . PHE A 1 346 ? 13.180 -6.636 6.995 1.00 97.00 346 PHE A C 1
ATOM 2690 O O . PHE A 1 346 ? 13.708 -6.041 6.052 1.00 97.00 346 PHE A O 1
ATOM 2697 N N . ALA A 1 347 ? 13.711 -7.751 7.502 1.00 94.88 347 ALA A N 1
ATOM 2698 C CA . ALA A 1 347 ? 14.926 -8.364 6.968 1.00 94.88 347 ALA A CA 1
ATOM 2699 C C . ALA A 1 347 ? 14.703 -8.883 5.540 1.00 94.88 347 ALA A C 1
ATOM 2701 O O . ALA A 1 347 ? 15.482 -8.575 4.638 1.00 94.88 347 ALA A O 1
ATOM 2702 N N . GLY A 1 348 ? 13.598 -9.595 5.314 1.00 92.81 348 GLY A N 1
ATOM 2703 C CA . GLY A 1 348 ? 13.211 -10.137 4.014 1.00 92.81 348 GLY A CA 1
ATOM 2704 C C . GLY A 1 348 ? 12.824 -9.067 2.995 1.00 92.81 348 GLY A C 1
ATOM 2705 O O . GLY A 1 348 ? 12.795 -9.356 1.800 1.00 92.81 348 GLY A O 1
ATOM 2706 N N . ALA A 1 349 ? 12.530 -7.842 3.436 1.00 93.69 349 ALA A N 1
ATOM 2707 C CA . ALA A 1 349 ? 12.357 -6.669 2.581 1.00 93.69 349 ALA A CA 1
ATOM 2708 C C . ALA A 1 349 ? 13.623 -5.792 2.501 1.00 93.69 349 ALA A C 1
ATOM 2710 O O . ALA A 1 349 ? 13.602 -4.730 1.886 1.00 93.69 349 ALA A O 1
ATOM 2711 N N . ARG A 1 350 ? 14.747 -6.223 3.095 1.00 93.06 350 ARG A N 1
ATOM 2712 C CA . ARG A 1 350 ? 16.056 -5.547 3.043 1.00 93.06 350 ARG A CA 1
ATOM 2713 C C . ARG A 1 350 ? 16.058 -4.143 3.670 1.00 93.06 350 ARG A C 1
ATOM 2715 O O . ARG A 1 350 ? 16.660 -3.216 3.127 1.00 93.06 350 ARG A O 1
ATOM 2722 N N . PHE A 1 351 ? 15.409 -3.961 4.823 1.00 93.44 351 PHE A N 1
ATOM 2723 C CA . PHE A 1 351 ? 15.369 -2.683 5.570 1.00 93.44 351 PHE A CA 1
ATOM 2724 C C . PHE A 1 351 ? 16.705 -2.259 6.199 1.00 93.44 351 PHE A C 1
ATOM 2726 O O . PHE A 1 351 ? 16.877 -1.106 6.585 1.00 93.44 351 PHE A O 1
ATOM 2733 N N . ASN A 1 352 ? 17.663 -3.178 6.252 1.00 90.00 352 ASN A N 1
ATOM 2734 C CA . ASN A 1 352 ? 19.005 -3.006 6.804 1.00 90.00 352 ASN A CA 1
ATOM 2735 C C . ASN A 1 352 ? 20.089 -2.690 5.762 1.00 90.00 352 ASN A C 1
ATOM 2737 O O . ASN A 1 352 ? 21.270 -2.764 6.086 1.00 90.00 352 ASN A O 1
ATOM 2741 N N . HIS A 1 353 ? 19.718 -2.406 4.515 1.00 86.56 353 HIS A N 1
ATOM 2742 C CA . HIS A 1 353 ? 20.674 -2.087 3.455 1.00 86.56 353 HIS A CA 1
ATOM 2743 C C . HIS A 1 353 ? 20.760 -0.575 3.240 1.00 86.56 353 HIS A C 1
ATOM 2745 O O . HIS A 1 353 ? 19.751 0.121 3.334 1.00 86.56 353 HIS A O 1
ATOM 2751 N N . GLU A 1 354 ? 21.959 -0.074 2.936 1.00 79.94 354 GLU A N 1
ATOM 2752 C CA . GLU A 1 354 ? 22.178 1.337 2.603 1.00 79.94 354 GLU A CA 1
ATOM 2753 C C . GLU A 1 354 ? 21.492 1.697 1.283 1.00 79.94 354 GLU A C 1
ATOM 2755 O O . GLU A 1 354 ? 21.523 0.923 0.321 1.00 79.94 354 GLU A O 1
ATOM 2760 N N . ARG A 1 355 ? 20.875 2.884 1.226 1.00 74.50 355 ARG A N 1
ATOM 2761 C CA . ARG A 1 355 ? 20.073 3.318 0.069 1.00 74.50 355 ARG A CA 1
ATOM 2762 C C . ARG A 1 355 ? 20.497 4.695 -0.412 1.00 74.50 355 ARG A C 1
ATOM 2764 O O . ARG A 1 355 ? 19.809 5.696 -0.238 1.00 74.50 355 ARG A O 1
ATOM 2771 N N . GLY A 1 356 ? 21.672 4.726 -1.027 1.00 66.38 356 GLY A N 1
ATOM 2772 C CA . GLY A 1 356 ? 22.282 5.957 -1.515 1.00 66.38 356 GLY A CA 1
ATOM 2773 C C . GLY A 1 356 ? 22.916 6.793 -0.403 1.00 66.38 356 GLY A C 1
ATOM 2774 O O . GLY A 1 356 ? 22.947 6.411 0.761 1.00 66.38 356 GLY A O 1
ATOM 2775 N N . ILE A 1 357 ? 23.445 7.952 -0.792 1.00 55.56 357 ILE A N 1
ATOM 2776 C CA . ILE A 1 357 ? 24.388 8.748 0.014 1.00 55.56 357 ILE A CA 1
ATOM 2777 C C . ILE A 1 357 ? 23.751 9.313 1.300 1.00 55.56 357 ILE A C 1
ATOM 2779 O O . ILE A 1 357 ? 24.460 9.602 2.259 1.00 55.56 357 ILE A O 1
ATOM 2783 N N . PHE A 1 358 ? 22.422 9.449 1.339 1.00 60.34 358 PHE A N 1
ATOM 2784 C CA . PHE A 1 358 ? 21.697 10.105 2.434 1.00 60.34 358 PHE A CA 1
ATOM 2785 C C . PHE A 1 358 ? 20.822 9.160 3.273 1.00 60.34 358 PHE A C 1
ATOM 2787 O O . PHE A 1 358 ? 20.184 9.617 4.216 1.00 60.34 358 PHE A O 1
ATOM 2794 N N . SER A 1 359 ? 20.779 7.858 2.963 1.00 65.19 359 SER A N 1
ATOM 2795 C CA . SER A 1 359 ? 19.982 6.882 3.720 1.00 65.19 359 SER A CA 1
ATOM 2796 C C . SER A 1 359 ? 20.899 5.965 4.519 1.00 65.19 359 SER A C 1
ATOM 2798 O O . SER A 1 359 ? 21.492 5.027 3.980 1.00 65.19 359 SER A O 1
ATOM 2800 N N . ALA A 1 360 ? 21.019 6.246 5.817 1.00 69.75 360 ALA A N 1
ATOM 2801 C CA . ALA A 1 360 ? 21.741 5.377 6.732 1.00 69.75 360 ALA A CA 1
ATOM 2802 C C . ALA A 1 360 ? 20.931 4.097 6.975 1.00 69.75 360 ALA A C 1
ATOM 2804 O O . ALA A 1 360 ? 19.787 4.148 7.432 1.00 69.75 360 ALA A O 1
ATOM 2805 N N . ALA A 1 361 ? 21.539 2.943 6.698 1.00 84.62 361 ALA A N 1
ATOM 2806 C CA . ALA A 1 361 ? 20.963 1.658 7.060 1.00 84.62 361 ALA A CA 1
ATOM 2807 C C . ALA A 1 361 ? 20.706 1.593 8.574 1.00 84.62 361 ALA A C 1
ATOM 2809 O O . ALA A 1 361 ? 21.559 1.969 9.381 1.00 84.62 361 ALA A O 1
ATOM 2810 N N . ARG A 1 362 ? 19.535 1.085 8.967 1.00 91.81 362 ARG A N 1
ATOM 2811 C CA . ARG A 1 362 ? 19.173 0.886 10.377 1.00 91.81 362 ARG A CA 1
ATOM 2812 C C . ARG A 1 362 ? 19.089 -0.606 10.701 1.00 91.81 362 ARG A C 1
ATOM 2814 O O . ARG A 1 362 ? 18.623 -1.378 9.859 1.00 91.81 362 ARG A O 1
ATOM 2821 N N . PRO A 1 363 ? 19.499 -1.040 11.906 1.00 95.38 363 PRO A N 1
ATOM 2822 C CA . PRO A 1 363 ? 19.331 -2.426 12.327 1.00 95.38 363 PRO A CA 1
ATOM 2823 C C . PRO A 1 363 ? 17.862 -2.858 12.279 1.00 95.38 363 PRO A C 1
ATOM 2825 O O . PRO A 1 363 ? 16.978 -2.117 12.709 1.00 95.38 363 PRO A O 1
ATOM 2828 N N . VAL A 1 364 ? 17.592 -4.089 11.829 1.00 97.12 364 VAL A N 1
ATOM 2829 C CA . VAL A 1 364 ? 16.227 -4.656 11.810 1.00 97.12 364 VAL A CA 1
ATOM 2830 C C . VAL A 1 364 ? 15.579 -4.622 13.198 1.00 97.12 364 VAL A C 1
ATOM 2832 O O . VAL A 1 364 ? 14.386 -4.366 13.318 1.00 97.12 364 VAL A O 1
ATOM 2835 N N . SER A 1 365 ? 16.363 -4.793 14.263 1.00 97.94 365 SER A N 1
ATOM 2836 C CA . SER A 1 365 ? 15.877 -4.711 15.644 1.00 97.94 365 SER A CA 1
ATOM 2837 C C . SER A 1 365 ? 15.250 -3.361 15.999 1.00 97.94 365 SER A C 1
ATOM 2839 O O . SER A 1 365 ? 14.344 -3.315 16.831 1.00 97.94 365 SER A O 1
ATOM 2841 N N . ASP A 1 366 ? 15.714 -2.263 15.396 1.00 98.00 366 ASP A N 1
ATOM 2842 C CA . ASP A 1 366 ? 15.121 -0.948 15.635 1.00 98.00 366 ASP A CA 1
ATOM 2843 C C . ASP A 1 366 ? 13.769 -0.828 14.918 1.00 98.00 366 ASP A C 1
ATOM 2845 O O . ASP A 1 366 ? 12.806 -0.351 15.512 1.00 98.00 366 ASP A O 1
ATOM 2849 N N . TRP A 1 367 ? 13.655 -1.361 13.696 1.00 97.94 367 TRP A N 1
ATOM 2850 C CA . TRP A 1 367 ? 12.382 -1.463 12.973 1.00 97.94 367 TRP A CA 1
ATOM 2851 C C . TRP A 1 367 ? 11.345 -2.296 13.730 1.00 97.94 367 TRP A C 1
ATOM 2853 O O . TRP A 1 367 ? 10.201 -1.869 13.876 1.00 97.94 367 TRP A O 1
ATOM 2863 N N . VAL A 1 368 ? 11.752 -3.446 14.278 1.00 98.62 368 VAL A N 1
ATOM 2864 C CA . VAL A 1 368 ? 10.895 -4.303 15.115 1.00 98.62 368 VAL A CA 1
ATOM 2865 C C . VAL A 1 368 ? 10.410 -3.547 16.354 1.00 98.62 368 VAL A C 1
ATOM 2867 O O . VAL A 1 368 ? 9.224 -3.587 16.687 1.00 98.62 368 VAL A O 1
ATOM 2870 N N . ARG A 1 369 ? 11.304 -2.814 17.031 1.00 98.69 369 ARG A N 1
ATOM 2871 C CA . ARG A 1 369 ? 10.951 -2.015 18.213 1.00 98.69 369 ARG A CA 1
ATOM 2872 C C . ARG A 1 369 ? 9.948 -0.917 17.865 1.00 98.69 369 ARG A C 1
ATOM 2874 O O . ARG A 1 369 ? 8.944 -0.777 18.562 1.00 98.69 369 ARG A O 1
ATOM 2881 N N . THR A 1 370 ? 10.193 -0.174 16.787 1.00 98.56 370 THR A N 1
ATOM 2882 C CA . THR A 1 370 ? 9.297 0.895 16.329 1.00 98.56 370 THR A CA 1
ATOM 2883 C C . THR A 1 370 ? 7.941 0.340 15.911 1.00 98.56 370 THR A C 1
ATOM 2885 O O . THR A 1 370 ? 6.923 0.866 16.350 1.00 98.56 370 THR A O 1
ATOM 2888 N N . PHE A 1 371 ? 7.901 -0.773 15.170 1.00 98.75 371 PHE A N 1
ATOM 2889 C CA . PHE A 1 371 ? 6.659 -1.464 14.819 1.00 98.75 371 PHE A CA 1
ATOM 2890 C C . PHE A 1 371 ? 5.822 -1.764 16.066 1.00 98.75 371 PHE A C 1
ATOM 2892 O O . PHE A 1 371 ? 4.669 -1.345 16.155 1.00 98.75 371 PHE A O 1
ATOM 2899 N N . LYS A 1 372 ? 6.416 -2.421 17.070 1.00 98.75 372 LYS A N 1
ATOM 2900 C CA . LYS A 1 372 ? 5.724 -2.785 18.318 1.00 98.75 372 LYS A CA 1
ATOM 2901 C C . LYS A 1 372 ? 5.266 -1.562 19.111 1.00 98.75 372 LYS A C 1
ATOM 2903 O O . LYS A 1 372 ? 4.160 -1.571 19.641 1.00 98.75 372 LYS A O 1
ATOM 2908 N N . SER A 1 373 ? 6.073 -0.503 19.148 1.00 98.56 373 SER A N 1
ATOM 2909 C CA . SER A 1 373 ? 5.701 0.775 19.771 1.00 98.56 373 SER A CA 1
ATOM 2910 C C . SER A 1 373 ? 4.468 1.404 19.103 1.00 98.56 373 SER A C 1
ATOM 2912 O O . SER A 1 373 ? 3.520 1.823 19.771 1.00 98.56 373 SER A O 1
ATOM 2914 N N . LYS A 1 374 ? 4.412 1.393 17.765 1.00 98.38 374 LYS A N 1
ATOM 2915 C CA . LYS A 1 374 ? 3.241 1.881 17.020 1.00 98.38 374 LYS A CA 1
ATOM 2916 C C . LYS A 1 374 ? 2.011 0.993 17.224 1.00 98.38 374 LYS A C 1
ATOM 2918 O O . LYS A 1 374 ? 0.913 1.523 17.371 1.00 98.38 374 LYS A O 1
ATOM 2923 N N . VAL A 1 375 ? 2.175 -0.333 17.296 1.00 98.69 375 VAL A N 1
ATOM 2924 C CA . VAL A 1 375 ? 1.075 -1.254 17.652 1.00 98.69 375 VAL A CA 1
ATOM 2925 C C . VAL A 1 375 ? 0.541 -0.938 19.050 1.00 98.69 375 VAL A C 1
ATOM 2927 O O . VAL A 1 375 ? -0.666 -0.788 19.211 1.00 98.69 375 VAL A O 1
ATOM 2930 N N . SER A 1 376 ? 1.428 -0.756 20.032 1.00 98.44 376 SER A N 1
ATOM 2931 C CA . SER A 1 376 ? 1.081 -0.353 21.401 1.00 98.44 376 SER A CA 1
ATOM 2932 C C . SER A 1 376 ? 0.269 0.950 21.416 1.00 98.44 376 SER A C 1
ATOM 2934 O O . SER A 1 376 ? -0.786 1.005 22.045 1.00 98.44 376 SER A O 1
ATOM 2936 N N . THR A 1 377 ? 0.648 1.940 20.600 1.00 97.81 377 THR A N 1
ATOM 2937 C CA . THR A 1 377 ? -0.106 3.201 20.439 1.00 97.81 377 THR A CA 1
ATOM 2938 C C . THR A 1 377 ? -1.554 2.985 19.965 1.00 97.81 377 THR A C 1
ATOM 2940 O O . THR A 1 377 ? -2.443 3.763 20.318 1.00 97.81 377 THR A O 1
ATOM 2943 N N . ILE A 1 378 ? -1.818 1.942 19.170 1.00 98.19 378 ILE A N 1
ATOM 2944 C CA . ILE A 1 378 ? -3.172 1.573 18.724 1.00 98.19 378 ILE A CA 1
ATOM 2945 C C . ILE A 1 378 ? -3.922 0.818 19.827 1.00 98.19 378 ILE A C 1
ATOM 2947 O O . ILE A 1 378 ? -5.099 1.087 20.080 1.00 98.19 378 ILE A O 1
ATOM 2951 N N . THR A 1 379 ? -3.270 -0.162 20.452 1.00 97.75 379 THR A N 1
ATOM 2952 C CA . THR A 1 379 ? -3.925 -1.115 21.358 1.00 97.75 379 THR A CA 1
ATOM 2953 C C . THR A 1 379 ? -4.152 -0.562 22.758 1.00 97.75 379 THR A C 1
ATOM 2955 O O . THR A 1 379 ? -5.119 -0.952 23.414 1.00 97.75 379 THR A O 1
ATOM 2958 N N . GLU A 1 380 ? -3.309 0.361 23.207 1.00 95.00 380 GLU A N 1
ATOM 2959 C CA . GLU A 1 380 ? -3.355 0.931 24.550 1.00 95.00 380 GLU A CA 1
ATOM 2960 C C . GLU A 1 380 ? -4.220 2.202 24.635 1.00 95.00 380 GLU A C 1
ATOM 2962 O O . GLU A 1 380 ? -4.639 2.810 23.640 1.00 95.00 380 GLU A O 1
ATOM 2967 N N . GLY A 1 381 ? -4.509 2.609 25.871 1.00 89.56 381 GLY A N 1
ATOM 2968 C CA . GLY A 1 381 ? -5.327 3.779 26.178 1.00 89.56 381 GLY A CA 1
ATOM 2969 C C . GLY A 1 381 ? -6.830 3.487 26.281 1.00 89.56 381 GLY A C 1
ATOM 2970 O O . GLY A 1 381 ? -7.253 2.331 26.205 1.00 89.56 381 GLY A O 1
ATOM 2971 N N . PRO A 1 382 ? -7.643 4.537 26.499 1.00 93.69 382 PRO A N 1
ATOM 2972 C CA . PRO A 1 382 ? -9.082 4.395 26.685 1.00 93.69 382 PRO A CA 1
ATOM 2973 C C . PRO A 1 382 ? -9.768 3.876 25.416 1.00 93.69 382 PRO A C 1
ATOM 2975 O O . PRO A 1 382 ? -9.248 4.011 24.302 1.00 93.69 382 PRO A O 1
ATOM 2978 N N . ALA A 1 383 ? -10.955 3.297 25.588 1.00 96.50 383 ALA A N 1
ATOM 2979 C CA . ALA A 1 383 ? -11.814 2.953 24.463 1.00 96.50 383 ALA A CA 1
ATOM 2980 C C . ALA A 1 383 ? -12.137 4.206 23.634 1.00 96.50 383 ALA A C 1
ATOM 2982 O O . ALA A 1 383 ? -12.246 5.306 24.183 1.00 96.50 383 ALA A O 1
ATOM 2983 N N . CYS A 1 384 ? -12.285 4.036 22.322 1.00 97.25 384 CYS A N 1
ATOM 2984 C CA . CYS A 1 384 ? -12.830 5.097 21.485 1.00 97.25 384 CYS A CA 1
ATOM 2985 C C . CYS A 1 384 ? -14.268 5.415 21.905 1.00 97.25 384 CYS A C 1
ATOM 2987 O O . CYS A 1 384 ? -15.013 4.482 22.227 1.00 97.25 384 CYS A O 1
ATOM 2989 N N . PRO A 1 385 ? -14.663 6.699 21.911 1.00 94.44 385 PRO A N 1
ATOM 2990 C CA . PRO A 1 385 ? -16.048 7.062 22.166 1.00 94.44 385 PRO A CA 1
ATOM 2991 C C . PRO A 1 385 ? -16.959 6.457 21.092 1.00 94.44 385 PRO A C 1
ATOM 2993 O O . PRO A 1 385 ? -16.517 6.154 19.981 1.00 94.44 385 PRO A O 1
ATOM 2996 N N . GLU A 1 386 ? -18.229 6.254 21.434 1.00 83.62 386 GLU A N 1
ATOM 2997 C CA . GLU A 1 386 ? -19.234 5.909 20.429 1.00 83.62 386 GLU A CA 1
ATOM 2998 C C . GLU A 1 386 ? -19.419 7.099 19.476 1.00 83.62 386 GLU A C 1
ATOM 3000 O O . GLU A 1 386 ? -19.446 8.251 19.920 1.00 83.62 386 GLU A O 1
ATOM 3005 N N . ALA A 1 387 ? -19.464 6.794 18.177 1.00 64.12 387 ALA A N 1
ATOM 3006 C CA . ALA A 1 387 ? -19.543 7.762 17.084 1.00 64.12 387 ALA A CA 1
ATOM 3007 C C . ALA A 1 387 ? -20.959 8.308 16.880 1.00 64.12 387 ALA A C 1
ATOM 3009 O O . ALA A 1 387 ? -21.912 7.498 16.988 1.00 64.12 387 ALA A O 1
#

Radius of gyration: 25.18 Å; Cα contacts (8 Å, |Δi|>4): 694; chains: 1; bounding box: 76×44×85 Å

Nearest PDB structures (foldseek):
  6zv6-assembly1_h  TM=5.997E-01  e=1.303E-01  Homo sapiens
  5i0n-assembly1_A  TM=3.446E-01  e=1.100E-02  Homo sapiens
  4otp-assembly1_A  TM=4.691E-01  e=1.930E-01  Homo sapiens
  4q5j-assembly1_A  TM=2.971E-01  e=1.725E-02  Arabidopsis thaliana

Secondary structure (DSSP, 8-state):
-PPP---SSSSSSSTTTTTSSSTTS-S------------------------TT-PPPHHHHHHHHHT-B-B---SS-GGG---S---EEEEEEEEE-----SSS-EEEEE-TTS-EEEEE-SSSSHHHHHHHHHHHHHHHTB-B-EEEEEEEEEEET--SSHHHHHHHHHHHT-HHHHTTT--TT-EEEEEEEEEEE--SSEE---SS--S--GGGGGG--GGGT---HHHHHHHHHHHHHHT-----GGGEEEEE--S---TTPPPSSEEEEE--TTS-SSTTSS-HHHHHHS-S-SBTTTTEE--TTSGGGGTT---EE--HHHHHHHHHHHTT--HHHHHHHHHHTTTTS--STT-----HHHHHHHHHHHHHHHHSSSPPPP-

pLDDT: mean 85.38, std 20.42, range [28.67, 98.88]